Protein AF-A0A554KEH5-F1 (afdb_monomer_lite)

pLDDT: mean 73.33, std 17.5, range [24.12, 93.25]

Radius of gyration: 34.66 Å; chains: 1; bounding box: 96×76×100 Å

Sequence (459 aa):
MRRFLCYNIVMPSHKTLLWVARGLACVGGLVPAIASAISFADCPSPCFTGGGILEGLGYASGIIGLLRGHPAFIAEAVITRLLVFLALIATIVITIAGLYLILGMGDETSRDRAKKIILYTAIGIFVVVFARLIVNIIFYLAGVENTNAGAVVEGVMRRVLVFVGILAVIAIVVAGLYLVLGFGDESARDKAKRIIFDVAIGIFIIVFAYLIVDFIFYLTGIGNGPYRETVQGVINRILVFLAIMALVAVIVAGLYLILGFGEESARDRAKRIIIDLIIGIFLIVFAAVIVDFIFYLAGIGSSNLAEHIEAIINRILAYLILLGIIAIIVAGFYLILSLGDEASKDRAKRIIIYTIIGILLVVLAREIVSIIFYLVAGQGSDAGVRSIIVTLVRRVLNFVALIAVIVIIIAGFVLILSLGDEQQKDRAKRIIYYCIAGMLVILFARIIVEFVVFLGRSV

Foldseek 3Di:
DDDDDDDDPDDDDPVVVVVVVVVVVVVVVVVVVVVVVDDDDDDDDDPDDDDPVVVVVVVVVPCPDDPDDDVLVVVVVVLVVVLVVLVVVLVVQLVVLVCQCVVVPPDPVSNVVSVVSNVVSVVVNLVSVVVVLVSQLVVLVVPDDPDDPLVNVVSNLVSVLVSLVVVLVVLLVVLVCLVVVVPPPPVSPVVSVVSNVVSVVVNLVSVLVVLVSVLVVLVVVPPPDDPVVSVLVNLVSVLVNLVSVLVVLLVCLVCLVVVVPPDPVSPVVSLVSNLVSLVSNVVSVVVNLVVVVVVLVVPPDDDDPVVSVVVNLVSVLVVLLVVLVSLLVNLVSQCVPVVPDPVSNVVSLVSNLVSLVRNLVSVLVVLVVVLVCCVVVVPPDPCPPLNSVLVNLVSVLVNVLSVLVSQLVNLVSQLVPCVPDPVSNVVSVVSNVVSVVVNVVSVVSVVVSVVVVVVVVVD

Structure (mmCIF, N/CA/C/O backbone):
data_AF-A0A554KEH5-F1
#
_entry.id   AF-A0A554KEH5-F1
#
loop_
_atom_site.group_PDB
_atom_site.id
_atom_site.type_symbol
_atom_site.label_atom_id
_atom_site.label_alt_id
_atom_site.label_comp_id
_atom_site.label_asym_id
_atom_site.label_entity_id
_atom_site.label_seq_id
_atom_site.pdbx_PDB_ins_code
_atom_site.Cartn_x
_atom_site.Cartn_y
_atom_site.Cartn_z
_atom_site.occupancy
_atom_site.B_iso_or_equiv
_atom_site.auth_seq_id
_atom_site.auth_comp_id
_atom_site.auth_asym_id
_atom_site.auth_atom_id
_atom_site.pdbx_PDB_model_num
ATOM 1 N N . MET A 1 1 ? -74.628 8.110 46.524 1.00 28.41 1 MET A N 1
ATOM 2 C CA . MET A 1 1 ? -74.171 6.982 45.682 1.00 28.41 1 MET A CA 1
ATOM 3 C C . MET A 1 1 ? -73.891 7.501 44.273 1.00 28.41 1 MET A C 1
ATOM 5 O O . MET A 1 1 ? -74.784 8.080 43.681 1.00 28.41 1 MET A O 1
ATOM 9 N N . ARG A 1 2 ? -72.633 7.352 43.828 1.00 28.84 2 ARG A N 1
ATOM 10 C CA . ARG A 1 2 ? -72.066 7.369 42.457 1.00 28.84 2 ARG A CA 1
ATOM 11 C C . ARG A 1 2 ? -72.629 8.338 41.395 1.00 28.84 2 ARG A C 1
ATOM 13 O O . ARG A 1 2 ? -73.672 8.095 40.805 1.00 28.84 2 ARG A O 1
ATOM 20 N N . ARG A 1 3 ? -71.802 9.332 41.033 1.00 24.12 3 ARG A N 1
ATOM 21 C CA . ARG A 1 3 ? -71.777 9.978 39.708 1.00 24.12 3 ARG A CA 1
ATOM 22 C C . ARG A 1 3 ? -70.766 9.250 38.812 1.00 24.12 3 ARG A C 1
ATOM 24 O O . ARG A 1 3 ? -69.600 9.145 39.176 1.00 24.12 3 ARG A O 1
ATOM 31 N N . PHE A 1 4 ? -71.232 8.781 37.659 1.00 29.25 4 PHE A N 1
ATOM 32 C CA . PHE A 1 4 ? -70.426 8.492 36.472 1.00 29.25 4 PHE A CA 1
ATOM 33 C C . PHE A 1 4 ? -70.327 9.783 35.654 1.00 29.25 4 PHE A C 1
ATOM 35 O O . PHE A 1 4 ? -71.361 10.376 35.364 1.00 29.25 4 PHE A O 1
ATOM 42 N N . LEU A 1 5 ? -69.119 10.198 35.274 1.00 29.33 5 LEU A N 1
ATOM 43 C CA . LEU A 1 5 ? -68.869 11.126 34.168 1.00 29.33 5 LEU A CA 1
ATOM 44 C C . LEU A 1 5 ? -67.497 10.806 33.556 1.00 29.33 5 LEU A C 1
ATOM 46 O O . LEU A 1 5 ? -66.555 10.446 34.257 1.00 29.33 5 LEU A O 1
ATOM 50 N N . CYS A 1 6 ? -67.463 10.886 32.231 1.00 26.95 6 CYS A N 1
ATOM 51 C CA . CYS A 1 6 ? -66.423 10.478 31.296 1.00 26.95 6 CYS A CA 1
ATOM 52 C C . CYS A 1 6 ? -65.017 11.031 31.586 1.00 26.95 6 CYS A C 1
ATOM 54 O O . CYS A 1 6 ? -64.869 12.212 31.891 1.00 26.95 6 CYS A O 1
ATOM 56 N N . TYR A 1 7 ? -63.981 10.230 31.301 1.00 27.08 7 TYR A N 1
ATOM 57 C CA . TYR A 1 7 ? -62.709 10.766 30.810 1.00 27.08 7 TYR A CA 1
ATOM 58 C C . TYR A 1 7 ? -62.344 10.104 29.480 1.00 27.08 7 TYR A C 1
ATOM 60 O O . TYR A 1 7 ? -62.363 8.886 29.321 1.00 27.08 7 TYR A O 1
ATOM 68 N N . ASN A 1 8 ? -62.103 10.980 28.518 1.00 25.70 8 ASN A N 1
ATOM 69 C CA . ASN A 1 8 ? -61.926 10.765 27.096 1.00 25.70 8 ASN A CA 1
ATOM 70 C C . ASN A 1 8 ? -60.501 10.236 26.845 1.00 25.70 8 ASN A C 1
ATOM 72 O O . ASN A 1 8 ? -59.533 10.935 27.142 1.00 25.70 8 ASN A O 1
ATOM 76 N N . ILE A 1 9 ? -60.348 9.012 26.331 1.00 28.75 9 ILE A N 1
ATOM 77 C CA . ILE A 1 9 ? -59.042 8.494 25.893 1.00 28.75 9 ILE A CA 1
ATOM 78 C C . ILE A 1 9 ? -58.757 9.105 24.521 1.00 28.75 9 ILE A C 1
ATOM 80 O O . ILE A 1 9 ? -59.229 8.626 23.492 1.00 28.75 9 ILE A O 1
ATOM 84 N N . VAL A 1 10 ? -57.998 10.198 24.509 1.00 31.11 10 VAL A N 1
ATOM 85 C CA . VAL A 1 10 ? -57.456 10.787 23.282 1.00 31.11 10 VAL A CA 1
ATOM 86 C C . VAL A 1 10 ? -56.366 9.852 22.752 1.00 31.11 10 VAL A C 1
ATOM 88 O O . VAL A 1 10 ? -55.275 9.771 23.313 1.00 31.11 10 VAL A O 1
ATOM 91 N N . MET A 1 11 ? -56.667 9.114 21.681 1.00 28.23 11 MET A N 1
ATOM 92 C CA . MET A 1 11 ? -55.666 8.350 20.931 1.00 28.23 11 MET A CA 1
ATOM 93 C C . MET A 1 11 ? -54.643 9.304 20.285 1.00 28.23 11 MET A C 1
ATOM 95 O O . MET A 1 11 ? -55.050 10.265 19.626 1.00 28.23 11 MET A O 1
ATOM 99 N N . PRO A 1 12 ? -53.324 9.056 20.400 1.00 32.94 12 PRO A N 1
ATOM 100 C CA . PRO A 1 12 ? -52.338 9.815 19.648 1.00 32.94 12 PRO A CA 1
ATOM 101 C C . PRO A 1 12 ? -52.399 9.431 18.160 1.00 32.94 12 PRO A C 1
ATOM 103 O O . PRO A 1 12 ? -52.557 8.269 17.792 1.00 32.94 12 PRO A O 1
ATOM 106 N N . SER A 1 13 ? -52.305 10.451 17.307 1.00 37.75 13 SER A N 1
ATOM 107 C CA . SER A 1 13 ? -52.517 10.407 15.855 1.00 37.75 13 SER A CA 1
ATOM 108 C C . SER A 1 13 ? -51.761 9.293 15.107 1.00 37.75 13 SER A C 1
ATOM 110 O O . SER A 1 13 ? -50.620 8.975 15.425 1.00 37.75 13 SER A O 1
ATOM 112 N N . HIS A 1 14 ? -52.349 8.811 14.007 1.00 37.19 14 HIS A N 1
ATOM 113 C CA . HIS A 1 14 ? -51.818 7.825 13.045 1.00 37.19 14 HIS A CA 1
ATOM 114 C C . HIS A 1 14 ? -50.329 8.002 12.649 1.00 37.19 14 HIS A C 1
ATOM 116 O O . HIS A 1 14 ? -49.674 7.050 12.233 1.00 37.19 14 HIS A O 1
ATOM 122 N N . LYS A 1 15 ? -49.754 9.205 12.799 1.00 33.91 15 LYS A N 1
ATOM 123 C CA . LYS A 1 15 ? -48.346 9.499 12.498 1.00 33.91 15 LYS A CA 1
ATOM 124 C C . LYS A 1 15 ? -47.368 8.957 13.552 1.00 33.91 15 LYS A C 1
ATOM 126 O O . LYS A 1 15 ? -46.308 8.482 13.164 1.00 33.91 15 LYS A O 1
ATOM 131 N N . THR A 1 16 ? -47.692 8.960 14.848 1.00 39.81 16 THR A N 1
ATOM 132 C CA . THR A 1 16 ? -46.782 8.454 15.901 1.00 39.81 16 THR A CA 1
ATOM 133 C C . THR A 1 16 ? -46.666 6.930 15.879 1.00 39.81 16 THR A C 1
ATOM 135 O O . THR A 1 16 ? -45.576 6.397 16.066 1.00 39.81 16 THR A O 1
ATOM 138 N N . LEU A 1 17 ? -47.749 6.229 15.535 1.00 32.50 17 LEU A N 1
ATOM 139 C CA . LEU A 1 17 ? -47.748 4.779 15.306 1.00 32.50 17 LEU A CA 1
ATOM 140 C C . LEU A 1 17 ? -46.899 4.390 14.081 1.00 32.50 17 LEU A C 1
ATOM 142 O O . LEU A 1 17 ? -46.174 3.400 14.121 1.00 32.50 17 LEU A O 1
ATOM 146 N N . LEU A 1 18 ? -46.903 5.222 13.034 1.00 34.94 18 LEU A N 1
ATOM 147 C CA . LEU A 1 18 ? -46.059 5.062 11.842 1.00 34.94 18 LEU A CA 1
ATOM 148 C C . LEU A 1 18 ? -44.566 5.301 12.122 1.00 34.94 18 LEU A C 1
ATOM 150 O O . LEU A 1 18 ? -43.724 4.633 11.528 1.00 34.94 18 LEU A O 1
ATOM 154 N N . TRP A 1 19 ? -44.228 6.216 13.037 1.00 32.06 19 TRP A N 1
ATOM 155 C CA . TRP A 1 19 ? -42.848 6.448 13.486 1.00 32.06 19 TRP A CA 1
ATOM 156 C C . TRP A 1 19 ? -42.324 5.319 14.379 1.00 32.06 19 TRP A C 1
ATOM 158 O O . TRP A 1 19 ? -41.178 4.907 14.217 1.00 32.06 19 TRP A O 1
ATOM 168 N N . VAL A 1 20 ? -43.163 4.757 15.255 1.00 36.50 20 VAL A N 1
ATOM 169 C CA . VAL A 1 20 ? -42.811 3.572 16.056 1.00 36.50 20 VAL A CA 1
ATOM 170 C C . VAL A 1 20 ? -42.678 2.332 15.165 1.00 36.50 20 VAL A C 1
ATOM 172 O O . VAL A 1 20 ? -41.715 1.587 15.315 1.00 36.50 20 VAL A O 1
ATOM 175 N N . ALA A 1 21 ? -43.560 2.151 14.176 1.00 32.28 21 ALA A N 1
ATOM 176 C CA . ALA A 1 21 ? -43.472 1.060 13.202 1.00 32.28 21 ALA A CA 1
ATOM 177 C C . ALA A 1 21 ? -42.249 1.185 12.270 1.00 32.28 21 ALA A C 1
ATOM 179 O O . ALA A 1 21 ? -41.573 0.192 12.008 1.00 32.28 21 ALA A O 1
ATOM 180 N N . ARG A 1 22 ? -41.900 2.400 11.816 1.00 33.75 22 ARG A N 1
ATOM 181 C CA . ARG A 1 22 ? -40.663 2.654 11.051 1.00 33.75 22 ARG A CA 1
ATOM 182 C C . ARG A 1 22 ? -39.400 2.513 11.908 1.00 33.75 22 ARG A C 1
ATOM 184 O O . ARG A 1 22 ? -38.393 2.023 11.410 1.00 33.75 22 ARG A O 1
ATOM 191 N N . GLY A 1 23 ? -39.457 2.867 13.192 1.00 32.38 23 GLY A N 1
ATOM 192 C CA . GLY A 1 23 ? -38.380 2.617 14.156 1.00 32.38 23 GLY A CA 1
ATOM 193 C C . GLY A 1 23 ? -38.159 1.124 14.420 1.00 32.38 23 GLY A C 1
ATOM 194 O O . GLY A 1 23 ? -37.017 0.669 14.414 1.00 32.38 23 GLY A O 1
ATOM 195 N N . LEU A 1 24 ? -39.239 0.343 14.553 1.00 37.62 24 LEU A N 1
ATOM 196 C CA . LEU A 1 24 ? -39.184 -1.121 14.657 1.00 37.62 24 LEU A CA 1
ATOM 197 C C . LEU A 1 24 ? -38.627 -1.769 13.378 1.00 37.62 24 LEU A C 1
ATOM 199 O O . LEU A 1 24 ? -37.875 -2.733 13.472 1.00 37.62 24 LEU A O 1
ATOM 203 N N . ALA A 1 25 ? -38.935 -1.218 12.198 1.00 31.97 25 ALA A N 1
ATOM 204 C CA . ALA A 1 25 ? -38.383 -1.683 10.924 1.00 31.97 25 ALA A CA 1
ATOM 205 C C . ALA A 1 25 ? -36.878 -1.374 10.773 1.00 31.97 25 ALA A C 1
ATOM 207 O O . ALA A 1 25 ? -36.137 -2.201 10.249 1.00 31.97 25 ALA A O 1
ATOM 208 N N . CYS A 1 26 ? -36.395 -0.234 11.284 1.00 32.66 26 CYS A N 1
ATOM 209 C CA . CYS A 1 26 ? -34.963 0.096 11.280 1.00 32.66 26 CYS A CA 1
ATOM 210 C C . CYS A 1 26 ? -34.147 -0.744 12.280 1.00 32.66 26 CYS A C 1
ATOM 212 O O . CYS A 1 26 ? -33.019 -1.123 11.975 1.00 32.66 26 CYS A O 1
ATOM 214 N N . VAL A 1 27 ? -34.709 -1.097 13.443 1.00 35.50 27 VAL A N 1
ATOM 215 C CA . VAL A 1 27 ? -34.076 -2.042 14.388 1.00 35.50 27 VAL A CA 1
ATOM 216 C C . VAL A 1 27 ? -34.177 -3.485 13.873 1.00 35.50 27 VAL A C 1
ATOM 218 O O . VAL A 1 27 ? -33.238 -4.264 14.018 1.00 35.50 27 VAL A O 1
ATOM 221 N N . GLY A 1 28 ? -35.255 -3.815 13.156 1.00 31.31 28 GLY A N 1
ATOM 222 C CA . GLY A 1 28 ? -35.390 -5.048 12.379 1.00 31.31 28 GLY A CA 1
ATOM 223 C C . GLY A 1 28 ? -34.378 -5.178 11.236 1.00 31.31 28 GLY A C 1
ATOM 224 O O . GLY A 1 28 ? -34.149 -6.292 10.790 1.00 31.31 28 GLY A O 1
ATOM 225 N N . GLY A 1 29 ? -33.722 -4.088 10.812 1.00 31.69 29 GLY A N 1
ATOM 226 C CA . GLY A 1 29 ? -32.601 -4.085 9.862 1.00 31.69 29 GLY A CA 1
ATOM 227 C C . GLY A 1 29 ? -31.238 -4.447 10.476 1.00 31.69 29 GLY A C 1
ATOM 228 O O . GLY A 1 29 ? -30.329 -4.854 9.755 1.00 31.69 29 GLY A O 1
ATOM 229 N N . LEU A 1 30 ? -31.093 -4.389 11.806 1.00 34.34 30 LEU A N 1
ATOM 230 C CA . LEU A 1 30 ? -29.891 -4.866 12.509 1.00 34.34 30 LEU A CA 1
ATOM 231 C C . LEU A 1 30 ? -29.856 -6.396 12.637 1.00 34.34 30 LEU A C 1
ATOM 233 O O . LEU A 1 30 ? -28.780 -6.986 12.685 1.00 34.34 30 LEU A O 1
ATOM 237 N N . VAL A 1 31 ? -31.019 -7.049 12.628 1.00 36.66 31 VAL A N 1
ATOM 238 C CA . VAL A 1 31 ? -31.136 -8.516 12.650 1.00 36.66 31 VAL A CA 1
ATOM 239 C C . VAL A 1 31 ? -30.566 -9.164 11.372 1.00 36.66 31 VAL A C 1
ATOM 241 O O . VAL A 1 31 ? -29.734 -10.063 11.505 1.00 36.66 31 VAL A O 1
ATOM 244 N N . PRO A 1 32 ? -30.881 -8.700 10.142 1.00 36.41 32 PRO A N 1
ATOM 245 C CA . PRO A 1 32 ? -30.220 -9.175 8.935 1.00 36.41 32 PRO A CA 1
ATOM 246 C C . PRO A 1 32 ? -28.776 -8.674 8.798 1.00 36.41 32 PRO A C 1
ATOM 248 O O . PRO A 1 32 ? -28.004 -9.361 8.148 1.00 36.41 32 PRO A O 1
ATOM 251 N N . ALA A 1 33 ? -28.363 -7.564 9.430 1.00 35.06 33 ALA A N 1
ATOM 252 C CA . ALA A 1 33 ? -26.956 -7.130 9.434 1.00 35.06 33 ALA A CA 1
ATOM 253 C C . ALA A 1 33 ? -26.052 -8.063 10.269 1.00 35.06 33 ALA A C 1
ATOM 255 O O . ALA A 1 33 ? -24.914 -8.345 9.892 1.00 35.06 33 ALA A O 1
ATOM 256 N N . ILE A 1 34 ? -26.582 -8.601 11.375 1.00 37.81 34 ILE A N 1
ATOM 257 C CA . ILE A 1 34 ? -25.928 -9.655 12.166 1.00 37.81 34 ILE A CA 1
ATOM 258 C C . ILE A 1 34 ? -26.014 -11.007 11.432 1.00 37.81 34 ILE A C 1
ATOM 260 O O . ILE A 1 34 ? -25.074 -11.795 11.505 1.00 37.81 34 ILE A O 1
ATOM 264 N N . ALA A 1 35 ? -27.083 -11.262 10.666 1.00 34.34 35 ALA A N 1
ATOM 265 C CA . ALA A 1 35 ? -27.201 -12.461 9.830 1.00 34.34 35 ALA A CA 1
ATOM 266 C C . ALA A 1 35 ? -26.268 -12.438 8.600 1.00 34.34 35 ALA A C 1
ATOM 268 O O . ALA A 1 35 ? -25.708 -13.470 8.245 1.00 34.34 35 ALA A O 1
ATOM 269 N N . SER A 1 36 ? -26.025 -11.275 7.984 1.00 37.06 36 SER A N 1
ATOM 270 C CA . SER A 1 36 ? -25.137 -11.126 6.819 1.00 37.06 36 SER A CA 1
ATOM 271 C C . SER A 1 36 ? -23.648 -11.190 7.165 1.00 37.06 36 SER A C 1
ATOM 273 O O . SER A 1 36 ? -22.820 -11.362 6.276 1.00 37.06 36 SER A O 1
ATOM 275 N N . ALA A 1 37 ? -23.291 -11.070 8.448 1.00 31.08 37 ALA A N 1
ATOM 276 C CA . ALA A 1 3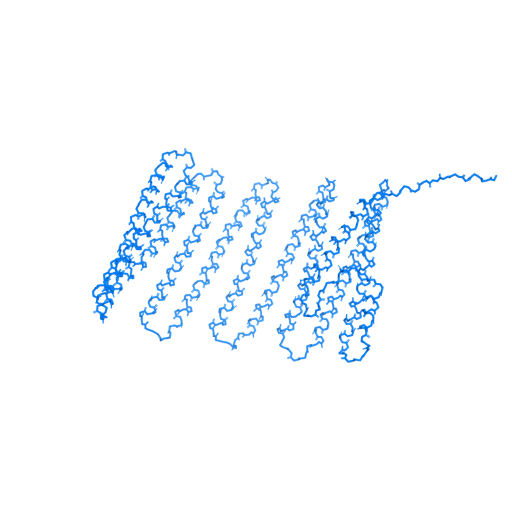7 ? -21.916 -11.230 8.925 1.00 31.08 37 ALA A CA 1
ATOM 277 C C . ALA A 1 37 ? -21.529 -12.702 9.181 1.00 31.08 37 ALA A C 1
ATOM 279 O O . ALA A 1 37 ? -20.388 -12.987 9.543 1.00 31.08 37 ALA A O 1
ATOM 280 N N . ILE A 1 38 ? -22.460 -13.645 8.995 1.00 33.84 38 ILE A N 1
ATOM 281 C CA . ILE A 1 38 ? -22.257 -15.071 9.247 1.00 33.84 38 ILE A CA 1
ATOM 282 C C . ILE A 1 38 ? -22.575 -15.834 7.956 1.00 33.84 38 ILE A C 1
ATOM 284 O O . ILE A 1 38 ? -23.673 -16.344 7.764 1.00 33.84 38 ILE A O 1
ATOM 288 N N . SER A 1 39 ? -21.604 -15.915 7.048 1.00 31.47 39 SER A N 1
ATOM 289 C CA . SER A 1 39 ? -21.685 -16.825 5.906 1.00 31.47 39 SER A CA 1
ATOM 290 C C . SER A 1 39 ? -21.550 -18.275 6.395 1.00 31.47 39 SER A C 1
ATOM 292 O O . SER A 1 39 ? -20.435 -18.760 6.608 1.00 31.47 39 SER A O 1
ATOM 294 N N . PHE A 1 40 ? -22.677 -18.961 6.552 1.00 26.61 40 PHE A N 1
ATOM 295 C CA . PHE A 1 40 ? -22.768 -20.407 6.375 1.00 26.61 40 PHE A CA 1
ATOM 296 C C . PHE A 1 40 ? -23.760 -20.673 5.243 1.00 26.61 40 PHE A C 1
ATOM 298 O O . PHE A 1 40 ? -24.761 -19.971 5.110 1.00 26.61 40 PHE A O 1
ATOM 305 N N . ALA A 1 41 ? -23.394 -21.623 4.389 1.00 28.64 41 ALA A N 1
ATOM 306 C CA . ALA A 1 41 ? -24.127 -22.015 3.200 1.00 28.64 41 ALA A CA 1
ATOM 307 C C . ALA A 1 41 ? -25.596 -22.367 3.500 1.00 28.64 41 ALA A C 1
ATOM 309 O O . ALA A 1 41 ? -25.914 -22.916 4.553 1.00 28.64 41 ALA A O 1
ATOM 310 N N . ASP A 1 42 ? -26.441 -22.036 2.525 1.00 30.39 42 ASP A N 1
ATOM 311 C CA . ASP A 1 42 ? -27.818 -22.481 2.311 1.00 30.39 42 ASP A CA 1
ATOM 312 C C . ASP A 1 42 ? -28.820 -22.277 3.454 1.00 30.39 42 ASP A C 1
ATOM 314 O O . ASP A 1 42 ? -29.253 -23.202 4.137 1.00 30.39 42 ASP A O 1
ATOM 318 N N . CYS A 1 43 ? -29.332 -21.050 3.548 1.00 25.81 43 CYS A N 1
ATOM 319 C CA . CYS A 1 43 ? -30.742 -20.857 3.873 1.00 25.81 43 CYS A CA 1
ATOM 320 C C . CYS A 1 43 ? -31.281 -19.699 3.016 1.00 25.81 43 CYS A C 1
ATOM 322 O O . CYS A 1 43 ? -30.722 -18.599 3.080 1.00 25.81 43 CYS A O 1
ATOM 324 N N . PRO A 1 44 ? -32.301 -19.911 2.163 1.00 32.53 44 PRO A N 1
ATOM 325 C CA . PRO A 1 44 ? -32.843 -18.839 1.344 1.00 32.53 44 PRO A CA 1
ATOM 326 C C . PRO A 1 44 ? -33.463 -17.764 2.252 1.00 32.53 44 PRO A C 1
ATOM 328 O O . PRO A 1 44 ? -34.213 -18.049 3.181 1.00 32.53 44 PRO A O 1
ATOM 331 N N . SER A 1 45 ? -33.096 -16.515 1.970 1.00 34.72 45 SER A N 1
ATOM 332 C CA . SER A 1 45 ? -33.638 -15.249 2.494 1.00 34.72 45 SER A CA 1
ATOM 333 C C . SER A 1 45 ? -35.177 -15.166 2.483 1.00 34.72 45 SER A C 1
ATOM 335 O O . SER A 1 45 ? -35.790 -15.923 1.734 1.00 34.72 45 SER A O 1
ATOM 337 N N . PRO A 1 46 ? -35.826 -14.120 3.042 1.00 36.69 46 PRO A N 1
ATOM 338 C CA . PRO A 1 46 ? -35.507 -13.255 4.177 1.00 36.69 46 PRO A CA 1
ATOM 339 C C . PRO A 1 46 ? -36.622 -13.351 5.244 1.00 36.69 46 PRO A C 1
ATOM 341 O O . PRO A 1 46 ? -37.794 -13.076 4.984 1.00 36.69 46 PRO A O 1
ATOM 344 N N . CYS A 1 47 ? -36.278 -13.675 6.485 1.00 35.75 47 CYS A N 1
ATOM 345 C CA . CYS A 1 47 ? -37.218 -13.626 7.602 1.00 35.75 47 CYS A CA 1
ATOM 346 C C . CYS A 1 47 ? -37.473 -12.171 8.023 1.00 35.75 47 CYS A C 1
ATOM 348 O O . CYS A 1 47 ? -36.862 -11.705 8.967 1.00 35.75 47 CYS A O 1
ATOM 350 N N . PHE A 1 48 ? -38.316 -11.446 7.285 1.00 39.69 48 PHE A N 1
ATOM 351 C CA . PHE A 1 48 ? -39.234 -10.408 7.788 1.00 39.69 48 PHE A CA 1
ATOM 352 C C . PHE A 1 48 ? -40.085 -9.875 6.621 1.00 39.69 48 PHE A C 1
ATOM 354 O O . PHE A 1 48 ? -39.986 -8.727 6.196 1.00 39.69 48 PHE A O 1
ATOM 361 N N . THR A 1 49 ? -40.965 -10.728 6.105 1.00 33.34 49 THR A N 1
ATOM 362 C CA . THR A 1 49 ? -42.257 -10.289 5.562 1.00 33.34 49 THR A CA 1
ATOM 363 C C . THR A 1 49 ? -43.325 -10.951 6.427 1.00 33.34 49 THR A C 1
ATOM 365 O O . THR A 1 49 ? -43.150 -12.085 6.864 1.00 33.34 49 THR A O 1
ATOM 368 N N . GLY A 1 50 ? -44.334 -10.185 6.842 1.00 39.94 50 GLY A N 1
ATOM 369 C CA . GLY A 1 50 ? -45.259 -10.571 7.908 1.00 39.94 50 GLY A CA 1
ATOM 370 C C . GLY A 1 50 ? -46.109 -11.790 7.554 1.00 39.94 50 GLY A C 1
ATOM 371 O O . GLY A 1 50 ? -47.175 -11.642 6.967 1.00 39.94 50 GLY A O 1
ATOM 372 N N . GLY A 1 51 ? -45.647 -12.968 7.961 1.00 37.41 51 GLY A N 1
ATOM 373 C CA . GLY A 1 51 ? -46.393 -14.217 7.946 1.00 37.41 51 GLY A CA 1
ATOM 374 C C . GLY A 1 51 ? -47.244 -14.383 9.197 1.00 37.41 51 GLY A C 1
ATOM 375 O O . GLY A 1 51 ? -46.746 -14.255 10.316 1.00 37.41 51 GLY A O 1
ATOM 376 N N . GLY A 1 52 ? -48.537 -14.659 9.026 1.00 42.22 52 GLY A N 1
ATOM 377 C CA . GLY A 1 52 ? -49.448 -14.972 10.129 1.00 42.22 52 GLY A CA 1
ATOM 378 C C . GLY A 1 52 ? -49.152 -16.320 10.809 1.00 42.22 52 GLY A C 1
ATOM 379 O O . GLY A 1 52 ? -48.238 -17.055 10.443 1.00 42.22 52 GLY A O 1
ATOM 380 N N . ILE A 1 53 ? -49.990 -16.680 11.786 1.00 49.09 53 ILE A N 1
ATOM 381 C CA . ILE A 1 53 ? -49.877 -17.882 12.644 1.00 49.09 53 ILE A CA 1
ATOM 382 C C . ILE A 1 53 ? -49.741 -19.188 11.823 1.00 49.09 53 ILE A C 1
ATOM 384 O O . ILE A 1 53 ? -49.076 -20.127 12.254 1.00 49.09 53 ILE A O 1
ATOM 388 N N . LEU A 1 54 ? -50.309 -19.228 10.612 1.00 43.47 54 LEU A N 1
ATOM 389 C CA . LEU A 1 54 ? -50.222 -20.344 9.659 1.00 43.47 54 LEU A CA 1
ATOM 390 C C . LEU A 1 54 ? -48.809 -20.583 9.103 1.00 43.47 54 LEU A C 1
ATOM 392 O O . LEU A 1 54 ? -48.404 -21.734 8.971 1.00 43.47 54 LEU A O 1
ATOM 396 N N . GLU A 1 55 ? -48.030 -19.532 8.836 1.00 50.09 55 GLU A N 1
ATOM 397 C CA . GLU A 1 55 ? -46.626 -19.694 8.434 1.00 50.09 55 GLU A CA 1
ATOM 398 C C . GLU A 1 55 ? -45.765 -20.122 9.626 1.00 50.09 55 GLU A C 1
ATOM 400 O O . GLU A 1 55 ? -44.909 -20.991 9.481 1.00 50.09 55 GLU A O 1
ATOM 405 N N . GLY A 1 56 ? -46.066 -19.622 10.832 1.00 45.84 56 GLY A N 1
ATOM 406 C CA . GLY A 1 56 ? -45.466 -20.101 12.086 1.00 45.84 56 GLY A CA 1
ATOM 407 C C . GLY A 1 56 ? -45.691 -21.601 12.334 1.00 45.84 56 GLY A C 1
ATOM 408 O O . GLY A 1 56 ? -44.777 -22.304 12.766 1.00 45.84 56 GLY A O 1
ATOM 409 N N . LEU A 1 57 ? -46.878 -22.112 11.990 1.00 48.47 57 LEU A N 1
ATOM 410 C CA . LEU A 1 57 ? -47.191 -23.547 11.976 1.00 48.47 57 LEU A CA 1
ATOM 411 C C . LEU A 1 57 ? -46.462 -24.301 10.854 1.00 48.47 57 LEU A C 1
ATOM 413 O O . LEU A 1 57 ? -46.051 -25.438 11.068 1.00 48.47 57 LEU A O 1
ATOM 417 N N . GLY A 1 58 ? -46.226 -23.669 9.703 1.00 48.34 58 GLY A N 1
ATOM 418 C CA . GLY A 1 58 ? -45.365 -24.200 8.641 1.00 48.34 58 GLY A CA 1
ATOM 419 C C . GLY A 1 58 ? -43.929 -24.443 9.123 1.00 48.34 58 GLY A C 1
ATOM 420 O O . GLY A 1 58 ? -43.387 -25.530 8.923 1.00 48.34 58 GLY A O 1
ATOM 421 N N . TYR A 1 59 ? -43.348 -23.503 9.873 1.00 50.66 59 TYR A N 1
ATOM 422 C CA . TYR A 1 59 ? -42.031 -23.683 10.504 1.00 50.66 59 TYR A CA 1
ATOM 423 C C . TYR A 1 59 ? -42.033 -24.748 11.614 1.00 50.66 59 TYR A C 1
ATOM 425 O O . TYR A 1 59 ? -41.032 -25.443 11.795 1.00 50.66 59 TYR A O 1
ATOM 433 N N . ALA A 1 60 ? -43.154 -24.929 12.320 1.00 46.56 60 ALA A N 1
ATOM 434 C CA . ALA A 1 60 ? -43.334 -26.036 13.262 1.00 46.56 60 ALA A CA 1
ATOM 435 C C . ALA A 1 60 ? -43.509 -27.396 12.552 1.00 46.56 60 ALA A C 1
ATOM 437 O O . ALA A 1 60 ? -43.077 -28.419 13.073 1.00 46.56 60 ALA A O 1
ATOM 438 N N . SER A 1 61 ? -44.071 -27.419 11.339 1.00 42.25 61 SER A N 1
ATOM 439 C CA . SER A 1 61 ? -44.181 -28.626 10.503 1.00 42.25 61 SER A CA 1
ATOM 440 C C . SER A 1 61 ? -42.846 -29.048 9.872 1.00 42.25 61 SER A C 1
ATOM 442 O O . SER A 1 61 ? -42.641 -30.223 9.587 1.00 42.25 61 SER A O 1
ATOM 444 N N . GLY A 1 62 ? -41.897 -28.111 9.746 1.00 45.12 62 GLY A N 1
ATOM 445 C CA . GLY A 1 62 ? -40.496 -28.375 9.399 1.00 45.12 62 GLY A CA 1
ATOM 446 C C . GLY A 1 62 ? -39.662 -28.939 10.556 1.00 45.12 62 GLY A C 1
ATOM 447 O O . GLY A 1 62 ? -38.454 -29.138 10.408 1.00 45.12 62 GLY A O 1
ATOM 448 N N . ILE A 1 63 ? -40.272 -29.206 11.719 1.00 50.47 63 ILE A N 1
ATOM 449 C CA . ILE A 1 63 ? -39.658 -30.005 12.783 1.00 50.47 63 ILE A CA 1
ATOM 450 C C . ILE A 1 63 ? -39.639 -31.460 12.306 1.00 50.47 63 ILE A C 1
ATOM 452 O O . ILE A 1 63 ? -40.472 -32.285 12.672 1.00 50.47 63 ILE A O 1
ATOM 456 N N . ILE A 1 64 ? -38.650 -31.778 11.475 1.00 49.91 64 ILE A N 1
ATOM 457 C CA . ILE A 1 64 ? -38.214 -33.154 11.278 1.00 49.91 64 ILE A CA 1
ATOM 458 C C . ILE A 1 64 ? -37.727 -33.618 12.652 1.00 49.91 64 ILE A C 1
ATOM 460 O O . ILE A 1 64 ? -36.817 -33.028 13.240 1.00 49.91 64 ILE A O 1
ATOM 464 N N . GLY A 1 65 ? -38.429 -34.603 13.212 1.00 46.09 65 GLY A N 1
ATOM 465 C CA . GLY A 1 65 ? -38.118 -35.184 14.511 1.00 46.09 65 GLY A CA 1
ATOM 466 C C . GLY A 1 65 ? -36.716 -35.798 14.571 1.00 46.09 65 GLY A C 1
ATOM 467 O O . GLY A 1 65 ? -35.995 -35.854 13.581 1.00 46.09 65 GLY A O 1
ATOM 468 N N . LEU A 1 66 ? -36.381 -36.289 15.765 1.00 47.09 66 LEU A N 1
ATOM 469 C CA . LEU A 1 66 ? -35.114 -36.846 16.275 1.00 47.09 66 LEU A CA 1
ATOM 470 C C . LEU A 1 66 ? -34.356 -37.908 15.435 1.00 47.09 66 LEU A C 1
ATOM 472 O O . LEU A 1 66 ? -33.465 -38.569 15.962 1.00 47.09 66 LEU A O 1
ATOM 476 N N . LEU A 1 67 ? -34.675 -38.127 14.163 1.00 48.81 67 LEU A N 1
ATOM 477 C CA . LEU A 1 67 ? -34.127 -39.213 13.363 1.00 48.81 67 LEU A CA 1
ATOM 478 C C . LEU A 1 67 ? -33.244 -38.694 12.221 1.00 48.81 67 LEU A C 1
ATOM 480 O O . LEU A 1 67 ? -33.738 -38.204 11.210 1.00 48.81 67 LEU A O 1
ATOM 484 N N . ARG A 1 68 ? -31.936 -38.961 12.382 1.00 42.78 68 ARG A N 1
ATOM 485 C CA . ARG A 1 68 ? -30.843 -38.965 11.378 1.00 42.78 68 ARG A CA 1
ATOM 486 C C . ARG A 1 68 ? -29.947 -37.723 11.245 1.00 42.78 68 ARG A C 1
ATOM 488 O O . ARG A 1 68 ? -29.362 -37.516 10.189 1.00 42.78 68 ARG A O 1
ATOM 495 N N . GLY A 1 69 ? -29.744 -36.951 12.309 1.00 48.09 69 GLY A N 1
ATOM 496 C CA . GLY A 1 69 ? -28.621 -36.004 12.391 1.00 48.09 69 GLY A CA 1
ATOM 497 C C . GLY A 1 69 ? -27.572 -36.482 13.394 1.00 48.09 69 GLY A C 1
ATOM 498 O O . GLY A 1 69 ? -27.947 -37.009 14.440 1.00 48.09 69 GLY A O 1
ATOM 499 N N . HIS A 1 70 ? -26.276 -36.279 13.117 1.00 57.06 70 HIS A N 1
ATOM 500 C CA . HIS A 1 70 ? -25.247 -36.372 14.163 1.00 57.06 70 HIS A CA 1
ATOM 501 C C . HIS A 1 70 ? -25.699 -35.522 15.371 1.00 57.06 70 HIS A C 1
ATOM 503 O O . HIS A 1 70 ? -26.239 -34.432 15.155 1.00 57.06 70 HIS A O 1
ATOM 509 N N . PRO A 1 71 ? -25.494 -35.965 16.627 1.00 59.44 71 PRO A N 1
ATOM 510 C CA . PRO A 1 71 ? -26.022 -35.295 17.826 1.00 59.44 71 PRO A CA 1
ATOM 511 C C . PRO A 1 71 ? -25.654 -33.801 17.920 1.00 59.44 71 PRO A C 1
ATOM 513 O O . PRO A 1 71 ? -26.396 -33.018 18.513 1.00 59.44 71 PRO A O 1
ATOM 516 N N . ALA A 1 72 ? -24.569 -33.387 17.260 1.00 58.72 72 ALA A N 1
ATOM 517 C CA . ALA A 1 72 ? -24.159 -31.994 17.109 1.00 58.72 72 ALA A CA 1
ATOM 518 C C . ALA A 1 72 ? -25.186 -31.104 16.377 1.00 58.72 72 ALA A C 1
ATOM 520 O O . ALA A 1 72 ? -25.495 -30.014 16.855 1.00 58.72 72 ALA A O 1
ATOM 521 N N . PHE A 1 73 ? -25.785 -31.578 15.279 1.00 57.38 73 PHE A N 1
ATOM 522 C CA . PHE A 1 73 ? -26.776 -30.804 14.514 1.00 57.38 73 PHE A CA 1
ATOM 523 C C . PHE A 1 73 ? -28.070 -30.579 15.302 1.00 57.38 73 PHE A C 1
ATOM 525 O O . PHE A 1 73 ? -28.701 -29.527 15.205 1.00 57.38 73 PHE A O 1
ATOM 532 N N . ILE A 1 74 ? -28.462 -31.564 16.114 1.00 62.59 74 ILE A N 1
ATOM 533 C CA . ILE A 1 74 ? -29.669 -31.485 16.943 1.00 62.59 74 ILE A CA 1
ATOM 534 C C . ILE A 1 74 ? -29.461 -30.465 18.069 1.00 62.59 74 ILE A C 1
ATOM 536 O O . ILE A 1 74 ? -30.325 -29.619 18.306 1.00 62.59 74 ILE A O 1
ATOM 540 N N . ALA A 1 75 ? -28.299 -30.498 18.727 1.00 62.84 75 ALA A N 1
ATOM 541 C CA . ALA A 1 75 ? -27.945 -29.529 19.760 1.00 62.84 75 ALA A CA 1
ATOM 542 C C . ALA A 1 75 ? -27.898 -28.094 19.208 1.00 62.84 75 ALA A C 1
ATOM 544 O O . ALA A 1 75 ? -28.456 -27.182 19.820 1.00 62.84 75 ALA A O 1
ATOM 545 N N . GLU A 1 76 ? -27.308 -27.890 18.026 1.00 61.59 76 GLU A N 1
ATOM 546 C CA . GLU A 1 76 ? -27.219 -26.567 17.401 1.00 61.59 76 GLU A CA 1
ATOM 547 C C . GLU A 1 76 ? -28.599 -26.007 17.015 1.00 61.59 76 GLU A C 1
ATOM 549 O O . GLU A 1 76 ? -28.882 -24.828 17.256 1.00 61.59 76 GLU A O 1
ATOM 554 N N . ALA A 1 77 ? -29.501 -26.848 16.498 1.00 63.12 77 ALA A N 1
ATOM 555 C CA . ALA A 1 77 ? -30.863 -26.450 16.148 1.00 63.12 77 ALA A CA 1
ATOM 556 C C . ALA A 1 77 ? -31.698 -26.055 17.380 1.00 63.12 77 ALA A C 1
ATOM 558 O O . ALA A 1 77 ? -32.411 -25.047 17.352 1.00 63.12 77 ALA A O 1
ATOM 559 N N . VAL A 1 78 ? -31.602 -26.817 18.475 1.00 70.00 78 VAL A N 1
ATOM 560 C CA . VAL A 1 78 ? -32.325 -26.525 19.725 1.00 70.00 78 VAL A CA 1
ATOM 561 C C . VAL A 1 78 ? -31.800 -25.245 20.373 1.00 70.00 78 VAL A C 1
ATOM 563 O O . VAL A 1 78 ? -32.594 -24.366 20.716 1.00 70.00 78 VAL A O 1
ATOM 566 N N . ILE A 1 79 ? -30.475 -25.098 20.484 1.00 70.12 79 ILE A N 1
ATOM 567 C CA . ILE A 1 79 ? -29.848 -23.900 21.056 1.00 70.12 79 ILE A CA 1
ATOM 568 C C . ILE A 1 79 ? -30.215 -22.672 20.221 1.00 70.12 79 ILE A C 1
ATOM 570 O O . ILE A 1 79 ? -30.695 -21.687 20.772 1.00 70.12 79 ILE A O 1
ATOM 574 N N . THR A 1 80 ? -30.083 -22.733 18.892 1.00 66.06 80 THR A N 1
ATOM 575 C CA . THR A 1 80 ? -30.395 -21.600 18.005 1.00 66.06 80 THR A CA 1
ATOM 576 C C . THR A 1 80 ? -31.847 -21.145 18.144 1.00 66.06 80 THR A C 1
ATOM 578 O O . THR A 1 80 ? -32.104 -19.946 18.238 1.00 66.06 80 THR A O 1
ATOM 581 N N . ARG A 1 81 ? -32.804 -22.076 18.240 1.00 67.50 81 ARG A N 1
ATOM 582 C CA . ARG A 1 81 ? -34.219 -21.732 18.464 1.00 67.50 81 ARG A CA 1
ATOM 583 C C . ARG A 1 81 ? -34.434 -21.056 19.818 1.00 67.50 81 ARG A C 1
ATOM 585 O O . ARG A 1 81 ? -35.137 -20.052 19.890 1.00 67.50 81 ARG A O 1
ATOM 592 N N . LEU A 1 82 ? -33.793 -21.554 20.875 1.00 73.56 82 LEU A N 1
ATOM 593 C CA . LEU A 1 82 ? -33.887 -20.978 22.219 1.00 73.56 82 LEU A CA 1
ATOM 594 C C . LEU A 1 82 ? -33.274 -19.563 22.288 1.00 73.56 82 LEU A C 1
ATOM 596 O O . LEU A 1 82 ? -33.838 -18.675 22.929 1.00 73.56 82 LEU A O 1
ATOM 600 N N . LEU A 1 83 ? -32.179 -19.320 21.557 1.00 69.75 83 LEU A N 1
ATOM 601 C CA . LEU A 1 83 ? -31.553 -17.997 21.429 1.00 69.75 83 LEU A CA 1
ATOM 602 C C . LEU A 1 83 ? -32.481 -16.976 20.755 1.00 69.75 83 LEU A C 1
ATOM 604 O O . LEU A 1 83 ? -32.527 -15.824 21.182 1.00 69.75 83 LEU A O 1
ATOM 608 N N . VAL A 1 84 ? -33.245 -17.384 19.735 1.00 67.56 84 VAL A N 1
ATOM 609 C CA . VAL A 1 84 ? -34.210 -16.499 19.056 1.00 67.56 84 VAL A CA 1
ATOM 610 C C . VAL A 1 84 ? -35.310 -16.041 20.018 1.00 67.56 84 VAL A C 1
ATOM 612 O O . VAL A 1 84 ? -35.644 -14.857 20.043 1.00 67.56 84 VAL A O 1
ATOM 615 N N . PHE A 1 85 ? -35.827 -16.934 20.869 1.00 78.06 85 PHE A N 1
ATOM 616 C CA . PHE A 1 85 ? -36.811 -16.555 21.888 1.00 78.06 85 PHE A CA 1
ATOM 617 C C . PHE A 1 85 ? -36.236 -15.574 22.919 1.00 78.06 85 PHE A C 1
ATOM 619 O O . PHE A 1 85 ? -36.886 -14.581 23.247 1.00 78.06 85 PHE A O 1
ATOM 626 N N . LEU A 1 86 ? -35.002 -15.798 23.386 1.00 77.75 86 LEU A N 1
ATOM 627 C CA . LEU A 1 86 ? -34.321 -14.870 24.297 1.00 77.75 86 LEU A CA 1
ATOM 628 C C . LEU A 1 86 ? -34.083 -13.497 23.655 1.00 77.75 86 LEU A C 1
ATOM 630 O O . LEU A 1 86 ? -34.278 -12.475 24.313 1.00 77.75 86 LEU A O 1
ATOM 634 N N . ALA A 1 87 ? -33.718 -13.454 22.371 1.00 72.94 87 ALA A N 1
ATOM 635 C CA . ALA A 1 87 ? -33.547 -12.203 21.634 1.00 72.94 87 ALA A CA 1
ATOM 636 C C . ALA A 1 87 ? -34.869 -11.425 21.495 1.00 72.94 87 ALA A C 1
ATOM 638 O O . ALA A 1 87 ? -34.892 -10.198 21.622 1.00 72.94 87 ALA A O 1
ATOM 639 N N . LEU A 1 88 ? -35.985 -12.130 21.288 1.00 78.81 88 LEU A N 1
ATOM 640 C CA . LEU A 1 88 ? -37.315 -11.526 21.198 1.00 78.81 88 LEU A CA 1
ATOM 641 C C . LEU A 1 88 ? -37.726 -10.910 22.544 1.00 78.81 88 LEU A C 1
ATOM 643 O O . LEU A 1 88 ? -38.118 -9.744 22.594 1.00 78.81 88 LEU A O 1
ATOM 647 N N . ILE A 1 89 ? -37.537 -11.644 23.645 1.00 83.44 89 ILE A N 1
ATOM 648 C CA . ILE A 1 89 ? -37.773 -11.132 25.003 1.00 83.44 89 ILE A CA 1
ATOM 649 C C . ILE A 1 89 ? -36.898 -9.904 25.273 1.00 83.44 89 ILE A C 1
ATOM 651 O O . ILE A 1 89 ? -37.407 -8.883 25.728 1.00 83.44 89 ILE A O 1
ATOM 655 N N . ALA A 1 90 ? -35.605 -9.959 24.945 1.00 79.25 90 ALA A N 1
ATOM 656 C CA . ALA A 1 90 ? -34.698 -8.831 25.131 1.00 79.25 90 ALA A CA 1
ATOM 657 C C . ALA A 1 90 ? -35.155 -7.583 24.353 1.00 79.25 90 ALA A C 1
ATOM 659 O O . ALA A 1 90 ? -35.111 -6.474 24.881 1.00 79.25 90 ALA A O 1
ATOM 660 N N . THR A 1 91 ? -35.671 -7.760 23.134 1.00 81.12 91 THR A N 1
ATOM 661 C CA . THR A 1 91 ? -36.230 -6.672 22.314 1.00 81.12 91 THR A CA 1
ATOM 662 C C . THR A 1 91 ? -37.463 -6.047 22.974 1.00 81.12 91 THR A C 1
ATOM 664 O O . THR A 1 91 ? -37.576 -4.821 23.060 1.00 81.12 91 THR A O 1
ATOM 667 N N . ILE A 1 92 ? -38.371 -6.870 23.505 1.00 85.88 92 ILE A N 1
ATOM 668 C CA . ILE A 1 92 ? -39.541 -6.391 24.253 1.00 85.88 92 ILE A CA 1
ATOM 669 C C . ILE A 1 92 ? -39.096 -5.629 25.513 1.00 85.88 92 ILE A C 1
ATOM 671 O O . ILE A 1 92 ? -39.583 -4.537 25.789 1.00 85.88 92 ILE A O 1
ATOM 675 N N . VAL A 1 93 ? -38.122 -6.148 26.260 1.00 86.19 93 VAL A N 1
ATOM 676 C CA . VAL A 1 93 ? -37.630 -5.492 27.481 1.00 86.19 93 VAL A CA 1
ATOM 677 C C . VAL A 1 93 ? -36.939 -4.160 27.168 1.00 86.19 93 VAL A C 1
ATOM 679 O O . VAL A 1 93 ? -37.187 -3.172 27.857 1.00 86.19 93 VAL A O 1
ATOM 682 N N . ILE A 1 94 ? -36.130 -4.089 26.105 1.00 86.06 94 ILE A N 1
ATOM 683 C CA . ILE A 1 94 ? -35.478 -2.845 25.663 1.00 86.06 94 ILE A CA 1
ATOM 684 C C . ILE A 1 94 ? -36.516 -1.813 25.215 1.00 86.06 94 ILE A C 1
ATOM 686 O O . ILE A 1 94 ? -36.388 -0.637 25.553 1.00 86.06 94 ILE A O 1
ATOM 690 N N . THR A 1 95 ? -37.558 -2.227 24.489 1.00 86.06 95 THR A N 1
ATOM 691 C CA . THR A 1 95 ? -38.627 -1.309 24.060 1.00 86.06 95 THR A CA 1
ATOM 692 C C . THR A 1 95 ? -39.430 -0.775 25.246 1.00 86.06 95 THR A C 1
ATOM 694 O O . THR A 1 95 ? -39.658 0.433 25.315 1.00 86.06 95 THR A O 1
ATOM 697 N N . ILE A 1 96 ? -39.772 -1.620 26.227 1.00 85.88 96 ILE A N 1
ATOM 698 C CA . ILE A 1 96 ? -40.419 -1.187 27.478 1.00 85.88 96 ILE A CA 1
ATOM 699 C C . ILE A 1 96 ? -39.517 -0.213 28.245 1.00 85.88 96 ILE A C 1
ATOM 701 O O . ILE A 1 96 ? -39.981 0.840 28.680 1.00 85.88 96 ILE A O 1
ATOM 705 N N . ALA A 1 97 ? -38.225 -0.519 28.379 1.00 83.88 97 ALA A N 1
ATOM 706 C CA . ALA A 1 97 ? -37.278 0.356 29.064 1.00 83.88 97 ALA A CA 1
ATOM 707 C C . ALA A 1 97 ? -37.090 1.698 28.334 1.00 83.88 97 ALA A C 1
ATOM 709 O O . ALA A 1 97 ? -37.005 2.739 28.982 1.00 83.88 97 ALA A O 1
ATOM 710 N N . GLY A 1 98 ? -37.083 1.693 26.998 1.00 83.31 98 GLY A N 1
ATOM 711 C CA . GLY A 1 98 ? -37.038 2.900 26.172 1.00 83.31 98 GLY A CA 1
ATOM 712 C C . GLY A 1 98 ? -38.278 3.779 26.350 1.00 83.31 98 GLY A C 1
ATOM 713 O O . GLY A 1 98 ? -38.149 4.984 26.559 1.00 83.31 98 GLY A O 1
ATOM 714 N N . LEU A 1 99 ? -39.472 3.178 26.360 1.00 84.31 99 LEU A N 1
ATOM 715 C CA . LEU A 1 99 ? -40.725 3.866 26.693 1.00 84.31 99 LEU A CA 1
ATOM 716 C C . LEU A 1 99 ? -40.680 4.467 28.102 1.00 84.31 99 LEU A C 1
ATOM 718 O O . LEU A 1 99 ? -41.055 5.623 28.278 1.00 84.31 99 LEU A O 1
ATOM 722 N N . TYR A 1 100 ? -40.164 3.724 29.083 1.00 80.44 100 TYR A N 1
ATOM 723 C CA . TYR A 1 100 ? -40.006 4.201 30.461 1.00 80.44 100 TYR A CA 1
ATOM 724 C C . TYR A 1 100 ? -39.054 5.405 30.555 1.00 80.44 100 TYR A C 1
ATOM 726 O O . TYR A 1 100 ? -39.276 6.319 31.345 1.00 80.44 100 TYR A O 1
ATOM 734 N N . LEU A 1 101 ? -38.017 5.441 29.712 1.00 79.88 101 LEU A N 1
ATOM 735 C CA . LEU A 1 101 ? -37.047 6.536 29.643 1.00 79.88 101 LEU A CA 1
ATOM 736 C C . LEU A 1 101 ? -37.656 7.811 29.033 1.00 79.88 101 LEU A C 1
ATOM 738 O O . LEU A 1 101 ? -37.354 8.907 29.495 1.00 79.88 101 LEU A O 1
ATOM 742 N N . ILE A 1 102 ? -38.528 7.671 28.028 1.00 83.44 102 ILE A N 1
ATOM 743 C CA . ILE A 1 102 ? -39.199 8.798 27.356 1.00 83.44 102 ILE A CA 1
ATOM 744 C C . ILE A 1 102 ? -40.362 9.338 28.195 1.00 83.44 102 ILE A C 1
ATOM 746 O O . ILE A 1 102 ? -40.528 10.547 28.307 1.00 83.44 102 ILE A O 1
ATOM 750 N N . LEU A 1 103 ? -41.176 8.451 28.772 1.00 81.75 103 LEU A N 1
ATOM 751 C CA . LEU A 1 103 ? -42.392 8.818 29.504 1.00 81.75 103 LEU A CA 1
ATOM 752 C C . LEU A 1 103 ? -42.121 9.194 30.966 1.00 81.75 103 LEU A C 1
ATOM 754 O O . LEU A 1 103 ? -42.943 9.866 31.579 1.00 81.75 103 LEU A O 1
ATOM 758 N N . GLY A 1 104 ? -40.965 8.819 31.520 1.00 70.75 104 GLY A N 1
ATOM 759 C CA . GLY A 1 104 ? -40.541 9.159 32.882 1.00 70.75 104 GLY A CA 1
ATOM 760 C C . GLY A 1 104 ? -40.127 10.623 33.090 1.00 70.75 104 GLY A C 1
ATOM 761 O O . GLY A 1 104 ? -39.310 10.891 33.968 1.00 70.75 104 GLY A O 1
ATOM 762 N N . MET A 1 105 ? -40.633 11.562 32.278 1.00 56.94 105 MET A N 1
ATOM 763 C CA . MET A 1 105 ? -40.321 12.995 32.344 1.00 56.94 105 MET A CA 1
ATOM 764 C C . MET A 1 105 ? -40.735 13.592 33.702 1.00 56.94 105 MET A C 1
ATOM 766 O O . MET A 1 105 ? -41.848 14.083 33.860 1.00 56.94 105 MET A O 1
ATOM 770 N N . GLY A 1 106 ? -39.829 13.546 34.683 1.00 61.41 106 GLY A N 1
ATOM 771 C CA . GLY A 1 106 ? -39.957 14.266 35.955 1.00 61.41 106 GLY A CA 1
ATOM 772 C C . GLY A 1 106 ? -39.363 13.576 37.187 1.00 61.41 106 GLY A C 1
ATOM 773 O O . GLY A 1 106 ? -39.115 14.258 38.173 1.00 61.41 106 GLY A O 1
ATOM 774 N N . ASP A 1 107 ? -39.098 12.265 37.149 1.00 75.69 107 ASP A N 1
ATOM 775 C CA . ASP A 1 107 ? -38.589 11.506 38.304 1.00 75.69 107 ASP A CA 1
ATOM 776 C C . ASP A 1 107 ? -37.230 10.851 37.991 1.00 75.69 107 ASP A C 1
ATOM 778 O O . ASP A 1 107 ? -37.121 9.957 37.143 1.00 75.69 107 ASP A O 1
ATOM 782 N N . GLU A 1 108 ? -36.177 11.287 38.690 1.00 74.69 108 GLU A N 1
ATO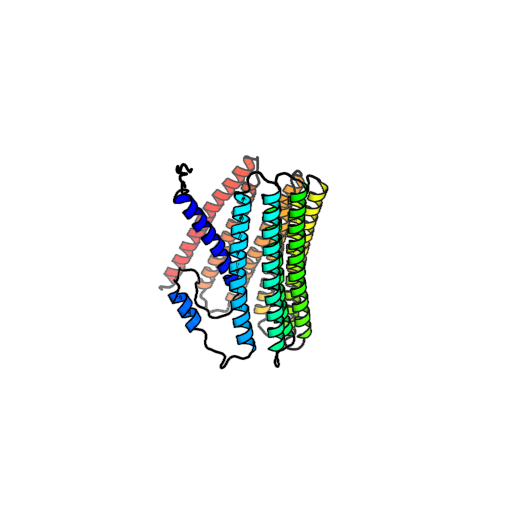M 783 C CA . GLU A 1 108 ? -34.810 10.769 38.534 1.00 74.69 108 GLU A CA 1
ATOM 784 C C . GLU A 1 108 ? -34.733 9.255 38.790 1.00 74.69 108 GLU A C 1
ATOM 786 O O . GLU A 1 108 ? -34.010 8.533 38.092 1.00 74.69 108 GLU A O 1
ATOM 791 N N . THR A 1 109 ? -35.551 8.735 39.714 1.00 80.81 109 THR A N 1
ATOM 792 C CA . THR A 1 109 ? -35.528 7.313 40.085 1.00 80.81 109 THR A CA 1
ATOM 793 C C . THR A 1 109 ? -36.048 6.407 38.966 1.00 80.81 109 THR A C 1
ATOM 795 O O . THR A 1 109 ? -35.618 5.255 38.824 1.00 80.81 109 THR A O 1
ATOM 798 N N . SER A 1 110 ? -36.954 6.928 38.139 1.00 75.94 110 SER A N 1
ATOM 799 C CA . SER A 1 110 ? -37.531 6.227 36.994 1.00 75.94 110 SER A CA 1
ATOM 800 C C . SER A 1 110 ? -36.530 6.124 35.840 1.00 75.94 110 SER A C 1
ATOM 802 O O . SER A 1 110 ? -36.382 5.062 35.225 1.00 75.94 110 SER A O 1
ATOM 804 N N . ARG A 1 111 ? -35.751 7.188 35.614 1.00 73.00 111 ARG A N 1
ATOM 805 C CA . ARG A 1 111 ? -34.692 7.223 34.597 1.00 73.00 111 ARG A CA 1
ATOM 806 C C . ARG A 1 111 ? -33.558 6.251 34.921 1.00 73.00 111 ARG A C 1
ATOM 808 O O . ARG A 1 111 ? -33.084 5.543 34.033 1.00 73.00 111 ARG A O 1
ATOM 815 N N . ASP A 1 112 ? -33.146 6.168 36.182 1.00 79.50 112 ASP A N 1
ATOM 816 C CA . ASP A 1 112 ? -32.069 5.261 36.592 1.00 79.50 112 ASP A CA 1
ATOM 817 C C . ASP A 1 112 ? -32.485 3.789 36.578 1.00 79.50 112 ASP A C 1
ATOM 819 O O . ASP A 1 112 ? -31.681 2.924 36.215 1.00 79.50 112 ASP A O 1
ATOM 823 N N . ARG A 1 113 ? -33.755 3.484 36.878 1.00 81.56 113 ARG A N 1
ATOM 824 C CA . ARG A 1 113 ? -34.304 2.136 36.673 1.00 81.56 113 ARG A CA 1
ATOM 825 C C . ARG A 1 113 ? -34.289 1.737 35.200 1.00 81.56 113 ARG A C 1
ATOM 827 O O . ARG A 1 113 ? -33.800 0.653 34.888 1.00 81.56 113 ARG A O 1
ATOM 834 N N . ALA A 1 114 ? -34.733 2.613 34.297 1.00 79.88 114 ALA A N 1
ATOM 835 C CA . ALA A 1 114 ? -34.693 2.349 32.857 1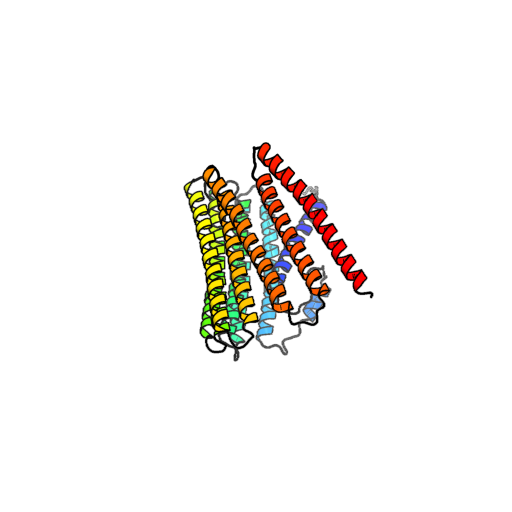.00 79.88 114 ALA A CA 1
ATOM 836 C C . ALA A 1 114 ? -33.260 2.079 32.358 1.00 79.88 114 ALA A C 1
ATOM 838 O O . ALA A 1 114 ? -33.027 1.090 31.664 1.00 79.88 114 ALA A O 1
ATOM 839 N N . LYS A 1 115 ? -32.277 2.891 32.783 1.00 77.88 115 LYS A N 1
ATOM 840 C CA . LYS A 1 115 ? -30.853 2.670 32.462 1.00 77.88 115 LYS A CA 1
ATOM 841 C C . LYS A 1 115 ? -30.357 1.302 32.940 1.00 77.88 115 LYS A C 1
ATOM 843 O O . LYS A 1 115 ? -29.693 0.603 32.180 1.00 77.88 115 LYS A O 1
ATOM 848 N N . LYS A 1 116 ? -30.689 0.900 34.174 1.00 81.19 116 LYS A N 1
ATOM 849 C CA . LYS A 1 116 ? -30.309 -0.414 34.724 1.00 81.19 116 LYS A CA 1
ATOM 850 C C . LYS A 1 116 ? -30.939 -1.564 33.938 1.00 81.19 116 LYS A C 1
ATOM 852 O O . LYS A 1 116 ? -30.245 -2.529 33.645 1.00 81.19 116 LYS A O 1
ATOM 857 N N . ILE A 1 117 ? -32.214 -1.456 33.557 1.00 82.69 117 ILE A N 1
ATOM 858 C CA . ILE A 1 117 ? -32.890 -2.481 32.744 1.00 82.69 117 ILE A CA 1
ATOM 859 C C . ILE A 1 117 ? -32.199 -2.631 31.384 1.00 82.69 117 ILE A C 1
ATOM 861 O O . ILE A 1 117 ? -31.899 -3.752 30.977 1.00 82.69 117 ILE A O 1
ATOM 865 N N . ILE A 1 118 ? -31.888 -1.520 30.707 1.00 79.44 118 ILE A N 1
ATOM 866 C CA . ILE A 1 118 ? -31.154 -1.542 29.431 1.00 79.44 118 ILE A CA 1
ATOM 867 C C . ILE A 1 118 ? -29.777 -2.194 29.619 1.00 79.44 118 ILE A C 1
ATOM 869 O O . ILE A 1 118 ? -29.408 -3.069 28.838 1.00 79.44 118 ILE A O 1
ATOM 873 N N . LEU A 1 119 ? -29.049 -1.831 30.682 1.00 71.62 119 LEU A N 1
ATOM 874 C CA . LEU A 1 119 ? -27.733 -2.390 30.994 1.00 71.62 119 LEU A CA 1
ATOM 875 C C . LEU A 1 119 ? -27.792 -3.907 31.228 1.00 71.62 119 LEU A C 1
ATOM 877 O O . LEU A 1 119 ? -27.055 -4.653 30.590 1.00 71.62 119 LEU A O 1
ATOM 881 N N . TYR A 1 120 ? -28.682 -4.380 32.105 1.00 77.00 120 TYR A N 1
ATOM 882 C CA . TYR A 1 120 ? -28.815 -5.809 32.398 1.00 77.00 120 TYR A CA 1
ATOM 883 C C . TYR A 1 120 ? -29.282 -6.607 31.181 1.00 77.00 120 TYR A C 1
ATOM 885 O O . TYR A 1 120 ? -28.804 -7.718 30.963 1.00 77.00 120 TYR A O 1
ATOM 893 N N . THR A 1 121 ? -30.158 -6.034 30.352 1.00 81.38 121 THR A N 1
ATOM 894 C CA . THR A 1 121 ? -30.605 -6.692 29.117 1.00 81.38 121 THR A CA 1
ATOM 895 C C . THR A 1 121 ? -29.464 -6.794 28.104 1.00 81.38 121 THR A C 1
ATOM 897 O O . THR A 1 121 ? -29.286 -7.846 27.495 1.00 81.38 121 THR A O 1
ATOM 900 N N . ALA A 1 122 ? -28.630 -5.757 27.973 1.00 78.00 122 ALA A N 1
ATOM 901 C CA . ALA A 1 122 ? -27.432 -5.794 27.135 1.00 78.00 122 ALA A CA 1
ATOM 902 C C . ALA A 1 122 ? -26.407 -6.832 27.629 1.00 78.00 122 ALA A C 1
ATOM 904 O O . ALA A 1 122 ? -25.867 -7.586 26.821 1.00 78.00 122 ALA A O 1
ATOM 905 N N . ILE A 1 123 ? -26.190 -6.934 28.948 1.00 77.88 123 ILE A N 1
ATOM 906 C CA . ILE A 1 123 ? -25.348 -7.981 29.551 1.00 77.88 123 ILE A CA 1
ATOM 907 C C . ILE A 1 123 ? -25.936 -9.373 29.271 1.00 77.88 123 ILE A C 1
ATOM 909 O O . ILE A 1 123 ? -25.197 -10.289 28.920 1.00 77.88 123 ILE A O 1
ATOM 913 N N . GLY A 1 124 ? -27.258 -9.537 29.362 1.00 78.88 124 GLY A N 1
ATOM 914 C CA . GLY A 1 124 ? -27.939 -10.790 29.027 1.00 78.88 124 GLY A CA 1
ATOM 915 C C . GLY A 1 124 ? -27.716 -11.206 27.571 1.00 78.88 124 GLY A C 1
ATOM 916 O O . GLY A 1 124 ? -27.318 -12.339 27.313 1.00 78.88 124 GLY A O 1
ATOM 917 N N . ILE A 1 125 ? -27.881 -10.275 26.624 1.00 80.69 125 ILE A N 1
ATOM 918 C CA . ILE A 1 125 ? -27.571 -10.508 25.203 1.00 80.69 125 ILE A CA 1
ATOM 919 C C . ILE A 1 125 ? -26.094 -10.884 25.029 1.00 80.69 125 ILE A C 1
ATOM 921 O O . ILE A 1 125 ? -25.771 -11.802 24.276 1.00 80.69 125 ILE A O 1
ATOM 925 N N . PHE A 1 126 ? -25.190 -10.216 25.745 1.00 76.81 126 PHE A N 1
ATOM 926 C CA . PHE A 1 126 ? -23.764 -10.510 25.682 1.00 76.81 126 PHE A CA 1
ATOM 927 C C . PHE A 1 126 ? -23.434 -11.938 26.148 1.00 76.81 126 PHE A C 1
ATOM 929 O O . PHE A 1 126 ? -22.737 -12.665 25.442 1.00 76.81 126 PHE A O 1
ATOM 936 N N . VAL A 1 127 ? -23.981 -12.376 27.287 1.00 79.31 127 VAL A N 1
ATOM 937 C CA . VAL A 1 127 ? -23.799 -13.746 27.806 1.00 79.31 127 VAL A CA 1
ATOM 938 C C . VAL A 1 127 ? -24.335 -14.787 26.820 1.00 79.31 127 VAL A C 1
ATOM 940 O O . VAL A 1 127 ? -23.700 -15.813 26.590 1.00 79.31 127 VAL A O 1
ATOM 943 N N . VAL A 1 128 ? -25.474 -14.504 26.193 1.00 76.56 128 VAL A N 1
ATOM 944 C CA . VAL A 1 128 ? -26.113 -15.347 25.171 1.00 76.56 128 VAL A CA 1
ATOM 945 C C . VAL A 1 128 ? -25.214 -15.506 23.935 1.00 76.56 128 VAL A C 1
ATOM 947 O O . VAL A 1 128 ? -24.999 -16.623 23.459 1.00 76.56 128 VAL A O 1
ATOM 950 N N . VAL A 1 129 ? -24.622 -14.412 23.446 1.00 75.38 129 VAL A N 1
ATOM 951 C CA . VAL A 1 129 ? -23.653 -14.441 22.336 1.00 75.38 129 VAL A CA 1
ATOM 952 C C . VAL A 1 129 ? -22.368 -15.179 22.735 1.00 75.38 129 VAL A C 1
ATOM 954 O O . VAL A 1 129 ? -21.844 -15.969 21.949 1.00 75.38 129 VAL A O 1
ATOM 957 N N . PHE A 1 130 ? -21.886 -14.982 23.964 1.00 75.81 130 PHE A N 1
ATOM 958 C CA . PHE A 1 130 ? -20.694 -15.653 24.485 1.00 75.81 130 PHE A CA 1
ATOM 959 C C . PHE A 1 130 ? -20.884 -17.169 24.625 1.00 75.81 130 PHE A C 1
ATOM 961 O O . PHE A 1 130 ? -20.017 -17.944 24.220 1.00 75.81 130 PHE A O 1
ATOM 968 N N . ALA A 1 131 ? -22.046 -17.608 25.114 1.00 78.56 131 ALA A N 1
ATOM 969 C CA . ALA A 1 131 ? -22.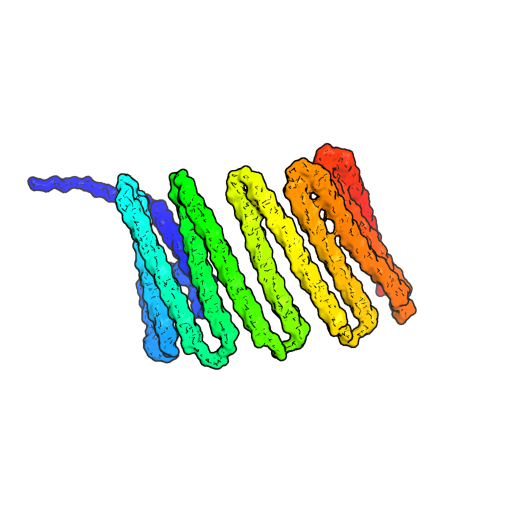389 -19.023 25.200 1.00 78.56 131 ALA A CA 1
ATOM 970 C C . ALA A 1 131 ? -22.352 -19.694 23.819 1.00 78.56 131 ALA A C 1
ATOM 972 O O . ALA A 1 131 ? -21.793 -20.782 23.674 1.00 78.56 131 ALA A O 1
ATOM 973 N N . ARG A 1 132 ? -22.863 -19.018 22.778 1.00 75.56 132 ARG A N 1
ATOM 974 C CA . ARG A 1 132 ? -22.810 -19.531 21.400 1.00 75.56 132 ARG A CA 1
ATOM 975 C C . ARG A 1 132 ? -21.376 -19.691 20.893 1.00 75.56 132 ARG A C 1
ATOM 977 O O . ARG A 1 132 ? -21.103 -20.658 20.186 1.00 75.56 132 ARG A O 1
ATOM 984 N N . LEU A 1 133 ? -20.458 -18.792 21.258 1.00 73.81 133 LEU A N 1
ATOM 985 C CA . LEU A 1 133 ? -19.042 -18.945 20.915 1.00 73.81 133 LEU A CA 1
ATOM 986 C C . LEU A 1 133 ? -18.455 -20.213 21.538 1.00 73.81 133 LEU A C 1
ATOM 988 O O . LEU A 1 133 ? -17.856 -21.008 20.815 1.00 73.81 133 LEU A O 1
ATOM 992 N N . ILE A 1 134 ? -18.626 -20.399 22.848 1.00 78.81 134 ILE A N 1
ATOM 993 C CA . ILE A 1 134 ? -18.040 -21.545 23.557 1.00 78.81 134 ILE A CA 1
ATOM 994 C C . ILE A 1 134 ? -18.535 -22.844 22.923 1.00 78.81 134 ILE A C 1
ATOM 996 O O . ILE A 1 134 ? -17.737 -23.717 22.589 1.00 78.81 134 ILE A O 1
ATOM 1000 N N . VAL A 1 135 ? -19.841 -22.928 22.673 1.00 76.88 135 VAL A N 1
ATOM 1001 C CA . VAL A 1 135 ? -20.470 -24.078 22.022 1.00 76.88 135 VAL A CA 1
ATOM 1002 C C . VAL A 1 135 ? -19.884 -24.322 20.625 1.00 76.88 135 VAL A C 1
ATOM 1004 O O . VAL A 1 135 ? -19.489 -25.445 20.323 1.00 76.88 135 VAL A O 1
ATOM 1007 N N . ASN A 1 136 ? -19.741 -23.283 19.796 1.00 74.00 136 ASN A N 1
ATOM 1008 C CA . ASN A 1 136 ? -19.150 -23.402 18.458 1.00 74.00 136 ASN A CA 1
ATOM 1009 C C . ASN A 1 136 ? -17.686 -23.859 18.468 1.00 74.00 136 ASN A C 1
ATOM 1011 O O . ASN A 1 136 ? -17.267 -24.578 17.562 1.00 74.00 136 ASN A O 1
ATOM 1015 N N . ILE A 1 137 ? -16.897 -23.425 19.454 1.00 75.44 137 ILE A N 1
ATOM 1016 C CA . ILE A 1 137 ? -15.504 -23.861 19.606 1.00 75.44 137 ILE A CA 1
ATOM 1017 C C . ILE A 1 137 ? -15.463 -25.331 20.027 1.00 75.44 137 ILE A C 1
ATOM 1019 O O . ILE A 1 137 ? -14.727 -26.107 19.425 1.00 75.44 137 ILE A O 1
ATOM 1023 N N . ILE A 1 138 ? -16.281 -25.727 21.007 1.00 76.88 138 ILE A N 1
ATOM 1024 C CA . ILE A 1 138 ? -16.347 -27.114 21.485 1.00 76.88 138 ILE A CA 1
ATOM 1025 C C . ILE A 1 138 ? -16.770 -28.055 20.356 1.00 76.88 138 ILE A C 1
ATOM 1027 O O . ILE A 1 138 ? -16.109 -29.064 20.141 1.00 76.88 138 ILE A O 1
ATOM 1031 N N . PHE A 1 139 ? -17.819 -27.722 19.597 1.00 71.56 139 PHE A N 1
ATOM 1032 C CA . PHE A 1 139 ? -18.262 -28.555 18.474 1.00 71.56 139 PHE A CA 1
ATOM 1033 C C . PHE A 1 139 ? -17.227 -28.650 17.365 1.00 71.56 139 PHE A C 1
ATOM 1035 O O . PHE A 1 139 ? -17.041 -29.718 16.789 1.00 71.56 139 PHE A O 1
ATOM 1042 N N . TYR A 1 140 ? -16.535 -27.549 17.083 1.00 73.94 140 TYR A N 1
ATOM 1043 C CA . TYR A 1 140 ? -15.463 -27.569 16.108 1.00 73.94 140 TYR A CA 1
ATOM 1044 C C . TYR A 1 140 ? -14.329 -28.500 16.536 1.00 73.94 140 TYR A C 1
ATOM 1046 O O . TYR A 1 140 ? -13.917 -29.336 15.745 1.00 73.94 140 TYR A O 1
ATOM 1054 N N . LEU A 1 141 ? -13.878 -28.404 17.790 1.00 74.50 141 LEU A N 1
ATOM 1055 C CA . LEU A 1 141 ? -12.840 -29.282 18.334 1.00 74.50 141 LEU A CA 1
ATOM 1056 C C . LEU A 1 141 ? -13.295 -30.746 18.412 1.00 74.50 141 LEU A C 1
ATOM 1058 O O . LEU A 1 141 ? -12.497 -31.643 18.175 1.00 74.50 141 LEU A O 1
ATOM 1062 N N . ALA A 1 142 ? -14.572 -30.990 18.709 1.00 72.75 142 ALA A N 1
ATOM 1063 C CA . ALA A 1 142 ? -15.141 -32.333 18.776 1.00 72.75 142 ALA A CA 1
ATOM 1064 C C . ALA A 1 142 ? -15.310 -32.992 17.394 1.00 72.75 142 ALA A C 1
ATOM 1066 O O . ALA A 1 142 ? -15.336 -34.214 17.313 1.00 72.75 142 ALA A O 1
ATOM 1067 N N . GLY A 1 143 ? -15.428 -32.205 16.319 1.00 71.62 143 GLY A N 1
ATOM 1068 C CA . GLY A 1 143 ? -15.537 -32.697 14.940 1.00 71.62 143 GLY A CA 1
ATOM 1069 C C . GLY A 1 143 ? -14.197 -32.909 14.227 1.00 71.62 143 GLY A C 1
ATOM 1070 O O . GLY A 1 143 ? -14.183 -33.194 13.031 1.00 71.62 143 GLY A O 1
ATOM 1071 N N . VAL A 1 144 ? -13.072 -32.727 14.923 1.00 72.38 144 VAL A N 1
ATOM 1072 C CA . VAL A 1 144 ? -11.730 -32.901 14.361 1.00 72.38 144 VAL A CA 1
ATOM 1073 C C . VAL A 1 144 ? -11.348 -34.382 14.394 1.00 72.38 144 VAL A C 1
ATOM 1075 O O . VAL A 1 144 ? -10.784 -34.877 15.365 1.00 72.38 144 VAL A O 1
ATOM 1078 N N . GLU A 1 145 ? -11.619 -35.092 13.302 1.00 67.88 145 GLU A N 1
ATOM 1079 C CA . GLU A 1 145 ? -11.037 -36.408 13.029 1.00 67.88 145 GLU A CA 1
ATOM 1080 C C . GLU A 1 145 ? -10.021 -36.267 11.881 1.00 67.88 145 GLU A C 1
ATOM 1082 O O . GLU A 1 145 ? -10.371 -35.854 10.779 1.00 67.88 145 GLU A O 1
ATOM 1087 N N . ASN A 1 146 ? -8.742 -36.575 12.137 1.00 63.19 146 ASN A N 1
ATOM 1088 C CA . ASN A 1 146 ? -7.652 -36.583 11.142 1.00 63.19 146 ASN A CA 1
ATOM 1089 C C . ASN A 1 146 ? -7.424 -35.274 10.349 1.00 63.19 146 ASN A C 1
ATOM 1091 O O . ASN A 1 146 ? -7.078 -35.313 9.168 1.00 63.19 146 ASN A O 1
ATOM 1095 N N . THR A 1 147 ? -7.567 -34.100 10.972 1.00 65.31 147 THR A N 1
ATOM 1096 C CA . THR A 1 147 ? -7.202 -32.822 10.328 1.00 65.31 147 THR A CA 1
ATOM 1097 C C . THR A 1 147 ? -5.836 -32.315 10.780 1.00 65.31 147 THR A C 1
ATOM 1099 O O . THR A 1 147 ? -5.467 -32.458 11.945 1.00 65.31 147 THR A O 1
ATOM 1102 N N . ASN A 1 148 ? -5.114 -31.640 9.882 1.00 73.62 148 ASN A N 1
ATOM 1103 C CA . ASN A 1 148 ? -3.858 -30.958 10.200 1.00 73.62 148 ASN A CA 1
ATOM 1104 C C . ASN A 1 148 ? -4.046 -29.986 11.378 1.00 73.62 148 ASN A C 1
ATOM 1106 O O . ASN A 1 148 ? -5.015 -29.226 11.397 1.00 73.62 148 ASN A O 1
ATOM 1110 N N . ALA A 1 149 ? -3.093 -29.946 12.316 1.00 75.94 149 ALA A N 1
ATOM 1111 C CA . ALA A 1 149 ? -3.126 -29.032 13.466 1.00 75.94 149 ALA A CA 1
ATOM 1112 C C . ALA A 1 149 ? -3.330 -27.560 13.051 1.00 75.94 149 ALA A C 1
ATOM 1114 O O . ALA A 1 149 ? -4.004 -26.807 13.751 1.00 75.94 149 ALA A O 1
ATOM 1115 N N . GLY A 1 150 ? -2.822 -27.172 11.875 1.00 73.06 150 GLY A N 1
ATOM 1116 C CA . GLY A 1 150 ? -3.049 -25.847 11.293 1.00 73.06 150 GLY A CA 1
ATOM 1117 C C . GLY A 1 150 ? -4.521 -25.548 11.004 1.00 73.06 150 GLY A C 1
ATOM 1118 O O . GLY A 1 150 ? -4.995 -24.475 11.361 1.00 73.06 150 GLY A O 1
ATOM 1119 N N . ALA A 1 151 ? -5.272 -26.512 10.459 1.00 74.44 151 ALA A N 1
ATOM 1120 C CA . ALA A 1 151 ? -6.700 -26.335 10.199 1.00 74.44 151 ALA A CA 1
ATOM 1121 C C . ALA A 1 151 ? -7.465 -26.108 11.509 1.00 74.44 151 ALA A C 1
ATOM 1123 O O . ALA A 1 151 ? -8.282 -25.193 11.587 1.00 74.44 151 ALA A O 1
ATOM 1124 N N . VAL A 1 152 ? -7.136 -26.879 12.554 1.00 80.62 152 VAL A N 1
ATOM 1125 C CA . VAL A 1 152 ? -7.733 -26.739 13.892 1.00 80.62 152 VAL A CA 1
ATOM 1126 C C . VAL A 1 152 ? -7.479 -25.347 14.460 1.00 80.62 152 VAL A C 1
ATOM 1128 O O . VAL A 1 152 ? -8.403 -24.682 14.929 1.00 80.62 152 VAL A O 1
ATOM 1131 N N . VAL A 1 153 ? -6.235 -24.870 14.407 1.00 79.81 153 VAL A N 1
ATOM 1132 C CA . VAL A 1 153 ? -5.919 -23.549 14.951 1.00 79.81 153 VAL A CA 1
ATOM 1133 C C . VAL A 1 153 ? -6.568 -22.437 14.132 1.00 79.81 153 VAL A C 1
ATOM 1135 O O . VAL A 1 153 ? -7.129 -21.521 14.729 1.00 79.81 153 VAL A O 1
ATOM 1138 N N . GLU A 1 154 ? -6.598 -22.532 12.803 1.00 78.94 154 GLU A N 1
ATOM 1139 C CA . GLU A 1 154 ? -7.297 -21.563 11.952 1.00 78.94 154 GLU A CA 1
ATOM 1140 C C . GLU A 1 154 ? -8.799 -21.515 12.275 1.00 78.94 154 GLU A C 1
ATOM 1142 O O . GLU A 1 154 ? -9.379 -20.439 12.451 1.00 78.94 154 GLU A O 1
ATOM 1147 N N . GLY A 1 155 ? -9.432 -22.678 12.448 1.00 77.25 155 GLY A N 1
ATOM 1148 C CA . GLY A 1 155 ? -10.846 -22.762 12.792 1.00 77.25 155 GLY A CA 1
ATOM 1149 C C . GLY A 1 155 ? -11.175 -22.224 14.187 1.00 77.25 155 GLY A C 1
ATOM 1150 O O . GLY A 1 155 ? -12.230 -21.601 14.361 1.00 77.25 155 GLY A O 1
ATOM 1151 N N . VAL A 1 156 ? -10.298 -22.417 15.176 1.00 81.50 156 VAL A N 1
ATOM 1152 C CA . VAL A 1 156 ? -10.453 -21.819 16.513 1.00 81.50 156 VAL A CA 1
ATOM 1153 C C . VAL A 1 156 ? -10.229 -20.308 16.445 1.00 81.50 156 VAL A C 1
ATOM 1155 O O . VAL A 1 156 ? -11.079 -19.541 16.902 1.00 81.50 156 VAL A O 1
ATOM 1158 N N . MET A 1 157 ? -9.143 -19.863 15.809 1.00 80.12 157 MET A N 1
ATOM 1159 C CA . MET A 1 157 ? -8.790 -18.447 15.689 1.00 80.12 157 MET A CA 1
ATOM 1160 C C . MET A 1 157 ? -9.865 -17.642 14.965 1.00 80.12 157 MET A C 1
ATOM 1162 O O . MET A 1 157 ? -10.259 -16.585 15.453 1.00 80.12 157 MET A O 1
ATOM 1166 N N . ARG A 1 158 ? -10.406 -18.152 13.851 1.00 80.62 158 ARG A N 1
ATOM 1167 C CA . ARG A 1 158 ? -11.482 -17.487 13.101 1.00 80.62 158 ARG A CA 1
ATOM 1168 C C . ARG A 1 158 ? -12.717 -17.243 13.970 1.00 80.62 158 ARG A C 1
ATOM 1170 O O . ARG A 1 158 ? -13.326 -16.180 13.891 1.00 80.62 158 ARG A O 1
ATOM 1177 N N . ARG A 1 159 ? -13.079 -18.202 14.828 1.00 80.31 159 ARG A N 1
ATOM 1178 C CA . ARG A 1 159 ? -14.223 -18.073 15.747 1.00 80.31 159 ARG A CA 1
ATOM 1179 C C . ARG A 1 159 ? -13.944 -17.082 16.877 1.00 80.31 159 ARG A C 1
ATOM 1181 O O . ARG A 1 159 ? -14.817 -16.275 17.192 1.00 80.31 159 ARG A O 1
ATOM 1188 N N . VAL A 1 160 ? -12.736 -17.104 17.445 1.00 81.69 160 VAL A N 1
ATOM 1189 C CA . VAL A 1 160 ? -12.305 -16.125 18.459 1.00 81.69 160 VAL A CA 1
ATOM 1190 C C . VAL A 1 160 ? -12.325 -14.707 17.878 1.00 81.69 160 VAL A C 1
ATOM 1192 O O . VAL A 1 160 ? -12.911 -13.815 18.485 1.00 81.69 160 VAL A O 1
ATOM 1195 N N . LEU A 1 161 ? -11.786 -14.506 16.671 1.00 78.69 161 LEU A N 1
ATOM 1196 C CA . LEU A 1 161 ? -11.784 -13.225 15.952 1.00 78.69 161 LEU A CA 1
ATOM 1197 C C . LEU A 1 161 ? -13.187 -12.630 15.794 1.00 78.69 161 LEU A C 1
ATOM 1199 O O . LEU A 1 161 ? -13.390 -11.456 16.100 1.00 78.69 161 LEU A O 1
ATOM 1203 N N . VAL A 1 162 ? -14.165 -13.435 15.364 1.00 76.75 162 VAL A N 1
ATOM 1204 C CA . VAL A 1 162 ? -15.559 -12.982 15.204 1.00 76.75 162 VAL A CA 1
ATOM 1205 C C . VAL A 1 162 ? -16.120 -12.457 16.524 1.00 76.75 162 VAL A C 1
ATOM 1207 O O . VAL A 1 162 ? -16.755 -11.405 16.559 1.00 76.75 162 VAL A O 1
ATOM 1210 N N . PHE A 1 163 ? -15.861 -13.147 17.629 1.00 79.81 163 PHE A N 1
ATOM 1211 C CA . PHE A 1 163 ? -16.370 -12.730 18.929 1.00 79.81 163 PHE A CA 1
ATOM 1212 C C . PHE A 1 163 ? -15.708 -11.477 19.470 1.00 79.81 163 PHE A C 1
ATOM 1214 O O . PHE A 1 163 ? -16.407 -10.578 19.941 1.00 79.81 163 PHE A O 1
ATOM 1221 N N . VAL A 1 164 ? -14.380 -11.387 19.389 1.00 81.69 164 VAL A N 1
ATOM 1222 C CA . VAL A 1 164 ? -13.720 -10.166 19.843 1.00 81.69 164 VAL A CA 1
ATOM 1223 C C . VAL A 1 164 ? -14.097 -8.983 18.939 1.00 81.69 164 VAL A C 1
ATOM 1225 O O . VAL A 1 164 ? -14.243 -7.864 19.425 1.00 81.69 164 VAL A O 1
ATOM 1228 N N . GLY A 1 165 ? -14.397 -9.234 17.659 1.00 79.31 165 GLY A N 1
ATOM 1229 C CA . GLY A 1 165 ? -15.022 -8.260 16.765 1.00 79.31 165 GLY A CA 1
ATOM 1230 C C . GLY A 1 165 ? -16.387 -7.768 17.264 1.00 79.31 165 GLY A C 1
ATOM 1231 O O . GLY A 1 165 ? -16.615 -6.562 17.324 1.00 79.31 165 GLY A O 1
ATOM 1232 N N . ILE A 1 166 ? -17.278 -8.668 17.695 1.00 80.12 166 ILE A N 1
ATOM 1233 C CA . ILE A 1 166 ? -18.582 -8.286 18.275 1.00 80.12 166 ILE A CA 1
ATOM 1234 C C . ILE A 1 166 ? -18.392 -7.446 19.547 1.00 80.12 166 ILE A C 1
ATOM 1236 O O . ILE A 1 166 ? -19.054 -6.422 19.716 1.00 80.12 166 ILE A O 1
ATOM 1240 N N . LEU A 1 167 ? -17.462 -7.839 20.422 1.00 82.88 167 LEU A N 1
ATOM 1241 C CA . LEU A 1 167 ? -17.104 -7.076 21.622 1.00 82.88 167 LEU A CA 1
ATOM 1242 C C . LEU A 1 167 ? -16.624 -5.662 21.294 1.00 82.88 167 LEU A C 1
ATOM 1244 O O . LEU A 1 167 ? -17.062 -4.699 21.925 1.00 82.88 167 LEU A O 1
ATOM 1248 N N . ALA A 1 168 ? -15.756 -5.536 20.291 1.00 81.88 168 ALA A N 1
ATOM 1249 C CA . ALA A 1 168 ? -15.256 -4.252 19.830 1.00 81.88 168 ALA A CA 1
ATOM 1250 C C . ALA A 1 168 ? -16.395 -3.356 19.319 1.00 81.88 168 ALA A C 1
ATOM 1252 O O . ALA A 1 168 ? -16.465 -2.185 19.689 1.00 81.88 168 ALA A O 1
ATOM 1253 N N . VAL A 1 169 ? -17.336 -3.907 18.543 1.00 83.75 169 VAL A N 1
ATOM 1254 C CA . VAL A 1 169 ? -18.519 -3.168 18.071 1.00 83.75 169 VAL A CA 1
ATOM 1255 C C . VAL A 1 169 ? -19.370 -2.684 19.244 1.00 83.75 169 VAL A C 1
ATOM 1257 O O . VAL A 1 169 ? -19.730 -1.509 19.286 1.00 83.75 169 VAL A O 1
ATOM 1260 N N . ILE A 1 170 ? -19.655 -3.545 20.226 1.00 82.00 170 ILE A N 1
ATOM 1261 C CA . ILE A 1 170 ? -20.425 -3.163 21.420 1.00 82.00 170 ILE A CA 1
ATOM 1262 C C . ILE A 1 170 ? -19.719 -2.030 22.174 1.00 82.00 170 ILE A C 1
ATOM 1264 O O . ILE A 1 170 ? -20.356 -1.039 22.529 1.00 82.00 170 ILE A O 1
ATOM 1268 N N . ALA A 1 171 ? -18.408 -2.139 22.387 1.00 82.38 171 ALA A N 1
ATOM 1269 C CA . ALA A 1 171 ? -17.633 -1.120 23.083 1.00 82.38 171 ALA A CA 1
ATOM 1270 C C . ALA A 1 171 ? -17.618 0.225 22.329 1.00 82.38 171 ALA A C 1
ATOM 1272 O O . ALA A 1 171 ? -17.767 1.275 22.955 1.00 82.38 171 ALA A O 1
ATOM 1273 N N . ILE A 1 172 ? -17.535 0.206 20.993 1.00 83.00 172 ILE A N 1
ATOM 1274 C CA . ILE A 1 172 ? -17.646 1.411 20.152 1.00 83.00 172 ILE A CA 1
ATOM 1275 C C . ILE A 1 172 ? -19.043 2.029 20.257 1.00 83.00 172 ILE A C 1
ATOM 1277 O O . ILE A 1 172 ? -19.159 3.245 20.393 1.00 83.00 172 ILE A O 1
ATOM 1281 N N . VAL A 1 173 ? -20.106 1.219 20.243 1.00 82.31 173 VAL A N 1
ATOM 1282 C CA . VAL A 1 173 ? -21.485 1.707 20.419 1.00 82.31 173 VAL A CA 1
ATOM 1283 C C . VAL A 1 173 ? -21.656 2.359 21.792 1.00 82.31 173 VAL A C 1
ATOM 1285 O O . VAL A 1 173 ? -22.214 3.451 21.885 1.00 82.31 173 VAL A O 1
ATOM 1288 N N . VAL A 1 174 ? -21.132 1.739 22.854 1.00 80.56 174 VAL A N 1
ATOM 1289 C CA . VAL A 1 174 ? -21.153 2.302 24.213 1.00 80.56 174 VAL A CA 1
ATOM 1290 C C . VAL A 1 174 ? -20.392 3.627 24.267 1.00 80.56 174 VAL A C 1
ATOM 1292 O O . VAL A 1 174 ? -20.910 4.604 24.805 1.00 80.56 174 VAL A O 1
ATOM 1295 N N . ALA A 1 175 ? -19.205 3.706 23.666 1.00 82.56 175 ALA A N 1
ATOM 1296 C CA . ALA A 1 175 ? -18.454 4.955 23.585 1.00 82.56 175 ALA A CA 1
ATOM 1297 C C . ALA A 1 175 ? -19.202 6.039 22.789 1.00 82.56 175 ALA A C 1
ATOM 1299 O O . ALA A 1 175 ? -19.264 7.189 23.220 1.00 82.56 175 ALA A O 1
ATOM 1300 N N . GLY A 1 176 ? -19.833 5.676 21.670 1.00 80.25 176 GLY A N 1
ATOM 1301 C CA . GLY A 1 176 ? -20.682 6.576 20.890 1.00 80.25 176 GLY A CA 1
ATOM 1302 C C . GLY A 1 176 ? -21.858 7.117 21.706 1.00 80.25 176 GLY A C 1
ATOM 1303 O O . GLY A 1 176 ? -22.124 8.317 21.683 1.00 80.25 176 GLY A O 1
ATOM 1304 N N . LEU A 1 177 ? -22.512 6.266 22.503 1.00 78.12 177 LEU A N 1
ATOM 1305 C CA . LEU A 1 177 ? -23.567 6.689 23.426 1.00 78.12 177 LEU A CA 1
ATOM 1306 C C . LEU A 1 177 ? -23.042 7.650 24.497 1.00 78.12 177 LEU A C 1
ATOM 1308 O O . LEU A 1 177 ? -23.713 8.639 24.779 1.00 78.12 177 LEU A O 1
ATOM 1312 N N . TYR A 1 178 ? -21.847 7.421 25.053 1.00 78.00 178 TYR A N 1
ATOM 1313 C CA . TYR A 1 178 ? -21.220 8.373 25.978 1.00 78.00 178 TYR A CA 1
ATOM 1314 C C . TYR A 1 178 ? -20.915 9.729 25.316 1.00 78.00 178 TYR A C 1
ATOM 1316 O O . TYR A 1 178 ? -21.053 10.757 25.975 1.00 78.00 178 TYR A O 1
ATOM 1324 N N . LEU A 1 179 ? -20.560 9.762 24.025 1.00 77.31 179 LEU A N 1
ATOM 1325 C CA . LEU A 1 179 ? -20.346 11.017 23.288 1.00 77.31 179 LEU A CA 1
ATOM 1326 C C . LEU A 1 179 ? -21.649 11.779 23.007 1.00 77.31 179 LEU A C 1
ATOM 1328 O O . LEU A 1 179 ? -21.658 13.005 23.090 1.00 77.31 179 LEU A O 1
ATOM 1332 N N . VAL A 1 180 ? -22.734 11.072 22.674 1.00 78.75 180 VAL A N 1
ATOM 1333 C CA . VAL A 1 180 ? -24.031 11.681 22.316 1.00 78.75 180 VAL A CA 1
ATOM 1334 C C . VAL A 1 180 ? -24.839 12.078 23.553 1.00 78.75 180 VAL A C 1
ATOM 1336 O O . VAL A 1 180 ? -25.453 13.141 23.577 1.00 78.75 180 VAL A O 1
ATOM 1339 N N . LEU A 1 181 ? -24.853 11.225 24.580 1.00 74.12 181 LEU A N 1
ATOM 1340 C CA . LEU A 1 181 ? -25.643 11.405 25.803 1.00 74.12 181 LEU A CA 1
ATOM 1341 C C . LEU A 1 181 ? -24.837 12.022 26.951 1.00 74.12 181 LEU A C 1
ATOM 1343 O O . LEU A 1 181 ? -25.401 12.282 28.011 1.00 74.12 181 LEU A O 1
ATOM 1347 N N . GLY A 1 182 ? -23.532 12.243 26.779 1.00 67.25 182 GLY A N 1
ATOM 1348 C CA . GLY A 1 182 ? -22.712 13.007 27.714 1.00 67.25 182 GLY A CA 1
ATOM 1349 C C . GLY A 1 182 ? -23.126 14.476 27.677 1.00 67.25 182 GLY A C 1
ATOM 1350 O O . GLY A 1 182 ? -22.532 15.265 26.947 1.00 67.25 182 GLY A O 1
ATOM 1351 N N . PHE A 1 183 ? -24.187 14.824 28.412 1.00 54.19 183 PHE A N 1
ATOM 1352 C CA . PHE A 1 183 ? -24.792 16.157 28.517 1.00 54.19 183 PHE A CA 1
ATOM 1353 C C . PHE A 1 183 ? -23.830 17.193 29.137 1.00 54.19 183 PHE A C 1
ATOM 1355 O O . PHE A 1 183 ? -24.043 17.653 30.252 1.00 54.19 183 PHE A O 1
ATOM 1362 N N . GLY A 1 184 ? -22.755 17.554 28.437 1.00 57.69 184 GLY A N 1
ATOM 1363 C CA . GLY A 1 184 ? -21.829 18.615 28.848 1.00 57.69 184 GLY A CA 1
ATOM 1364 C C . GLY A 1 184 ? -20.857 18.266 29.983 1.00 57.69 184 GLY A C 1
ATOM 1365 O O . GLY A 1 184 ? -20.029 19.105 30.313 1.00 57.69 184 GLY A O 1
ATOM 1366 N N . ASP A 1 185 ? -20.906 17.055 30.548 1.00 72.56 185 ASP A N 1
ATOM 1367 C CA . ASP A 1 185 ? -19.903 16.578 31.510 1.00 72.56 185 ASP A CA 1
ATOM 1368 C C . ASP A 1 185 ? -18.624 16.159 30.765 1.00 72.56 185 ASP A C 1
ATOM 1370 O O . ASP A 1 185 ? -18.610 15.200 29.982 1.00 72.56 185 ASP A O 1
ATOM 1374 N N . GLU A 1 186 ? -17.547 16.905 30.998 1.00 73.31 186 GLU A N 1
ATOM 1375 C CA . GLU A 1 186 ? -16.231 16.710 30.385 1.00 73.31 186 GLU A CA 1
ATOM 1376 C C . GLU A 1 186 ? -15.688 15.292 30.649 1.00 73.31 186 GLU A C 1
ATOM 1378 O O . GLU A 1 186 ? -15.122 14.651 29.758 1.00 73.31 186 GLU A O 1
ATOM 1383 N N . SER A 1 187 ? -16.011 14.720 31.815 1.00 78.69 187 SER A N 1
ATOM 1384 C CA . SER A 1 187 ? -15.558 13.386 32.217 1.00 78.69 187 SER A CA 1
ATOM 1385 C C . SER A 1 187 ? -16.153 12.249 31.370 1.00 78.69 187 SER A C 1
ATOM 1387 O O . SER A 1 187 ? -15.520 11.202 31.193 1.00 78.69 187 SER A O 1
ATOM 1389 N N . ALA A 1 188 ? -17.353 12.432 30.809 1.00 75.94 188 ALA A N 1
ATOM 1390 C CA . ALA A 1 188 ? -18.005 11.432 29.963 1.00 75.94 188 ALA A CA 1
ATOM 1391 C C . ALA A 1 188 ? -17.376 11.371 28.563 1.00 75.94 188 ALA A C 1
ATOM 1393 O O . ALA A 1 188 ? -17.204 10.282 28.005 1.00 75.94 188 ALA A O 1
ATOM 1394 N N . ARG A 1 189 ? -16.978 12.528 28.014 1.00 75.94 189 ARG A N 1
ATOM 1395 C CA . ARG A 1 189 ? -16.300 12.607 26.712 1.00 75.94 189 ARG A CA 1
ATOM 1396 C C . ARG A 1 189 ? -14.928 11.950 26.750 1.00 75.94 189 ARG A C 1
ATOM 1398 O O . ARG A 1 189 ? -14.590 11.212 25.824 1.00 75.94 189 ARG A O 1
ATOM 1405 N N . ASP A 1 190 ? -14.160 12.165 27.811 1.00 81.56 190 ASP A N 1
ATOM 1406 C CA . ASP A 1 190 ? -12.824 11.578 27.921 1.00 81.56 190 ASP A CA 1
ATOM 1407 C C . ASP A 1 190 ? -12.867 10.067 28.151 1.00 81.56 190 ASP A C 1
ATOM 1409 O O . ASP A 1 190 ? -12.102 9.328 27.527 1.00 81.56 190 ASP A O 1
ATOM 1413 N N . LYS A 1 191 ? -13.834 9.574 28.938 1.00 83.38 191 LYS A N 1
ATOM 1414 C CA . LYS A 1 191 ? -14.101 8.130 29.043 1.00 83.38 191 LYS A CA 1
ATOM 1415 C C . LYS A 1 191 ? -14.435 7.519 27.685 1.00 83.38 191 LYS A C 1
ATOM 1417 O O . LYS A 1 191 ? -13.872 6.485 27.338 1.00 83.38 191 LYS A O 1
ATOM 1422 N N . ALA A 1 192 ? -15.297 8.160 26.897 1.00 82.38 192 ALA A N 1
ATOM 1423 C CA . ALA A 1 192 ? -15.648 7.668 25.568 1.00 82.38 192 ALA A CA 1
ATOM 1424 C C . ALA A 1 192 ? -14.441 7.602 24.622 1.00 82.38 192 ALA A C 1
ATOM 1426 O O . ALA A 1 192 ? -14.225 6.581 23.972 1.00 82.38 192 ALA A O 1
ATOM 1427 N N . LYS A 1 193 ? -13.621 8.662 24.579 1.00 81.62 193 LYS A N 1
ATOM 1428 C CA . LYS A 1 193 ? -12.381 8.690 23.787 1.00 81.62 193 LYS A CA 1
ATOM 1429 C C . LYS A 1 193 ? -11.427 7.569 24.198 1.00 81.62 193 LYS A C 1
ATOM 1431 O O . LYS A 1 193 ? -10.872 6.906 23.327 1.00 81.62 193 LYS A O 1
ATOM 1436 N N . ARG A 1 194 ? -11.270 7.331 25.506 1.00 84.06 194 ARG A N 1
ATOM 1437 C CA . ARG A 1 194 ? -10.417 6.260 26.037 1.00 84.06 194 ARG A CA 1
ATOM 1438 C C . ARG A 1 194 ? -10.920 4.880 25.630 1.00 84.06 194 ARG A C 1
ATOM 1440 O O . ARG A 1 194 ? -10.128 4.082 25.157 1.00 84.06 194 ARG A O 1
ATOM 1447 N N . ILE A 1 195 ? -12.231 4.636 25.710 1.00 85.19 195 ILE A N 1
ATOM 1448 C CA . ILE A 1 195 ? -12.829 3.376 25.242 1.00 85.19 195 ILE A CA 1
ATOM 1449 C C . ILE A 1 195 ? -12.551 3.173 23.747 1.00 85.19 195 ILE A C 1
ATOM 1451 O O . ILE A 1 195 ? -12.126 2.092 23.357 1.00 85.19 195 ILE A O 1
ATOM 1455 N N . ILE A 1 196 ? -12.741 4.197 22.908 1.00 83.50 196 ILE A N 1
ATOM 1456 C CA . ILE A 1 196 ? -12.456 4.097 21.464 1.00 83.50 196 ILE A CA 1
ATOM 1457 C C . ILE A 1 196 ? -10.978 3.766 21.223 1.00 83.50 196 ILE A C 1
ATOM 1459 O O . ILE A 1 196 ? -10.666 2.916 20.390 1.00 83.50 196 ILE A O 1
ATOM 1463 N N . PHE A 1 197 ? -10.076 4.408 21.968 1.00 80.00 197 PHE A N 1
ATOM 1464 C CA . PHE A 1 197 ? -8.638 4.180 21.870 1.00 80.00 197 PHE A CA 1
ATOM 1465 C C . PHE A 1 197 ? -8.244 2.756 22.288 1.00 80.00 197 PHE A C 1
ATOM 1467 O O . PHE A 1 197 ? -7.564 2.054 21.539 1.00 80.00 197 PHE A O 1
ATOM 1474 N N . ASP A 1 198 ? -8.735 2.302 23.440 1.00 84.56 198 ASP A N 1
ATOM 1475 C CA . ASP A 1 198 ? -8.461 0.971 23.981 1.00 84.56 198 ASP A CA 1
ATOM 1476 C C . ASP A 1 198 ? -9.024 -0.127 23.063 1.00 84.56 198 ASP A C 1
ATOM 1478 O O . ASP A 1 198 ? -8.367 -1.141 22.829 1.00 84.56 198 ASP A O 1
ATOM 1482 N N . VAL A 1 199 ? -10.206 0.088 22.471 1.00 86.75 199 VAL A N 1
ATOM 1483 C CA . VAL A 1 199 ? -10.796 -0.840 21.493 1.00 86.75 199 VAL A CA 1
ATOM 1484 C C . VAL A 1 199 ? -9.972 -0.898 20.209 1.00 86.75 199 VAL A C 1
ATOM 1486 O O . VAL A 1 199 ? -9.746 -1.991 19.695 1.00 86.75 199 VAL A O 1
ATOM 1489 N N . ALA A 1 200 ? -9.487 0.236 19.696 1.00 84.25 200 ALA A N 1
ATOM 1490 C CA . ALA A 1 200 ? -8.635 0.255 18.507 1.00 84.25 200 ALA A CA 1
ATOM 1491 C C . ALA A 1 200 ? -7.326 -0.524 18.734 1.00 84.25 200 ALA A C 1
ATOM 1493 O O . ALA A 1 200 ? -6.925 -1.324 17.886 1.00 84.25 200 ALA A O 1
ATOM 1494 N N . ILE A 1 201 ? -6.704 -0.353 19.906 1.00 84.75 201 ILE A N 1
ATOM 1495 C CA . ILE A 1 201 ? -5.528 -1.133 20.314 1.00 84.75 201 ILE A CA 1
ATOM 1496 C C . ILE A 1 201 ? -5.885 -2.615 20.463 1.00 84.75 201 ILE A C 1
ATOM 1498 O O . ILE A 1 201 ? -5.138 -3.470 19.995 1.00 84.75 201 ILE A O 1
ATOM 1502 N N . GLY A 1 202 ? -7.034 -2.933 21.063 1.00 85.56 202 GLY A N 1
ATOM 1503 C CA . GLY A 1 202 ? -7.521 -4.305 21.189 1.00 85.56 202 GLY A CA 1
ATOM 1504 C C . GLY A 1 202 ? -7.660 -4.993 19.830 1.00 85.56 202 GLY A C 1
ATOM 1505 O O . GLY A 1 202 ? -7.092 -6.066 19.635 1.00 85.56 202 GLY A O 1
ATOM 1506 N N . ILE A 1 203 ? -8.335 -4.346 18.869 1.00 85.69 203 ILE A N 1
ATOM 1507 C CA . ILE A 1 203 ? -8.469 -4.830 17.483 1.00 85.69 203 ILE A CA 1
ATOM 1508 C C . ILE A 1 203 ? -7.092 -5.100 16.878 1.00 85.69 203 ILE A C 1
ATOM 1510 O O . ILE A 1 203 ? -6.869 -6.169 16.311 1.00 85.69 203 ILE A O 1
ATOM 1514 N N . PHE A 1 204 ? -6.157 -4.164 17.036 1.00 83.94 204 PHE A N 1
ATOM 1515 C CA . PHE A 1 204 ? -4.801 -4.337 16.540 1.00 83.94 204 PHE A CA 1
ATOM 1516 C C . PHE A 1 204 ? -4.101 -5.556 17.151 1.00 83.94 204 PHE A C 1
ATOM 1518 O O . PHE A 1 204 ? -3.569 -6.371 16.404 1.00 83.94 204 PHE A O 1
ATOM 1525 N N . ILE A 1 205 ? -4.137 -5.722 18.477 1.00 86.25 205 ILE A N 1
ATOM 1526 C CA . ILE A 1 205 ? -3.501 -6.857 19.165 1.00 86.25 205 ILE A CA 1
ATOM 1527 C C . ILE A 1 205 ? -4.061 -8.189 18.655 1.00 86.25 205 ILE A C 1
ATOM 1529 O O . ILE A 1 205 ? -3.305 -9.136 18.459 1.00 86.25 205 ILE A O 1
ATOM 1533 N N . ILE A 1 206 ? -5.368 -8.271 18.399 1.00 85.62 206 ILE A N 1
ATOM 1534 C CA . ILE A 1 206 ? -6.011 -9.499 17.907 1.00 85.62 206 ILE A CA 1
ATOM 1535 C C . ILE A 1 206 ? -5.572 -9.812 16.477 1.00 85.62 206 ILE A C 1
ATOM 1537 O O . ILE A 1 206 ? -5.216 -10.952 16.178 1.00 85.62 206 ILE A O 1
ATOM 1541 N N . VAL A 1 207 ? -5.580 -8.805 15.596 1.00 86.06 207 VAL A N 1
ATOM 1542 C CA . VAL A 1 207 ? -5.092 -8.959 14.220 1.00 86.06 207 VAL A CA 1
ATOM 1543 C C . VAL A 1 207 ? -3.627 -9.387 14.246 1.00 86.06 207 VAL A C 1
ATOM 1545 O O . VAL A 1 207 ? -3.252 -10.343 13.579 1.00 86.06 207 VAL A O 1
ATOM 1548 N N . PHE A 1 208 ? -2.812 -8.746 15.076 1.00 84.62 208 PHE A N 1
ATOM 1549 C CA . PHE A 1 208 ? -1.395 -9.047 15.233 1.00 84.62 208 PHE A CA 1
ATOM 1550 C C . PHE A 1 208 ? -1.142 -10.465 15.760 1.00 84.62 208 PHE A C 1
ATOM 1552 O O . PHE A 1 208 ? -0.287 -11.174 15.235 1.00 84.62 208 PHE A O 1
ATOM 1559 N N . ALA A 1 209 ? -1.924 -10.919 16.742 1.00 86.56 209 ALA A N 1
ATOM 1560 C CA . ALA A 1 209 ? -1.864 -12.289 17.241 1.00 86.56 209 ALA A CA 1
ATOM 1561 C C . ALA A 1 209 ? -2.176 -13.308 16.134 1.00 86.56 209 ALA A C 1
ATOM 1563 O O . ALA A 1 209 ? -1.467 -14.304 16.006 1.00 86.56 209 ALA A O 1
ATOM 1564 N N . TYR A 1 210 ? -3.182 -13.041 15.292 1.00 85.50 210 TYR A N 1
ATOM 1565 C CA . TYR A 1 210 ? -3.494 -13.891 14.139 1.00 85.50 210 TYR A CA 1
ATOM 1566 C C . TYR A 1 210 ? -2.330 -13.975 13.143 1.00 85.50 210 TYR A C 1
ATOM 1568 O O . TYR A 1 210 ? -1.986 -15.069 12.701 1.00 85.50 210 TYR A O 1
ATOM 1576 N N . LEU A 1 211 ? -1.673 -12.849 12.842 1.00 85.25 211 LEU A N 1
ATOM 1577 C CA . LEU A 1 211 ? -0.500 -12.832 11.959 1.00 85.25 211 LEU A CA 1
ATOM 1578 C C . LEU A 1 211 ? 0.667 -13.639 12.524 1.00 85.25 211 LEU A C 1
ATOM 1580 O O . LEU A 1 211 ? 1.337 -14.340 11.773 1.00 85.25 211 LEU A O 1
ATOM 1584 N N . ILE A 1 212 ? 0.924 -13.537 13.832 1.00 86.44 212 ILE A N 1
ATOM 1585 C CA . ILE A 1 212 ? 1.983 -14.312 14.489 1.00 86.44 212 ILE A CA 1
ATOM 1586 C C . ILE A 1 212 ? 1.696 -15.804 14.346 1.00 86.44 212 ILE A C 1
ATOM 1588 O O . ILE A 1 212 ? 2.593 -16.570 14.002 1.00 86.44 212 ILE A O 1
ATOM 1592 N N . VAL A 1 213 ? 0.450 -16.217 14.583 1.00 85.12 213 VAL A N 1
ATOM 1593 C CA . VAL A 1 213 ? 0.043 -17.618 14.456 1.00 85.12 213 VAL A CA 1
ATOM 1594 C C . VAL A 1 213 ? 0.207 -18.108 13.013 1.00 85.12 213 VAL A C 1
ATOM 1596 O O . VAL A 1 213 ? 0.851 -19.135 12.807 1.00 85.12 213 VAL A O 1
ATOM 1599 N N . ASP A 1 214 ? -0.290 -17.368 12.015 1.00 83.25 214 ASP A N 1
ATOM 1600 C CA . ASP A 1 214 ? -0.104 -17.705 10.591 1.00 83.25 214 ASP A CA 1
ATOM 1601 C C . ASP A 1 214 ? 1.383 -17.783 10.207 1.00 83.25 214 ASP A C 1
ATOM 1603 O O . ASP A 1 214 ? 1.810 -18.709 9.515 1.00 83.25 214 ASP A O 1
ATOM 1607 N N . PHE A 1 215 ? 2.200 -16.857 10.715 1.00 84.19 215 PHE A N 1
ATOM 1608 C CA . PHE A 1 215 ? 3.639 -16.869 10.491 1.00 84.19 215 PHE A CA 1
ATOM 1609 C C . PHE A 1 215 ? 4.305 -18.111 11.088 1.00 84.19 215 PHE A C 1
ATOM 1611 O O . PHE A 1 215 ? 5.075 -18.771 10.394 1.00 84.19 215 PHE A O 1
ATOM 1618 N N . ILE A 1 216 ? 3.977 -18.481 12.329 1.00 83.88 216 ILE A N 1
ATOM 1619 C CA . ILE A 1 216 ? 4.501 -19.695 12.971 1.00 83.88 216 ILE A CA 1
ATOM 1620 C C . ILE A 1 216 ? 4.114 -20.940 12.167 1.00 83.88 216 ILE A C 1
ATOM 1622 O O . ILE A 1 216 ? 4.982 -21.762 11.883 1.00 83.88 216 ILE A O 1
ATOM 1626 N N . PHE A 1 217 ? 2.852 -21.073 11.745 1.00 79.69 217 PHE A N 1
ATOM 1627 C CA . PHE A 1 217 ? 2.429 -22.220 10.933 1.00 79.69 217 PHE A CA 1
ATOM 1628 C C . PHE A 1 217 ? 3.164 -22.294 9.604 1.00 79.69 217 PHE A C 1
ATOM 1630 O O . PHE A 1 217 ? 3.594 -23.371 9.185 1.00 79.69 217 PHE A O 1
ATOM 1637 N N . TYR A 1 218 ? 3.372 -21.148 8.968 1.00 79.81 218 TYR A N 1
ATOM 1638 C CA . TYR A 1 218 ? 4.165 -21.094 7.758 1.00 79.81 218 TYR A CA 1
ATOM 1639 C C . TYR A 1 218 ? 5.611 -21.545 7.991 1.00 79.81 218 TYR A C 1
ATOM 1641 O O . TYR A 1 218 ? 6.131 -22.338 7.207 1.00 79.81 218 TYR A O 1
ATOM 1649 N N . LEU A 1 219 ? 6.236 -21.118 9.095 1.00 80.44 219 LEU A N 1
ATOM 1650 C CA . LEU A 1 219 ? 7.573 -21.579 9.475 1.00 80.44 219 LEU A CA 1
ATOM 1651 C C . LEU A 1 219 ? 7.615 -23.096 9.721 1.00 80.44 219 LEU A C 1
ATOM 1653 O O . LEU A 1 219 ? 8.576 -23.749 9.329 1.00 80.44 219 LEU A O 1
ATOM 1657 N N . THR A 1 220 ? 6.569 -23.684 10.312 1.00 78.06 220 THR A N 1
ATOM 1658 C CA . THR A 1 220 ? 6.495 -25.146 10.508 1.00 78.06 220 THR A CA 1
ATOM 1659 C C . THR A 1 220 ? 6.310 -25.935 9.208 1.00 78.06 220 THR A C 1
ATOM 1661 O O . THR A 1 220 ? 6.584 -27.131 9.179 1.00 78.06 220 THR A O 1
ATOM 1664 N N . GLY A 1 221 ? 5.878 -25.280 8.124 1.00 73.56 221 GLY A N 1
ATOM 1665 C CA . GLY A 1 221 ? 5.759 -25.866 6.785 1.00 73.56 221 GLY A CA 1
ATOM 1666 C C . GLY A 1 221 ? 7.021 -25.743 5.919 1.00 73.56 221 GLY A C 1
ATOM 1667 O O . GLY A 1 221 ? 7.007 -26.202 4.772 1.00 73.56 221 GLY A O 1
ATOM 1668 N N . ILE A 1 222 ? 8.096 -25.129 6.434 1.00 68.88 222 ILE A N 1
ATOM 1669 C CA . ILE A 1 222 ? 9.375 -24.964 5.728 1.00 68.88 222 ILE A CA 1
ATOM 1670 C C . ILE A 1 222 ? 9.978 -26.348 5.456 1.00 68.88 222 ILE A C 1
ATOM 1672 O O . ILE A 1 222 ? 10.368 -27.057 6.380 1.00 68.88 222 ILE A O 1
ATOM 1676 N N . GLY A 1 223 ? 10.062 -26.724 4.176 1.00 61.66 223 GLY A N 1
ATOM 1677 C CA . GLY A 1 223 ? 10.655 -27.992 3.727 1.00 61.66 223 GLY A CA 1
ATOM 1678 C C . GLY A 1 223 ? 9.827 -28.770 2.700 1.00 61.66 223 GLY A C 1
ATOM 1679 O O . GLY A 1 223 ? 10.368 -29.660 2.054 1.00 61.66 223 GLY A O 1
ATOM 1680 N N . ASN A 1 224 ? 8.552 -28.414 2.502 1.00 67.62 224 ASN A N 1
ATOM 1681 C CA . ASN A 1 224 ? 7.644 -29.139 1.596 1.00 67.62 224 ASN A CA 1
ATOM 1682 C C . ASN A 1 224 ? 7.498 -28.516 0.193 1.00 67.62 224 ASN A C 1
ATOM 1684 O O . ASN A 1 224 ? 6.755 -29.041 -0.632 1.00 67.62 224 ASN A O 1
ATOM 1688 N N . GLY A 1 225 ? 8.179 -27.401 -0.089 1.00 72.69 225 GLY A N 1
ATOM 1689 C CA . GLY A 1 225 ? 8.083 -26.676 -1.360 1.00 72.69 225 GLY A CA 1
ATOM 1690 C C . GLY A 1 225 ? 9.439 -26.171 -1.856 1.00 72.69 225 GLY A C 1
ATOM 1691 O O . GLY A 1 225 ? 10.436 -26.244 -1.130 1.00 72.69 225 GLY A O 1
ATOM 1692 N N . PRO A 1 226 ? 9.513 -25.646 -3.090 1.00 78.88 226 PRO A N 1
ATOM 1693 C CA . PRO A 1 226 ? 10.748 -25.084 -3.613 1.00 78.88 226 PRO A CA 1
ATOM 1694 C C . PRO A 1 226 ? 11.223 -23.926 -2.724 1.00 78.88 226 PRO A C 1
ATOM 1696 O O . PRO A 1 226 ? 10.434 -23.110 -2.235 1.00 78.88 226 PRO A O 1
ATOM 1699 N N . TYR A 1 227 ? 12.542 -23.833 -2.531 1.00 80.44 227 TYR A N 1
ATOM 1700 C CA . TYR A 1 227 ? 13.174 -22.820 -1.675 1.00 80.44 227 TYR A CA 1
ATOM 1701 C C . TYR A 1 227 ? 12.709 -21.393 -2.016 1.00 80.44 227 TYR A C 1
ATOM 1703 O O . TYR A 1 227 ? 12.473 -20.583 -1.123 1.00 80.44 227 TYR A O 1
ATOM 1711 N N . ARG A 1 228 ? 12.491 -21.105 -3.307 1.00 75.25 228 ARG A N 1
ATOM 1712 C CA . ARG A 1 228 ? 12.017 -19.802 -3.798 1.00 75.25 228 ARG A CA 1
ATOM 1713 C C . ARG A 1 228 ? 10.644 -19.418 -3.243 1.00 75.25 228 ARG A C 1
ATOM 1715 O O . ARG A 1 228 ? 10.483 -18.312 -2.738 1.00 75.25 228 ARG A O 1
ATOM 1722 N N . GLU A 1 229 ? 9.678 -20.332 -3.300 1.00 78.50 229 GLU A N 1
ATOM 1723 C CA . GLU A 1 229 ? 8.329 -20.100 -2.766 1.00 78.50 229 GLU A CA 1
ATOM 1724 C C . GLU A 1 229 ? 8.362 -19.987 -1.247 1.00 78.50 229 GLU A C 1
ATOM 1726 O O . GLU A 1 229 ? 7.724 -19.105 -0.673 1.00 78.50 229 GLU A O 1
ATOM 1731 N N . THR A 1 230 ? 9.188 -20.821 -0.609 1.00 81.44 230 THR A N 1
ATOM 1732 C CA . THR A 1 230 ? 9.350 -20.818 0.843 1.00 81.44 230 THR A CA 1
ATOM 1733 C C . THR A 1 230 ? 9.852 -19.459 1.336 1.00 81.44 230 THR A C 1
ATOM 1735 O O . THR A 1 230 ? 9.230 -18.847 2.206 1.00 81.44 230 THR A O 1
ATOM 1738 N N . VAL A 1 231 ? 10.925 -18.924 0.746 1.00 81.50 231 VAL A N 1
ATOM 1739 C CA . VAL A 1 231 ? 11.451 -17.611 1.144 1.00 81.50 231 VAL A CA 1
ATOM 1740 C C . VAL A 1 231 ? 10.481 -16.483 0.789 1.00 81.50 231 VAL A C 1
ATOM 1742 O O . VAL A 1 231 ? 10.256 -15.596 1.613 1.00 81.50 231 VAL A O 1
ATOM 1745 N N . GLN A 1 232 ? 9.844 -16.527 -0.385 1.00 81.06 232 GLN A N 1
ATOM 1746 C CA . GLN A 1 232 ? 8.874 -15.504 -0.777 1.00 81.06 232 GLN A CA 1
ATOM 1747 C C . GLN A 1 232 ? 7.671 -15.456 0.175 1.00 81.06 232 GLN A C 1
ATOM 1749 O O . GLN A 1 232 ? 7.220 -14.371 0.541 1.00 81.06 232 GLN A O 1
ATOM 1754 N N . GLY A 1 233 ? 7.177 -16.603 0.643 1.00 82.81 233 GLY A N 1
ATOM 1755 C CA . GLY A 1 233 ? 6.092 -16.623 1.620 1.00 82.81 233 GLY A CA 1
ATOM 1756 C C . GLY A 1 233 ? 6.516 -16.209 3.036 1.00 82.81 233 GLY A C 1
ATOM 1757 O O . GLY A 1 233 ? 5.671 -15.664 3.748 1.00 82.81 233 GLY A O 1
ATOM 1758 N N . VAL A 1 234 ? 7.792 -16.375 3.434 1.00 84.38 234 VAL A N 1
ATOM 1759 C CA . VAL A 1 234 ? 8.315 -15.788 4.690 1.00 84.38 234 VAL A CA 1
ATOM 1760 C C . VAL A 1 234 ? 8.278 -14.266 4.565 1.00 84.38 234 VAL A C 1
ATOM 1762 O O . VAL A 1 234 ? 7.740 -13.578 5.432 1.00 84.38 234 VAL A O 1
ATOM 1765 N N . ILE A 1 235 ? 8.805 -13.740 3.458 1.00 85.06 235 ILE A N 1
ATOM 1766 C CA . ILE A 1 235 ? 8.886 -12.299 3.204 1.00 85.06 235 ILE A CA 1
ATOM 1767 C C . ILE A 1 235 ? 7.496 -11.683 3.145 1.00 85.06 235 ILE A C 1
ATOM 1769 O O . ILE A 1 235 ? 7.246 -10.722 3.861 1.00 85.06 235 ILE A O 1
ATOM 1773 N N . ASN A 1 236 ? 6.571 -12.249 2.365 1.00 84.88 236 ASN A N 1
ATOM 1774 C CA . ASN A 1 236 ? 5.212 -11.718 2.247 1.00 84.88 236 ASN A CA 1
ATOM 1775 C C . ASN A 1 236 ? 4.522 -11.589 3.611 1.00 84.88 236 ASN A C 1
ATOM 1777 O O . ASN A 1 236 ? 3.846 -10.596 3.862 1.00 84.88 236 ASN A O 1
ATOM 1781 N N . ARG A 1 237 ? 4.734 -12.538 4.526 1.00 86.69 237 ARG A N 1
ATOM 1782 C CA . ARG A 1 237 ? 4.166 -12.470 5.880 1.00 86.69 237 ARG A CA 1
ATOM 1783 C C . ARG A 1 237 ? 4.829 -11.409 6.751 1.00 86.69 237 ARG A C 1
ATOM 1785 O O . ARG A 1 237 ? 4.126 -10.662 7.429 1.00 86.69 237 ARG A O 1
ATOM 1792 N N . ILE A 1 238 ? 6.156 -11.276 6.683 1.00 87.31 238 ILE A N 1
ATOM 1793 C CA . ILE A 1 238 ? 6.879 -10.178 7.348 1.00 87.31 238 ILE A CA 1
ATOM 1794 C C . ILE A 1 238 ? 6.400 -8.820 6.809 1.00 87.31 238 ILE A C 1
ATOM 1796 O O . ILE A 1 238 ? 6.169 -7.895 7.586 1.00 87.31 238 ILE A O 1
ATOM 1800 N N . LEU A 1 239 ? 6.188 -8.697 5.495 1.00 85.25 239 LEU A N 1
ATOM 1801 C CA . LEU A 1 239 ? 5.663 -7.481 4.871 1.00 85.25 239 LEU A CA 1
ATOM 1802 C C . LEU A 1 239 ? 4.259 -7.144 5.379 1.00 85.25 239 LEU A C 1
ATOM 1804 O O . LEU A 1 239 ? 4.002 -5.990 5.709 1.00 85.25 239 LEU A O 1
ATOM 1808 N N . VAL A 1 240 ? 3.369 -8.133 5.495 1.00 85.88 240 VAL A N 1
ATOM 1809 C CA . VAL A 1 240 ? 2.020 -7.936 6.055 1.00 85.88 240 VAL A CA 1
ATOM 1810 C C . VAL A 1 240 ? 2.090 -7.455 7.506 1.00 85.88 240 VAL A C 1
ATOM 1812 O O . VAL A 1 240 ? 1.386 -6.518 7.883 1.00 85.88 240 VAL A O 1
ATOM 1815 N N . PHE A 1 241 ? 2.976 -8.038 8.313 1.00 86.19 241 PHE A N 1
ATOM 1816 C CA . PHE A 1 241 ? 3.184 -7.631 9.701 1.00 86.19 241 PHE A CA 1
ATOM 1817 C C . PHE A 1 241 ? 3.650 -6.175 9.813 1.00 86.19 241 PHE A C 1
ATOM 1819 O O . PHE A 1 241 ? 3.074 -5.380 10.559 1.00 86.19 241 PHE A O 1
ATOM 1826 N N . LEU A 1 242 ? 4.655 -5.797 9.021 1.00 86.81 242 LEU A N 1
ATOM 1827 C CA . LEU A 1 242 ? 5.168 -4.433 8.997 1.00 86.81 242 LEU A CA 1
ATOM 1828 C C . LEU A 1 242 ? 4.146 -3.439 8.424 1.00 86.81 242 LEU A C 1
ATOM 1830 O O . LEU A 1 242 ? 4.054 -2.316 8.915 1.00 86.81 242 LEU A O 1
ATOM 1834 N N . ALA A 1 243 ? 3.326 -3.849 7.452 1.00 84.25 243 ALA A N 1
ATOM 1835 C CA . ALA A 1 243 ? 2.240 -3.031 6.915 1.00 84.25 243 ALA A CA 1
ATOM 1836 C C . ALA A 1 243 ? 1.153 -2.740 7.964 1.00 84.25 243 ALA A C 1
ATOM 1838 O O . ALA A 1 243 ? 0.619 -1.633 8.020 1.00 84.25 243 ALA A O 1
ATOM 1839 N N . ILE A 1 244 ? 0.844 -3.704 8.832 1.00 85.81 244 ILE A N 1
ATOM 1840 C CA . ILE A 1 244 ? -0.153 -3.532 9.895 1.00 85.81 244 ILE A CA 1
ATOM 1841 C C . ILE A 1 244 ? 0.396 -2.669 11.039 1.00 85.81 244 ILE A C 1
ATOM 1843 O O . ILE A 1 244 ? -0.305 -1.776 11.518 1.00 85.81 244 ILE A O 1
ATOM 1847 N N . MET A 1 245 ? 1.671 -2.837 11.406 1.00 86.62 245 MET A N 1
ATOM 1848 C CA . MET A 1 245 ? 2.375 -1.900 12.297 1.00 86.62 245 MET A CA 1
ATOM 1849 C C . MET A 1 245 ? 2.353 -0.474 11.739 1.00 86.62 245 MET A C 1
ATOM 1851 O O . MET A 1 245 ? 2.082 0.484 12.464 1.00 86.62 245 MET A O 1
ATOM 1855 N N . ALA A 1 246 ? 2.600 -0.345 10.435 1.00 86.50 246 ALA A N 1
ATOM 1856 C CA . ALA A 1 246 ? 2.580 0.926 9.743 1.00 86.50 246 ALA A CA 1
ATOM 1857 C C . ALA A 1 246 ? 1.196 1.588 9.794 1.00 86.50 246 ALA A C 1
ATOM 1859 O O . ALA A 1 246 ? 1.084 2.760 10.152 1.00 86.50 246 ALA A O 1
ATOM 1860 N N . LEU A 1 247 ? 0.133 0.828 9.516 1.00 85.56 247 LEU A N 1
ATOM 1861 C CA . LEU A 1 247 ? -1.247 1.300 9.621 1.00 85.56 247 LEU A CA 1
ATOM 1862 C C . LEU A 1 247 ? -1.565 1.818 11.030 1.00 85.56 247 LEU A C 1
ATOM 1864 O O . LEU A 1 247 ? -2.161 2.883 11.176 1.00 85.56 247 LEU A O 1
ATOM 1868 N N . VAL A 1 248 ? -1.139 1.105 12.074 1.00 85.19 248 VAL A N 1
ATOM 1869 C CA . VAL A 1 248 ? -1.360 1.551 13.456 1.00 85.19 248 VAL A CA 1
ATOM 1870 C C . VAL A 1 248 ? -0.569 2.795 13.797 1.00 85.19 248 VAL A C 1
ATOM 1872 O O . VAL A 1 248 ? -1.119 3.687 14.437 1.00 85.19 248 VAL A O 1
ATOM 1875 N N . ALA A 1 249 ? 0.666 2.923 13.320 1.00 84.81 249 ALA A N 1
ATOM 1876 C CA . ALA A 1 249 ? 1.413 4.164 13.465 1.00 84.81 249 ALA A CA 1
ATOM 1877 C C . ALA A 1 249 ? 0.687 5.351 12.799 1.00 84.81 249 ALA A C 1
ATOM 1879 O O . ALA A 1 249 ? 0.627 6.423 13.404 1.00 84.81 249 ALA A O 1
ATOM 1880 N N . VAL A 1 250 ? 0.057 5.165 11.623 1.00 85.88 250 VAL A N 1
ATOM 1881 C CA . VAL A 1 250 ? -0.801 6.201 11.002 1.00 85.88 250 VAL A CA 1
ATOM 1882 C C . VAL A 1 250 ? -1.976 6.545 11.908 1.00 85.88 250 VAL A C 1
ATOM 1884 O O . VAL A 1 250 ? -2.238 7.723 12.139 1.00 85.88 250 VAL A O 1
ATOM 1887 N N . ILE A 1 251 ? -2.690 5.537 12.417 1.00 83.44 251 ILE A N 1
ATOM 1888 C CA . ILE A 1 251 ? -3.869 5.739 13.269 1.00 83.44 251 ILE A CA 1
ATOM 1889 C C . ILE A 1 251 ? -3.478 6.490 14.545 1.00 83.44 251 ILE A C 1
ATOM 1891 O O . ILE A 1 251 ? -4.120 7.477 14.894 1.00 83.44 251 ILE A O 1
ATOM 1895 N N . VAL A 1 252 ? -2.398 6.074 15.210 1.00 81.25 252 VAL A N 1
ATOM 1896 C CA . VAL A 1 252 ? -1.878 6.716 16.423 1.00 81.25 252 VAL A CA 1
ATOM 1897 C C . VAL A 1 252 ? -1.448 8.151 16.131 1.00 81.25 252 VAL A C 1
ATOM 1899 O O . VAL A 1 252 ? -1.839 9.058 16.862 1.00 81.25 252 VAL A O 1
ATOM 1902 N N . ALA A 1 253 ? -0.713 8.398 15.044 1.00 84.06 253 ALA A N 1
ATOM 1903 C CA . ALA A 1 253 ? -0.326 9.753 14.661 1.00 84.06 253 ALA A CA 1
ATOM 1904 C C . ALA A 1 253 ? -1.538 10.636 14.318 1.00 84.06 253 ALA A C 1
ATOM 1906 O O . ALA A 1 253 ? -1.597 11.790 14.739 1.00 84.06 253 ALA A O 1
ATOM 1907 N N . GLY A 1 254 ? -2.527 10.093 13.605 1.00 82.50 254 GLY A N 1
ATOM 1908 C CA . GLY A 1 254 ? -3.782 10.776 13.296 1.00 82.50 254 GLY A CA 1
ATOM 1909 C C . GLY A 1 254 ? -4.572 11.123 14.557 1.00 82.50 254 GLY A C 1
ATOM 1910 O O . GLY A 1 254 ? -5.036 12.250 14.705 1.00 82.50 254 GLY A O 1
ATOM 1911 N N . LEU A 1 255 ? -4.653 10.198 15.514 1.00 76.44 255 LEU A N 1
ATOM 1912 C CA . LEU A 1 255 ? -5.270 10.440 16.817 1.00 76.44 255 LEU A CA 1
ATOM 1913 C C . LEU A 1 255 ? -4.516 11.505 17.614 1.00 76.44 255 LEU A C 1
ATOM 1915 O O . LEU A 1 255 ? -5.163 12.373 18.187 1.00 76.44 255 LEU A O 1
ATOM 1919 N N . TYR A 1 256 ? -3.180 11.513 17.601 1.00 77.38 256 TYR A N 1
ATOM 1920 C CA . TYR A 1 256 ? -2.397 12.596 18.205 1.00 77.38 256 TYR A CA 1
ATOM 1921 C C . TYR A 1 256 ? -2.665 13.957 17.550 1.00 77.38 256 TYR A C 1
ATOM 1923 O O . TYR A 1 256 ? -2.663 14.966 18.250 1.00 77.38 256 TYR A O 1
ATOM 1931 N N . LEU A 1 257 ? -2.922 14.011 16.238 1.00 76.12 257 LEU A N 1
ATOM 1932 C CA . LEU A 1 257 ? -3.292 15.257 15.554 1.00 76.12 257 LEU A CA 1
ATOM 1933 C C . LEU A 1 257 ? -4.707 15.731 15.909 1.00 76.12 257 LEU A C 1
ATOM 1935 O O . LEU A 1 257 ? -4.924 16.932 16.016 1.00 76.12 257 LEU A O 1
ATOM 1939 N N . ILE A 1 258 ? -5.657 14.808 16.081 1.00 76.88 258 ILE A N 1
ATOM 1940 C CA . ILE A 1 258 ? -7.064 15.131 16.378 1.00 76.88 258 ILE A CA 1
ATOM 1941 C C . ILE A 1 258 ? -7.264 15.454 17.864 1.00 76.88 258 ILE A C 1
ATOM 1943 O O . ILE A 1 258 ? -8.011 16.365 18.209 1.00 76.88 258 ILE A O 1
ATOM 1947 N N . LEU A 1 259 ? -6.630 14.681 18.745 1.00 72.81 259 LEU A N 1
ATOM 1948 C CA . LEU A 1 259 ? -6.783 14.772 20.197 1.00 72.81 259 LEU A CA 1
ATOM 1949 C C . LEU A 1 259 ? -5.699 15.621 20.856 1.00 72.81 259 LEU A C 1
ATOM 1951 O O . LEU A 1 259 ? -5.822 15.906 22.042 1.00 72.81 259 LEU A O 1
ATOM 1955 N N . GLY A 1 260 ? -4.645 16.004 20.126 1.00 65.19 260 GLY A N 1
ATOM 1956 C CA . GLY A 1 260 ? -3.596 16.888 20.620 1.00 65.19 260 GLY A CA 1
ATOM 1957 C C . GLY A 1 260 ? -4.223 18.181 21.124 1.00 65.19 260 GLY A C 1
ATOM 1958 O O . GLY A 1 260 ? -4.642 19.011 20.323 1.00 65.19 260 GLY A O 1
ATOM 1959 N N . PHE A 1 261 ? -4.326 18.303 22.448 1.00 56.09 261 PHE A N 1
ATOM 1960 C CA . PHE A 1 261 ? -5.066 19.317 23.207 1.00 56.09 261 PHE A CA 1
ATOM 1961 C C . PHE A 1 261 ? -4.483 20.740 23.074 1.00 56.09 261 PHE A C 1
ATOM 1963 O O . PHE A 1 261 ? -4.246 21.419 24.064 1.00 56.09 261 PHE A O 1
ATOM 1970 N N . GLY A 1 262 ? -4.181 21.199 21.859 1.00 55.56 262 GLY A N 1
ATOM 1971 C CA . GLY A 1 262 ? -3.547 22.496 21.607 1.00 55.56 262 GLY A CA 1
ATOM 1972 C C . GLY A 1 262 ? -2.082 22.588 22.052 1.00 55.56 262 GLY A C 1
ATOM 1973 O O . GLY A 1 262 ? -1.456 23.622 21.849 1.00 55.56 262 GLY A O 1
ATOM 1974 N N . GLU A 1 263 ? -1.510 21.525 22.618 1.00 67.56 263 GLU A N 1
ATOM 1975 C CA . GLU A 1 263 ? -0.119 21.498 23.062 1.00 67.56 263 GLU A CA 1
ATOM 1976 C C . GLU A 1 263 ? 0.806 21.234 21.859 1.00 67.56 263 GLU A C 1
ATOM 1978 O O . GLU A 1 263 ? 0.735 20.173 21.226 1.00 67.56 263 GLU A O 1
ATOM 1983 N N . GLU A 1 264 ? 1.684 22.189 21.523 1.00 63.91 264 GLU A N 1
ATOM 1984 C CA . GLU A 1 264 ? 2.588 22.108 20.356 1.00 63.91 264 GLU A CA 1
ATOM 1985 C C . GLU A 1 264 ? 3.394 20.794 20.319 1.00 63.91 264 GLU A C 1
ATOM 1987 O O . GLU A 1 264 ? 3.629 20.219 19.252 1.00 63.91 264 GLU A O 1
ATOM 1992 N N . SER A 1 265 ? 3.714 20.237 21.493 1.00 71.12 265 SER A N 1
ATOM 1993 C CA . SER A 1 265 ? 4.486 18.999 21.642 1.00 71.12 265 SER A CA 1
ATOM 1994 C C . SER A 1 265 ? 3.808 17.742 21.068 1.00 71.12 265 SER A C 1
ATOM 1996 O O . SER A 1 265 ? 4.496 16.791 20.676 1.00 71.12 265 SER A O 1
ATOM 1998 N N . ALA A 1 266 ? 2.471 17.690 21.024 1.00 70.06 266 ALA A N 1
ATOM 1999 C CA . ALA A 1 266 ? 1.728 16.542 20.493 1.00 70.06 266 ALA A CA 1
ATOM 2000 C C . ALA A 1 266 ? 1.753 16.530 18.959 1.00 70.06 266 ALA A C 1
ATOM 2002 O O . ALA A 1 266 ? 1.920 15.480 18.332 1.00 70.06 266 ALA A O 1
ATOM 2003 N N . ARG A 1 267 ? 1.678 17.720 18.355 1.00 72.44 267 ARG A N 1
ATOM 2004 C CA . ARG A 1 267 ? 1.712 17.899 16.904 1.00 72.44 267 ARG A CA 1
ATOM 2005 C C . ARG A 1 267 ? 3.061 17.495 16.319 1.00 72.44 267 ARG A C 1
ATOM 2007 O O . ARG A 1 267 ? 3.101 16.772 15.327 1.00 72.44 267 ARG A O 1
ATOM 2014 N N . ASP A 1 268 ? 4.162 17.903 16.944 1.00 78.00 268 ASP A N 1
ATOM 2015 C CA . ASP A 1 268 ? 5.504 17.560 16.457 1.00 78.00 268 ASP A CA 1
ATOM 2016 C C . ASP A 1 268 ? 5.847 16.083 16.646 1.00 78.00 268 ASP A C 1
ATOM 2018 O O . ASP A 1 268 ? 6.557 15.493 15.829 1.00 78.00 268 ASP A O 1
ATOM 2022 N N . ARG A 1 269 ? 5.308 15.447 17.692 1.00 79.44 269 ARG A N 1
ATOM 2023 C CA . ARG A 1 269 ? 5.380 13.989 17.843 1.00 79.44 269 ARG A CA 1
ATOM 2024 C C . ARG A 1 269 ? 4.640 13.276 16.719 1.00 79.44 269 ARG A C 1
ATOM 2026 O O . ARG A 1 269 ? 5.239 12.419 16.078 1.00 79.44 269 ARG A O 1
ATOM 2033 N N . ALA A 1 270 ? 3.404 13.669 16.419 1.00 80.06 270 ALA A N 1
ATOM 2034 C CA . ALA A 1 270 ? 2.649 13.077 15.319 1.00 80.06 270 ALA A CA 1
ATOM 2035 C C . ALA A 1 270 ? 3.360 13.240 13.967 1.00 80.06 270 ALA A C 1
ATOM 2037 O O . ALA A 1 270 ? 3.460 12.282 13.207 1.00 80.06 270 ALA A O 1
ATOM 2038 N N . LYS A 1 271 ? 3.920 14.426 13.688 1.00 78.62 271 LYS A N 1
ATOM 2039 C CA . LYS A 1 271 ? 4.717 14.665 12.476 1.00 78.62 271 LYS A CA 1
ATOM 2040 C C . LYS A 1 271 ? 5.907 13.712 12.383 1.00 78.62 271 LYS A C 1
ATOM 2042 O O . LYS A 1 271 ? 6.069 13.081 11.346 1.00 78.62 271 LYS A O 1
ATOM 2047 N N . ARG A 1 272 ? 6.707 13.584 13.450 1.00 82.69 272 ARG A N 1
ATOM 2048 C CA . ARG A 1 272 ? 7.851 12.655 13.486 1.00 82.69 272 ARG A CA 1
ATOM 2049 C C . ARG A 1 272 ? 7.420 11.215 13.243 1.00 82.69 272 ARG A C 1
ATOM 2051 O O . ARG A 1 272 ? 7.980 10.583 12.362 1.00 82.69 272 ARG A O 1
ATOM 2058 N N . ILE A 1 273 ? 6.363 10.757 13.918 1.00 84.38 273 ILE A N 1
ATOM 2059 C CA . ILE A 1 273 ? 5.818 9.408 13.712 1.00 84.38 273 ILE A CA 1
ATOM 2060 C C . ILE A 1 273 ? 5.462 9.187 12.238 1.00 84.38 273 ILE A C 1
ATOM 2062 O O . ILE A 1 273 ? 5.802 8.146 11.691 1.00 84.38 273 ILE A O 1
ATOM 2066 N N . ILE A 1 274 ? 4.824 10.155 11.571 1.00 82.81 274 ILE A N 1
ATOM 2067 C CA . ILE A 1 274 ? 4.467 10.006 10.152 1.00 82.81 274 ILE A CA 1
ATOM 2068 C C . ILE A 1 274 ? 5.712 10.031 9.248 1.00 82.81 274 ILE A C 1
ATOM 2070 O O . ILE A 1 274 ? 5.775 9.252 8.301 1.00 82.81 274 ILE A O 1
ATOM 2074 N N . ILE A 1 275 ? 6.711 10.878 9.527 1.00 80.56 275 ILE A N 1
ATOM 2075 C CA . ILE A 1 275 ? 7.974 10.894 8.761 1.00 80.56 275 ILE A CA 1
ATOM 2076 C C . ILE A 1 275 ? 8.691 9.549 8.895 1.00 80.56 275 ILE A C 1
ATOM 2078 O O . ILE A 1 275 ? 9.011 8.924 7.883 1.00 80.56 275 ILE A O 1
ATOM 2082 N N . ASP A 1 276 ? 8.902 9.091 10.127 1.00 83.56 276 ASP A N 1
ATOM 2083 C CA . ASP A 1 276 ? 9.598 7.840 10.428 1.00 83.56 276 ASP A CA 1
ATOM 2084 C C . ASP A 1 276 ? 8.853 6.647 9.828 1.00 83.56 276 ASP A C 1
ATOM 2086 O O . ASP A 1 276 ? 9.462 5.725 9.287 1.00 83.56 276 ASP A O 1
ATOM 2090 N N . LEU A 1 277 ? 7.521 6.697 9.839 1.00 87.12 277 LEU A N 1
ATOM 2091 C CA . LEU A 1 277 ? 6.673 5.709 9.199 1.00 87.12 277 LEU A CA 1
ATOM 2092 C C . LEU A 1 277 ? 6.869 5.660 7.680 1.00 87.12 277 LEU A C 1
ATOM 2094 O O . LEU A 1 277 ? 6.988 4.571 7.122 1.00 87.12 277 LEU A O 1
ATOM 2098 N N . ILE A 1 278 ? 6.892 6.807 6.998 1.00 83.69 278 ILE A N 1
ATOM 2099 C CA . ILE A 1 278 ? 7.115 6.860 5.545 1.00 83.69 278 ILE A CA 1
ATOM 2100 C C . ILE A 1 278 ? 8.492 6.276 5.208 1.00 83.69 278 ILE A C 1
ATOM 2102 O O . ILE A 1 278 ? 8.613 5.496 4.263 1.00 83.69 278 ILE A O 1
ATOM 2106 N N . ILE A 1 279 ? 9.513 6.598 6.008 1.00 83.19 279 ILE A N 1
ATOM 2107 C CA . ILE A 1 279 ? 10.861 6.030 5.869 1.00 83.19 279 ILE A CA 1
ATOM 2108 C C . ILE A 1 279 ? 10.839 4.514 6.123 1.00 83.19 279 ILE A C 1
ATOM 2110 O O . ILE A 1 279 ? 11.461 3.757 5.380 1.00 83.19 279 ILE A O 1
ATOM 2114 N N . GLY A 1 280 ? 10.087 4.049 7.120 1.00 84.88 280 GLY A N 1
ATOM 2115 C CA . GLY A 1 280 ? 9.898 2.629 7.404 1.00 84.88 280 GLY A CA 1
ATOM 2116 C C . GLY A 1 280 ? 9.248 1.886 6.237 1.00 84.88 280 GLY A C 1
ATOM 2117 O O . GLY A 1 280 ? 9.804 0.902 5.755 1.00 84.88 280 GLY A O 1
ATOM 2118 N N . ILE A 1 281 ? 8.119 2.388 5.724 1.00 86.25 281 ILE A N 1
ATOM 2119 C CA . ILE A 1 281 ? 7.426 1.833 4.547 1.00 86.25 281 ILE A CA 1
ATOM 2120 C C . ILE A 1 281 ? 8.369 1.802 3.341 1.00 86.25 281 ILE A C 1
ATOM 2122 O O . ILE A 1 281 ? 8.405 0.812 2.612 1.00 86.25 281 ILE A O 1
ATOM 2126 N N . PHE A 1 282 ? 9.175 2.847 3.155 1.00 83.62 282 PHE A N 1
ATOM 2127 C CA . PHE A 1 282 ? 10.193 2.874 2.115 1.00 83.62 282 PHE A CA 1
ATOM 2128 C C . PHE A 1 282 ? 11.211 1.738 2.268 1.00 83.62 282 PHE A C 1
ATOM 2130 O O . PHE A 1 282 ? 11.417 0.983 1.320 1.00 83.62 282 PHE A O 1
ATOM 2137 N N . LEU A 1 283 ? 11.815 1.585 3.449 1.00 82.31 283 LEU A N 1
ATOM 2138 C CA . LEU A 1 283 ? 12.797 0.529 3.709 1.00 82.31 283 LEU A CA 1
ATOM 2139 C C . LEU A 1 283 ? 12.201 -0.868 3.503 1.00 82.31 283 LEU A C 1
ATOM 2141 O O . LEU A 1 283 ? 12.869 -1.742 2.958 1.00 82.31 283 LEU A O 1
ATOM 2145 N N . ILE A 1 284 ? 10.937 -1.061 3.878 1.00 85.25 284 ILE A N 1
ATOM 2146 C CA . ILE A 1 284 ? 10.190 -2.310 3.689 1.00 85.25 284 ILE A CA 1
ATOM 2147 C C . ILE A 1 284 ? 10.043 -2.642 2.201 1.00 85.25 284 ILE A C 1
ATOM 2149 O O . ILE A 1 284 ? 10.389 -3.740 1.760 1.00 85.25 284 ILE A O 1
ATOM 2153 N N . VAL A 1 285 ? 9.554 -1.681 1.417 1.00 85.19 285 VAL A N 1
ATOM 2154 C CA . VAL A 1 285 ? 9.364 -1.836 -0.029 1.00 85.19 285 VAL A CA 1
ATOM 2155 C C . VAL A 1 285 ? 10.710 -2.045 -0.732 1.00 85.19 285 VAL A C 1
ATOM 2157 O O . VAL A 1 285 ? 10.826 -2.899 -1.611 1.00 85.19 285 VAL A O 1
ATOM 2160 N N . PHE A 1 286 ? 11.745 -1.318 -0.312 1.00 83.00 286 PHE A N 1
ATOM 2161 C CA . PHE A 1 286 ? 13.093 -1.438 -0.858 1.00 83.00 286 PHE A CA 1
ATOM 2162 C C . PHE A 1 286 ? 13.732 -2.798 -0.544 1.00 83.00 286 PHE A C 1
ATOM 2164 O O . PHE A 1 286 ? 14.334 -3.413 -1.422 1.00 83.00 286 PHE A O 1
ATOM 2171 N N . ALA A 1 287 ? 13.551 -3.319 0.672 1.00 84.62 287 ALA A N 1
ATOM 2172 C CA . ALA A 1 287 ? 14.022 -4.649 1.045 1.00 84.62 287 ALA A CA 1
ATOM 2173 C C . ALA A 1 287 ? 13.362 -5.750 0.197 1.00 84.62 287 ALA A C 1
ATOM 2175 O O . ALA A 1 287 ? 14.058 -6.632 -0.305 1.00 84.62 287 ALA A O 1
ATOM 2176 N N . ALA A 1 288 ? 12.043 -5.676 -0.027 1.00 83.19 288 ALA A N 1
ATOM 2177 C CA . ALA A 1 288 ? 11.328 -6.630 -0.879 1.00 83.19 288 ALA A CA 1
ATOM 2178 C C . ALA A 1 288 ? 11.868 -6.630 -2.319 1.00 83.19 288 ALA A C 1
ATOM 2180 O O . ALA A 1 288 ? 12.093 -7.685 -2.911 1.00 83.19 288 ALA A O 1
ATOM 2181 N N . VAL A 1 289 ? 12.134 -5.435 -2.844 1.00 82.75 289 VAL A N 1
ATOM 2182 C CA . VAL A 1 289 ? 12.747 -5.212 -4.156 1.00 82.75 289 VAL A CA 1
ATOM 2183 C C . VAL A 1 289 ? 14.138 -5.837 -4.263 1.00 82.75 289 VAL A C 1
ATOM 2185 O O . VAL A 1 289 ? 14.431 -6.515 -5.248 1.00 82.75 289 VAL A O 1
ATOM 2188 N N . ILE A 1 290 ? 14.992 -5.650 -3.254 1.00 82.56 290 ILE A N 1
ATOM 2189 C CA . ILE A 1 290 ? 16.331 -6.250 -3.238 1.00 82.56 290 ILE A CA 1
ATOM 2190 C C . ILE A 1 290 ? 16.233 -7.773 -3.283 1.00 82.56 290 ILE A C 1
ATOM 2192 O O . ILE A 1 290 ? 16.941 -8.414 -4.056 1.00 82.56 290 ILE A O 1
ATOM 2196 N N . VAL A 1 291 ? 15.360 -8.363 -2.470 1.00 82.12 291 VAL A N 1
ATOM 2197 C CA . VAL A 1 291 ? 15.257 -9.821 -2.406 1.00 82.12 291 VAL A CA 1
ATOM 2198 C C . VAL A 1 291 ? 14.717 -10.404 -3.711 1.00 82.12 291 VAL A C 1
ATOM 2200 O O . VAL A 1 291 ? 15.255 -11.394 -4.206 1.00 82.12 291 VAL A O 1
ATOM 2203 N N . ASP A 1 292 ? 13.712 -9.772 -4.312 1.00 81.56 292 ASP A N 1
ATOM 2204 C CA . ASP A 1 292 ? 13.208 -10.162 -5.627 1.00 81.56 292 ASP A CA 1
ATOM 2205 C C . ASP A 1 292 ? 14.301 -10.086 -6.710 1.00 81.56 292 ASP A C 1
ATOM 2207 O O . ASP A 1 292 ? 14.453 -11.017 -7.502 1.00 81.56 292 ASP A O 1
ATOM 2211 N N . PHE A 1 293 ? 15.141 -9.045 -6.679 1.00 80.44 293 PHE A N 1
ATOM 2212 C CA . PHE A 1 293 ? 16.303 -8.943 -7.562 1.00 80.44 293 PHE A CA 1
ATOM 2213 C C . PHE A 1 293 ? 17.302 -10.092 -7.355 1.00 80.44 293 PHE A C 1
ATOM 2215 O O . PHE A 1 293 ? 17.769 -10.685 -8.325 1.00 80.44 293 PHE A O 1
ATOM 2222 N N . ILE A 1 294 ? 17.606 -10.442 -6.101 1.00 80.44 294 ILE A N 1
ATOM 2223 C CA . ILE A 1 294 ? 18.509 -11.555 -5.771 1.00 80.44 294 ILE A CA 1
ATOM 2224 C C . ILE A 1 294 ? 17.940 -12.884 -6.280 1.00 80.44 294 ILE A C 1
ATOM 2226 O O . ILE A 1 294 ? 18.669 -13.671 -6.881 1.00 80.44 294 ILE A O 1
ATOM 2230 N N . PHE A 1 295 ? 16.643 -13.140 -6.088 1.00 76.25 295 PHE A N 1
ATOM 2231 C CA . PHE A 1 295 ? 16.008 -14.363 -6.584 1.00 76.25 295 PHE A CA 1
ATOM 2232 C C . PHE A 1 295 ? 15.951 -14.435 -8.099 1.00 76.25 295 PHE A C 1
ATOM 2234 O O . PHE A 1 295 ? 16.107 -15.518 -8.663 1.00 76.25 295 PHE A O 1
ATOM 2241 N N . TYR A 1 296 ? 15.750 -13.296 -8.752 1.00 76.06 296 TYR A N 1
ATOM 2242 C CA . TYR A 1 296 ? 15.840 -13.197 -10.196 1.00 76.06 296 TYR A CA 1
ATOM 2243 C C . TYR A 1 296 ? 17.250 -13.571 -10.686 1.00 76.06 296 TYR A C 1
ATOM 2245 O O . TYR A 1 296 ? 17.378 -14.395 -11.588 1.00 76.06 296 TYR A O 1
ATOM 2253 N N . LEU A 1 297 ? 18.307 -13.064 -10.037 1.00 75.00 297 LEU A N 1
ATOM 2254 C CA . LEU A 1 297 ? 19.690 -13.451 -10.344 1.00 75.00 297 LEU A CA 1
ATOM 2255 C C . LEU A 1 297 ? 19.984 -14.930 -10.037 1.00 75.00 297 LEU A C 1
ATOM 2257 O O . LEU A 1 297 ? 20.733 -15.576 -10.762 1.00 75.00 297 LEU A O 1
ATOM 2261 N N . ALA A 1 298 ? 19.392 -15.491 -8.983 1.00 74.06 298 ALA A N 1
ATOM 2262 C CA . ALA A 1 298 ? 19.551 -16.904 -8.636 1.00 74.06 298 ALA A CA 1
ATOM 2263 C C . ALA A 1 298 ? 18.776 -17.848 -9.578 1.00 74.06 298 ALA A C 1
ATOM 2265 O O . ALA A 1 298 ? 19.100 -19.027 -9.676 1.00 74.06 298 ALA A O 1
ATOM 2266 N N . GLY A 1 299 ? 17.751 -17.339 -10.268 1.00 70.81 299 GLY A N 1
ATOM 2267 C CA . GLY A 1 299 ? 16.914 -18.070 -11.220 1.00 70.81 299 GLY A CA 1
ATOM 2268 C C . GLY A 1 299 ? 17.430 -18.074 -12.660 1.00 70.81 299 GLY A C 1
ATOM 2269 O O . GLY A 1 299 ? 16.668 -18.451 -13.549 1.00 70.81 299 GLY A O 1
ATOM 2270 N N . ILE A 1 300 ? 18.679 -17.654 -12.901 1.00 64.38 300 ILE A N 1
ATOM 2271 C CA . ILE A 1 300 ? 19.324 -17.644 -14.224 1.00 64.38 300 ILE A CA 1
ATOM 2272 C C . ILE A 1 300 ? 19.584 -19.095 -14.657 1.00 64.38 300 ILE A C 1
ATOM 2274 O O . ILE A 1 300 ? 20.662 -19.656 -14.474 1.00 64.38 300 ILE A O 1
ATOM 2278 N N . GLY A 1 301 ? 18.547 -19.729 -15.191 1.00 62.91 301 GLY A N 1
ATOM 2279 C CA . GLY A 1 301 ? 18.582 -21.058 -15.776 1.00 62.91 301 GLY A CA 1
ATOM 2280 C C . GLY A 1 301 ? 18.088 -20.996 -17.215 1.00 62.91 301 GLY A C 1
ATOM 2281 O O . GLY A 1 301 ? 16.889 -21.038 -17.455 1.00 62.91 301 GLY A O 1
ATOM 2282 N N . SER A 1 302 ? 19.034 -20.931 -18.155 1.00 62.12 302 SER A N 1
ATOM 2283 C CA . SER A 1 302 ? 18.871 -21.262 -19.579 1.00 62.12 302 SER A CA 1
ATOM 2284 C C . SER A 1 302 ? 17.780 -20.512 -20.364 1.00 62.12 302 SER A C 1
ATOM 2286 O O . SER A 1 302 ? 16.778 -21.092 -20.778 1.00 62.12 302 SER A O 1
ATOM 2288 N N . SER A 1 303 ? 18.046 -19.252 -20.705 1.00 64.56 303 SER A N 1
ATOM 2289 C CA . SER A 1 303 ? 17.450 -18.582 -21.871 1.00 64.56 303 SER A CA 1
ATOM 2290 C C . SER A 1 303 ? 18.470 -17.615 -22.486 1.00 64.56 303 SER A C 1
ATOM 2292 O O . SER A 1 303 ? 19.531 -17.371 -21.904 1.00 64.56 303 SER A O 1
ATOM 2294 N N . ASN A 1 304 ? 18.203 -17.125 -23.696 1.00 76.44 304 ASN A N 1
ATOM 2295 C CA . ASN A 1 304 ? 19.130 -16.317 -24.492 1.00 76.44 304 ASN A CA 1
ATOM 2296 C C . ASN A 1 304 ? 19.737 -15.148 -23.682 1.00 76.44 304 ASN A C 1
ATOM 2298 O O . ASN A 1 304 ? 19.036 -14.485 -22.916 1.00 76.44 304 ASN A O 1
ATOM 2302 N N . LEU A 1 305 ? 21.030 -14.843 -23.885 1.00 76.81 305 LEU A N 1
ATOM 2303 C CA . LEU A 1 305 ? 21.720 -13.728 -23.205 1.00 76.81 305 LEU A CA 1
ATOM 2304 C C . LEU A 1 305 ? 20.974 -12.393 -23.393 1.00 76.81 305 LEU A C 1
ATOM 2306 O O . LEU A 1 305 ? 20.906 -11.580 -22.475 1.00 76.81 305 LEU A O 1
ATOM 2310 N N . ALA A 1 306 ? 20.370 -12.194 -24.567 1.00 75.50 306 ALA A N 1
ATOM 2311 C CA . ALA A 1 306 ? 19.572 -11.013 -24.883 1.00 75.50 306 ALA A CA 1
ATOM 2312 C C . ALA A 1 306 ? 18.309 -10.888 -24.010 1.00 75.50 306 ALA A C 1
ATOM 2314 O O . ALA A 1 306 ? 18.040 -9.807 -23.493 1.00 75.50 306 ALA A O 1
ATOM 2315 N N . GLU A 1 307 ? 17.579 -11.985 -23.785 1.00 77.88 307 GLU A N 1
ATOM 2316 C CA . GLU A 1 307 ? 16.383 -11.994 -22.927 1.00 77.88 307 GLU A CA 1
ATOM 2317 C C . GLU A 1 307 ? 16.743 -11.682 -21.472 1.00 77.88 307 GLU A C 1
ATOM 2319 O O . GLU A 1 307 ? 16.050 -10.915 -20.803 1.00 77.88 307 GLU A O 1
ATOM 2324 N N . HIS A 1 308 ? 17.873 -12.212 -20.996 1.00 76.75 308 HIS A N 1
ATOM 2325 C CA . HIS A 1 308 ? 18.374 -11.933 -19.652 1.00 76.75 308 HIS A CA 1
ATOM 2326 C C . HIS A 1 308 ? 18.771 -10.469 -19.475 1.00 76.75 308 HIS A C 1
ATOM 2328 O O . HIS A 1 308 ? 18.411 -9.855 -18.469 1.00 76.75 308 HIS A O 1
ATOM 2334 N N . ILE A 1 309 ? 19.491 -9.897 -20.445 1.00 78.69 309 ILE A N 1
ATOM 2335 C CA . ILE A 1 309 ? 19.868 -8.479 -20.429 1.00 78.69 309 ILE A CA 1
ATOM 2336 C C . ILE A 1 309 ? 18.612 -7.603 -20.427 1.00 78.69 309 ILE A C 1
ATOM 2338 O O . ILE A 1 309 ? 18.520 -6.670 -19.629 1.00 78.69 309 ILE A O 1
ATOM 2342 N N . GLU A 1 310 ? 17.624 -7.915 -21.267 1.00 79.06 310 GLU A N 1
ATOM 2343 C CA . GLU A 1 310 ? 16.378 -7.154 -21.331 1.00 79.06 310 GLU A CA 1
ATOM 2344 C C . GLU A 1 310 ? 15.603 -7.216 -20.010 1.00 79.06 310 GLU A C 1
ATOM 2346 O O . GLU A 1 310 ? 15.142 -6.188 -19.506 1.00 79.06 310 GLU A O 1
ATOM 2351 N N . ALA A 1 311 ? 15.494 -8.393 -19.400 1.00 79.69 311 ALA A N 1
ATOM 2352 C CA . ALA A 1 311 ? 14.798 -8.543 -18.133 1.00 79.69 311 ALA A CA 1
ATOM 2353 C C . ALA A 1 311 ? 15.548 -7.878 -16.957 1.00 79.69 311 ALA A C 1
ATOM 2355 O O . ALA A 1 311 ? 14.897 -7.245 -16.120 1.00 79.69 311 ALA A O 1
ATOM 2356 N N . ILE A 1 312 ? 16.891 -7.885 -16.937 1.00 81.81 312 ILE A N 1
ATOM 2357 C CA . ILE A 1 312 ? 17.692 -7.102 -15.973 1.00 81.81 312 ILE A CA 1
ATOM 2358 C C . ILE A 1 312 ? 17.426 -5.602 -16.143 1.00 81.81 312 ILE A C 1
ATOM 2360 O O . ILE A 1 312 ? 17.120 -4.918 -15.164 1.00 81.81 312 ILE A O 1
ATOM 2364 N N . ILE A 1 313 ? 17.506 -5.088 -17.375 1.00 83.06 313 ILE A N 1
ATOM 2365 C CA . ILE A 1 313 ? 17.254 -3.672 -17.673 1.00 83.06 313 ILE A CA 1
ATOM 2366 C C . ILE A 1 313 ? 15.843 -3.285 -17.225 1.00 83.06 313 ILE A C 1
ATOM 2368 O O . ILE A 1 313 ? 15.680 -2.309 -16.496 1.00 83.06 313 ILE A O 1
ATOM 2372 N N . ASN A 1 314 ? 14.824 -4.068 -17.589 1.00 83.06 314 ASN A N 1
ATOM 2373 C CA . ASN A 1 314 ? 13.437 -3.798 -17.210 1.00 83.06 314 ASN A CA 1
ATOM 2374 C C . ASN A 1 314 ? 13.241 -3.779 -15.683 1.00 83.06 314 ASN A C 1
ATOM 2376 O O . ASN A 1 314 ? 12.469 -2.961 -15.180 1.00 83.06 314 ASN A O 1
ATOM 2380 N N . ARG A 1 315 ? 13.961 -4.620 -14.928 1.00 84.06 315 ARG A N 1
ATOM 2381 C CA . ARG A 1 315 ? 13.900 -4.616 -13.458 1.00 84.06 315 ARG A CA 1
ATOM 2382 C C . ARG A 1 315 ? 14.578 -3.388 -12.851 1.00 84.06 315 ARG A C 1
ATOM 2384 O O . ARG A 1 315 ? 13.986 -2.736 -11.996 1.00 84.06 315 ARG A O 1
ATOM 2391 N N . ILE A 1 316 ? 15.765 -3.018 -13.338 1.00 85.50 316 ILE A N 1
ATOM 2392 C CA . ILE A 1 316 ? 16.464 -1.795 -12.906 1.00 85.50 316 ILE A CA 1
ATOM 2393 C C . ILE A 1 316 ? 15.598 -0.559 -13.184 1.00 85.50 316 ILE A C 1
ATOM 2395 O O . ILE A 1 316 ? 15.448 0.298 -12.313 1.00 85.50 316 ILE A O 1
ATOM 2399 N N . LEU A 1 317 ? 14.973 -0.487 -14.364 1.00 86.75 317 LEU A N 1
ATOM 2400 C CA . LEU A 1 317 ? 14.040 0.587 -14.713 1.00 86.75 317 LEU A CA 1
ATOM 2401 C C . LEU A 1 317 ? 12.867 0.654 -13.726 1.00 86.75 317 LEU A C 1
ATOM 2403 O O . LEU A 1 317 ? 12.535 1.739 -13.247 1.00 86.75 317 LEU A O 1
ATOM 2407 N N . ALA A 1 318 ? 12.272 -0.490 -13.374 1.00 85.00 318 ALA A N 1
ATOM 2408 C CA . ALA A 1 318 ? 11.194 -0.542 -12.389 1.00 85.00 318 ALA A CA 1
ATOM 2409 C C . ALA A 1 318 ? 11.631 0.009 -11.017 1.00 85.00 318 ALA A C 1
ATOM 2411 O O . ALA A 1 318 ? 10.868 0.733 -10.375 1.00 85.00 318 ALA A O 1
ATOM 2412 N N . TYR A 1 319 ? 12.868 -0.258 -10.587 1.00 85.69 319 TYR A N 1
ATOM 2413 C CA . TYR A 1 319 ? 13.400 0.245 -9.314 1.00 85.69 319 TYR A CA 1
ATOM 2414 C C . TYR A 1 319 ? 13.671 1.747 -9.326 1.00 85.69 319 TYR A C 1
ATOM 2416 O O . TYR A 1 319 ? 13.355 2.432 -8.354 1.00 85.69 319 TYR A O 1
ATOM 2424 N N . LEU A 1 320 ? 14.186 2.289 -10.429 1.00 88.62 320 LEU A N 1
ATOM 2425 C CA . LEU A 1 320 ? 14.376 3.735 -10.568 1.00 88.62 320 LEU A CA 1
ATOM 2426 C C . LEU A 1 320 ? 13.040 4.490 -10.533 1.00 88.62 320 LEU A C 1
ATOM 2428 O O . LEU A 1 320 ? 12.937 5.537 -9.894 1.00 88.62 320 LEU A O 1
ATOM 2432 N N . ILE A 1 321 ? 12.000 3.935 -11.162 1.00 87.69 321 ILE A N 1
ATOM 2433 C CA . ILE A 1 321 ? 10.645 4.503 -11.120 1.00 87.69 321 ILE A CA 1
ATOM 2434 C C . ILE A 1 321 ? 10.095 4.471 -9.693 1.00 87.69 321 ILE A C 1
ATOM 2436 O O . ILE A 1 321 ? 9.561 5.471 -9.214 1.00 87.69 321 ILE A O 1
ATOM 2440 N N . LEU A 1 322 ? 10.262 3.349 -8.994 1.00 85.88 322 LEU A N 1
ATOM 2441 C CA . LEU A 1 322 ? 9.824 3.192 -7.612 1.00 85.88 322 LEU A CA 1
ATOM 2442 C C . LEU A 1 322 ? 10.483 4.222 -6.682 1.00 85.88 322 LEU A C 1
ATOM 2444 O O . LEU A 1 322 ? 9.778 4.919 -5.952 1.00 85.88 322 LEU A O 1
ATOM 2448 N N . LEU A 1 323 ? 11.809 4.381 -6.755 1.00 88.19 323 LEU A N 1
ATOM 2449 C CA . LEU A 1 323 ? 12.539 5.407 -6.000 1.00 88.19 323 LEU A CA 1
ATOM 2450 C C . LEU A 1 323 ? 12.001 6.814 -6.284 1.00 88.19 323 LEU A C 1
ATOM 2452 O O . LEU A 1 323 ? 11.867 7.625 -5.366 1.00 88.19 323 LEU A O 1
ATOM 2456 N N . GLY A 1 324 ? 11.640 7.087 -7.537 1.00 89.62 324 GLY A N 1
ATOM 2457 C CA . GLY A 1 324 ? 11.023 8.349 -7.914 1.00 89.62 324 GLY A CA 1
ATOM 2458 C C . GLY A 1 324 ? 9.646 8.566 -7.275 1.00 89.62 324 GLY A C 1
ATOM 2459 O O . GLY A 1 324 ? 9.372 9.636 -6.736 1.00 89.62 324 GLY A O 1
ATOM 2460 N N . ILE A 1 325 ? 8.786 7.545 -7.250 1.00 87.75 325 ILE A N 1
ATOM 2461 C CA . ILE A 1 325 ? 7.480 7.631 -6.575 1.00 87.75 325 ILE A CA 1
ATOM 2462 C C . ILE A 1 325 ? 7.667 7.965 -5.088 1.00 87.75 325 ILE A C 1
ATOM 2464 O O . ILE A 1 325 ? 6.995 8.851 -4.562 1.00 87.75 325 ILE A O 1
ATOM 2468 N N . ILE A 1 326 ? 8.624 7.320 -4.418 1.00 85.25 326 ILE A N 1
ATOM 2469 C CA . ILE A 1 326 ? 8.930 7.589 -3.008 1.00 85.25 326 ILE A CA 1
ATOM 2470 C C . ILE A 1 326 ? 9.426 9.021 -2.796 1.00 85.25 326 ILE A C 1
ATOM 2472 O O . ILE A 1 326 ? 8.940 9.706 -1.896 1.00 85.25 326 ILE A O 1
ATOM 2476 N N . ALA A 1 327 ? 10.358 9.499 -3.622 1.00 86.75 327 ALA A N 1
ATOM 2477 C CA . ALA A 1 327 ? 10.863 10.865 -3.510 1.00 86.75 327 ALA A CA 1
ATOM 2478 C C . ALA A 1 327 ? 9.744 11.909 -3.695 1.00 86.75 327 ALA A C 1
ATOM 2480 O O . ALA A 1 327 ? 9.723 12.913 -2.979 1.00 86.75 327 ALA A O 1
ATOM 2481 N N . ILE A 1 328 ? 8.765 11.645 -4.572 1.00 88.44 328 ILE A N 1
ATOM 2482 C CA . ILE A 1 328 ? 7.563 12.482 -4.715 1.00 88.44 328 ILE A CA 1
ATOM 2483 C C . ILE A 1 328 ? 6.701 12.442 -3.446 1.00 88.44 328 ILE A C 1
ATOM 2485 O O . ILE A 1 328 ? 6.272 13.499 -2.985 1.00 88.44 328 ILE A O 1
ATOM 2489 N N . ILE A 1 329 ? 6.466 11.265 -2.856 1.00 86.00 329 ILE A N 1
ATOM 2490 C CA . ILE A 1 329 ? 5.675 11.126 -1.618 1.00 86.00 329 ILE A CA 1
ATOM 2491 C C . ILE A 1 329 ? 6.326 11.904 -0.468 1.00 86.00 329 ILE A C 1
ATOM 2493 O O . ILE A 1 329 ? 5.659 12.704 0.191 1.00 86.00 329 ILE A O 1
ATOM 2497 N N . VAL A 1 330 ? 7.633 11.722 -0.254 1.00 82.62 330 VAL A N 1
ATOM 2498 C CA . VAL A 1 330 ? 8.390 12.413 0.804 1.00 82.62 330 VAL A CA 1
ATOM 2499 C C . VAL A 1 330 ? 8.354 13.926 0.596 1.00 82.62 330 VAL A C 1
ATOM 2501 O O . VAL A 1 330 ? 8.099 14.678 1.537 1.00 82.62 330 VAL A O 1
ATOM 2504 N N . ALA A 1 331 ? 8.551 14.391 -0.638 1.00 86.38 331 ALA A N 1
ATOM 2505 C CA . ALA A 1 331 ? 8.495 15.813 -0.947 1.00 86.38 331 ALA A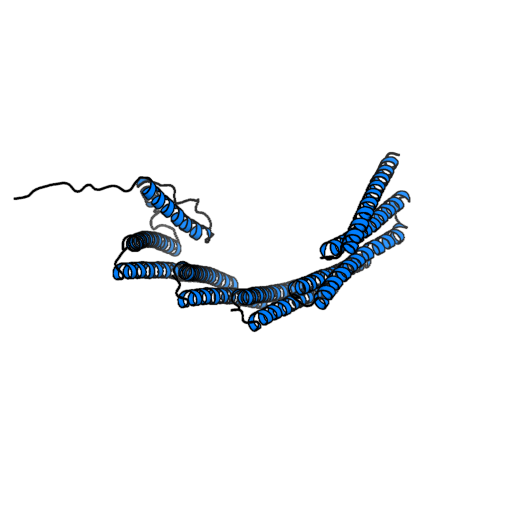 CA 1
ATOM 2506 C C . ALA A 1 331 ? 7.082 16.398 -0.797 1.00 86.38 331 ALA A C 1
ATOM 2508 O O . ALA A 1 331 ? 6.935 17.507 -0.286 1.00 86.38 331 ALA A O 1
ATOM 2509 N N . GLY A 1 332 ? 6.040 15.654 -1.177 1.00 84.62 332 GLY A N 1
ATOM 2510 C CA . GLY A 1 332 ? 4.647 16.041 -0.957 1.00 84.62 332 GLY A CA 1
ATOM 2511 C C . GLY A 1 332 ? 4.328 16.188 0.530 1.00 84.62 332 GLY A C 1
ATOM 2512 O O . GLY A 1 332 ? 3.731 17.181 0.943 1.00 84.62 332 GLY A O 1
ATOM 2513 N N . PHE A 1 333 ? 4.805 15.255 1.355 1.00 79.62 333 PHE A N 1
ATOM 2514 C CA . PHE A 1 333 ? 4.647 15.335 2.802 1.00 79.62 333 PHE A CA 1
ATOM 2515 C C . PHE A 1 333 ? 5.377 16.543 3.399 1.00 79.62 333 PHE A C 1
ATOM 2517 O O . PHE A 1 333 ? 4.812 17.279 4.210 1.00 79.62 333 PHE A O 1
ATOM 2524 N N . TYR A 1 334 ? 6.603 16.802 2.939 1.00 79.38 334 TYR A N 1
ATOM 2525 C CA . TYR A 1 334 ? 7.367 17.978 3.340 1.00 79.38 334 TYR A CA 1
ATOM 2526 C C . TYR A 1 334 ? 6.639 19.277 2.954 1.00 79.38 334 TYR A C 1
ATOM 2528 O O . TYR A 1 334 ? 6.564 20.193 3.764 1.00 79.38 334 TYR A O 1
ATOM 2536 N N . LEU A 1 335 ? 6.003 19.339 1.777 1.00 80.12 335 LEU A N 1
ATOM 2537 C CA . LEU A 1 335 ? 5.213 20.496 1.337 1.00 80.12 335 LEU A CA 1
ATOM 2538 C C . LEU A 1 335 ? 3.989 20.746 2.237 1.00 80.12 335 LEU A C 1
ATOM 2540 O O . LEU A 1 335 ? 3.723 21.893 2.593 1.00 80.12 335 LEU A O 1
ATOM 2544 N N . ILE A 1 336 ? 3.279 19.688 2.644 1.00 80.19 336 ILE A N 1
ATOM 2545 C CA . ILE A 1 336 ? 2.098 19.782 3.521 1.00 80.19 336 ILE A CA 1
ATOM 2546 C C . ILE A 1 336 ? 2.491 20.191 4.948 1.00 80.19 336 ILE A C 1
ATOM 2548 O O . ILE A 1 336 ? 1.796 20.985 5.581 1.00 80.19 336 ILE A O 1
ATOM 2552 N N . LEU A 1 337 ? 3.600 19.662 5.472 1.00 73.94 337 LEU A N 1
ATOM 2553 C CA . LEU A 1 337 ? 4.023 19.921 6.849 1.00 73.94 337 LEU A CA 1
ATOM 2554 C C . LEU A 1 337 ? 4.823 21.212 7.048 1.00 73.94 337 LEU A C 1
ATOM 2556 O O . LEU A 1 337 ? 4.878 21.706 8.177 1.00 73.94 337 LEU A O 1
ATOM 2560 N N . SER A 1 338 ? 5.422 21.761 5.990 1.00 73.06 338 SER A N 1
ATOM 2561 C CA . SER A 1 338 ? 6.301 22.944 6.005 1.00 73.06 338 SER A CA 1
ATOM 2562 C C . SER A 1 338 ? 5.557 24.280 6.202 1.00 73.06 338 SER A C 1
ATOM 2564 O O . SER A 1 338 ? 5.948 25.317 5.660 1.00 73.06 338 SER A O 1
ATOM 2566 N N . LEU A 1 339 ? 4.460 24.285 6.965 1.00 59.84 339 LEU A N 1
ATOM 2567 C CA . LEU A 1 339 ? 3.679 25.484 7.280 1.00 59.84 339 LEU A CA 1
ATOM 2568 C C . LEU A 1 339 ? 4.551 26.501 8.043 1.00 59.84 339 LEU A C 1
ATOM 2570 O O . LEU A 1 339 ? 4.735 26.368 9.248 1.00 59.84 339 LEU A O 1
ATOM 2574 N N . GLY A 1 340 ? 5.078 27.502 7.331 1.00 65.00 340 GLY A N 1
ATOM 2575 C CA . GLY A 1 340 ? 5.805 28.649 7.894 1.00 65.00 340 GLY A CA 1
ATOM 2576 C C . GLY A 1 340 ? 7.255 28.815 7.425 1.00 65.00 340 GLY A C 1
ATOM 2577 O O . GLY A 1 340 ? 7.775 29.920 7.515 1.00 65.00 340 GLY A O 1
ATOM 2578 N N . ASP A 1 341 ? 7.887 27.772 6.874 1.00 80.69 341 ASP A N 1
ATOM 2579 C CA . ASP A 1 341 ? 9.260 27.842 6.344 1.00 80.69 341 ASP A CA 1
ATOM 2580 C C . ASP A 1 341 ? 9.261 27.767 4.808 1.00 80.69 341 ASP A C 1
ATOM 2582 O O . ASP A 1 341 ? 9.022 26.713 4.211 1.00 80.69 341 ASP A O 1
ATOM 2586 N N . GLU A 1 342 ? 9.507 28.903 4.154 1.00 80.19 342 GLU A N 1
ATOM 2587 C CA . GLU A 1 342 ? 9.559 29.000 2.689 1.00 80.19 342 GLU A CA 1
ATOM 2588 C C . GLU A 1 342 ? 10.738 28.216 2.090 1.00 80.19 342 GLU A C 1
ATOM 2590 O O . GLU A 1 342 ? 10.594 27.590 1.035 1.00 80.19 342 GLU A O 1
ATOM 2595 N N . ALA A 1 343 ? 11.879 28.142 2.788 1.00 81.81 343 ALA A N 1
ATOM 2596 C CA . ALA A 1 343 ? 13.048 27.411 2.296 1.00 81.81 343 ALA A CA 1
ATOM 2597 C C . ALA A 1 343 ? 12.752 25.910 2.161 1.00 81.81 343 ALA A C 1
ATOM 2599 O O . ALA A 1 343 ? 13.177 25.246 1.204 1.00 81.81 343 ALA A O 1
ATOM 2600 N N . SER A 1 344 ? 11.975 25.387 3.105 1.00 77.19 344 SER A N 1
ATOM 2601 C CA . SER A 1 344 ? 11.552 23.998 3.130 1.00 77.19 344 SER A CA 1
ATOM 2602 C C . SER A 1 344 ? 10.533 23.671 2.030 1.00 77.19 344 SER A C 1
ATOM 2604 O O . SER A 1 344 ? 10.699 22.675 1.314 1.00 77.19 344 SER A O 1
ATOM 2606 N N . LYS A 1 345 ? 9.554 24.549 1.783 1.00 80.44 345 LYS A N 1
ATOM 2607 C CA . LYS A 1 345 ? 8.630 24.402 0.645 1.00 80.44 345 LYS A CA 1
ATOM 2608 C C . LYS A 1 345 ? 9.377 24.377 -0.684 1.00 80.44 345 LYS A C 1
ATOM 2610 O O . LYS A 1 345 ? 9.120 23.511 -1.518 1.00 80.44 345 LYS A O 1
ATOM 2615 N N . ASP A 1 346 ? 10.336 25.275 -0.879 1.00 83.19 346 ASP A N 1
ATOM 2616 C CA . ASP A 1 346 ? 11.088 25.336 -2.131 1.00 83.19 346 ASP A CA 1
ATOM 2617 C C . ASP A 1 346 ? 12.003 24.128 -2.331 1.00 83.19 346 ASP A C 1
ATOM 2619 O O . ASP A 1 346 ? 12.154 23.644 -3.458 1.00 83.19 346 ASP A O 1
ATOM 2623 N N . ARG A 1 347 ? 12.573 23.574 -1.252 1.00 84.69 347 ARG A N 1
ATOM 2624 C CA . ARG A 1 347 ? 13.293 22.296 -1.318 1.00 84.69 347 ARG A CA 1
ATOM 2625 C C . ARG A 1 347 ? 12.362 21.161 -1.762 1.00 84.69 347 ARG A C 1
ATOM 2627 O O . ARG A 1 347 ? 12.740 20.432 -2.675 1.00 84.69 347 ARG A O 1
ATOM 2634 N N . ALA A 1 348 ? 11.157 21.044 -1.201 1.00 85.69 348 ALA A N 1
ATOM 2635 C CA . ALA A 1 348 ? 10.176 20.043 -1.633 1.00 85.69 348 ALA A CA 1
ATOM 2636 C C . ALA A 1 348 ? 9.786 20.193 -3.110 1.00 85.69 348 ALA A C 1
ATOM 2638 O O . ALA A 1 348 ? 9.830 19.218 -3.858 1.00 85.69 348 ALA A O 1
ATOM 2639 N N . LYS A 1 349 ? 9.468 21.415 -3.559 1.00 84.19 349 LYS A N 1
ATOM 2640 C CA . LYS A 1 349 ? 9.136 21.692 -4.968 1.00 84.19 349 LYS A CA 1
ATOM 2641 C C . LYS A 1 349 ? 10.266 21.256 -5.902 1.00 84.19 349 LYS A C 1
ATOM 2643 O O . LYS A 1 349 ? 10.010 20.596 -6.906 1.00 84.19 349 LYS A O 1
ATOM 2648 N N . ARG A 1 350 ? 11.520 21.580 -5.556 1.00 86.50 350 ARG A N 1
ATOM 2649 C CA . ARG A 1 350 ? 12.699 21.152 -6.324 1.00 86.50 350 ARG A CA 1
ATOM 2650 C C . ARG A 1 350 ? 12.831 19.634 -6.366 1.00 86.50 350 ARG A C 1
ATOM 2652 O O . ARG A 1 350 ? 13.074 19.102 -7.442 1.00 86.50 350 ARG A O 1
ATOM 2659 N N . ILE A 1 351 ? 12.639 18.940 -5.241 1.00 88.75 351 ILE A N 1
ATOM 2660 C CA . ILE A 1 351 ? 12.683 17.469 -5.207 1.00 88.75 351 ILE A CA 1
ATOM 2661 C C . ILE A 1 351 ? 11.634 16.886 -6.158 1.00 88.75 351 ILE A C 1
ATOM 2663 O O . ILE A 1 351 ? 11.979 16.021 -6.956 1.00 88.75 351 ILE A O 1
ATOM 2667 N N . ILE A 1 352 ? 10.396 17.389 -6.145 1.00 87.62 352 ILE A N 1
ATOM 2668 C CA . ILE A 1 352 ? 9.339 16.915 -7.053 1.00 87.62 352 ILE A CA 1
ATOM 2669 C C . ILE A 1 352 ? 9.739 17.142 -8.517 1.00 87.62 352 ILE A C 1
ATOM 2671 O O . ILE A 1 352 ? 9.702 16.199 -9.304 1.00 87.62 352 ILE A O 1
ATOM 2675 N N . ILE A 1 353 ? 10.185 18.353 -8.877 1.00 84.44 353 ILE A N 1
ATOM 2676 C CA . ILE A 1 353 ? 10.593 18.686 -10.254 1.00 84.44 353 ILE A CA 1
ATOM 2677 C C . ILE A 1 353 ? 11.735 17.783 -10.721 1.00 84.44 353 ILE A C 1
ATOM 2679 O O . ILE A 1 353 ? 11.632 17.154 -11.772 1.00 84.44 353 ILE A O 1
ATOM 2683 N N . TYR A 1 354 ? 12.813 17.686 -9.940 1.00 88.56 354 TYR A N 1
ATOM 2684 C CA . TYR A 1 354 ? 13.972 16.877 -10.315 1.00 88.56 354 TYR A CA 1
ATOM 2685 C C . TYR A 1 354 ? 13.648 15.388 -10.371 1.00 88.56 354 TYR A C 1
ATOM 2687 O O . TYR A 1 354 ? 14.161 14.690 -11.241 1.00 88.56 354 TYR A O 1
ATOM 2695 N N . THR A 1 355 ? 12.763 14.905 -9.502 1.00 91.31 355 THR A N 1
ATOM 2696 C CA . THR A 1 355 ? 12.330 13.507 -9.518 1.00 91.31 355 THR A CA 1
ATOM 2697 C C . THR A 1 355 ? 11.498 13.190 -10.754 1.00 91.31 355 THR A C 1
ATOM 2699 O O . THR A 1 355 ? 11.742 12.178 -11.405 1.00 91.31 355 THR A O 1
ATOM 2702 N N . ILE A 1 356 ? 10.561 14.068 -11.125 1.00 88.31 356 ILE A N 1
ATOM 2703 C CA . ILE A 1 356 ? 9.782 13.929 -12.361 1.00 88.31 356 ILE A CA 1
ATOM 2704 C C . ILE A 1 356 ? 10.720 13.906 -13.569 1.00 88.31 356 ILE A C 1
ATOM 2706 O O . ILE A 1 356 ? 10.603 13.017 -14.406 1.00 88.31 356 ILE A O 1
ATOM 2710 N N . ILE A 1 357 ? 11.686 14.830 -13.634 1.00 87.31 357 ILE A N 1
ATOM 2711 C CA . ILE A 1 357 ? 12.695 14.852 -14.703 1.00 87.31 357 ILE A CA 1
ATOM 2712 C C . ILE A 1 357 ? 13.513 13.551 -14.703 1.00 87.31 357 ILE A C 1
ATOM 2714 O O . ILE A 1 357 ? 13.738 12.977 -15.763 1.00 87.31 357 ILE A O 1
ATOM 2718 N N . GLY A 1 358 ? 13.916 13.049 -13.535 1.00 89.81 358 GLY A N 1
ATOM 2719 C CA . GLY A 1 358 ? 14.676 11.806 -13.393 1.00 89.81 358 GLY A CA 1
ATOM 2720 C C . GLY A 1 358 ? 13.921 10.571 -13.892 1.00 89.81 358 GLY A C 1
ATOM 2721 O O . GLY A 1 358 ? 14.437 9.853 -14.744 1.00 89.81 358 GLY A O 1
ATOM 2722 N N . ILE A 1 359 ? 12.683 10.351 -13.429 1.00 90.38 359 ILE A N 1
ATOM 2723 C CA . ILE A 1 359 ? 11.816 9.240 -13.886 1.00 90.38 359 ILE A CA 1
ATOM 2724 C C . ILE A 1 359 ? 11.670 9.268 -15.409 1.00 90.38 359 ILE A C 1
ATOM 2726 O O . ILE A 1 359 ? 11.655 8.248 -16.091 1.00 90.38 359 ILE A O 1
ATOM 2730 N N . LEU A 1 360 ? 11.571 10.461 -15.958 1.00 85.31 360 LEU A N 1
ATOM 2731 C CA . LEU A 1 360 ? 11.308 10.679 -17.362 1.00 85.31 360 LEU A CA 1
ATOM 2732 C C . LEU A 1 360 ? 12.551 10.490 -18.231 1.00 85.31 360 LEU A C 1
ATOM 2734 O O . LEU A 1 360 ? 12.448 9.896 -19.299 1.00 85.31 360 LEU A O 1
ATOM 2738 N N . LEU A 1 361 ? 13.731 10.892 -17.748 1.00 88.56 361 LEU A N 1
ATOM 2739 C CA . LEU A 1 361 ? 15.017 10.528 -18.353 1.00 88.56 361 LEU A CA 1
ATOM 2740 C C . LEU A 1 361 ? 15.209 9.009 -18.382 1.00 88.56 361 LEU A C 1
ATOM 2742 O O . LEU A 1 361 ? 15.700 8.474 -19.372 1.00 88.56 361 LEU A O 1
ATOM 2746 N N . VAL A 1 362 ? 14.772 8.309 -17.334 1.00 90.25 362 VAL A N 1
ATOM 2747 C CA . VAL A 1 362 ? 14.796 6.842 -17.269 1.00 90.25 362 VAL A CA 1
ATOM 2748 C C . VAL A 1 362 ? 13.901 6.225 -18.352 1.00 90.25 362 VAL A C 1
ATOM 2750 O O . VAL A 1 362 ? 14.326 5.304 -19.050 1.00 90.25 362 VAL A O 1
ATOM 2753 N N . VAL A 1 363 ? 12.696 6.766 -18.561 1.00 88.38 363 VAL A N 1
ATOM 2754 C CA . VAL A 1 363 ? 11.805 6.328 -19.650 1.00 88.38 363 VAL A CA 1
ATOM 2755 C C . VAL A 1 363 ? 12.401 6.650 -21.028 1.00 88.38 363 VAL A C 1
ATOM 2757 O O . VAL A 1 363 ? 12.403 5.788 -21.905 1.00 88.38 363 VAL A O 1
ATOM 2760 N N . LEU A 1 364 ? 12.969 7.847 -21.216 1.00 86.12 364 LEU A N 1
ATOM 2761 C CA . LEU A 1 364 ? 13.638 8.240 -22.464 1.00 86.12 364 LEU A CA 1
ATOM 2762 C C . LEU A 1 364 ? 14.821 7.324 -22.800 1.00 86.12 364 LEU A C 1
ATOM 2764 O O . LEU A 1 364 ? 14.987 6.935 -23.955 1.00 86.12 364 LEU A O 1
ATOM 2768 N N . ALA A 1 365 ? 15.627 6.952 -21.804 1.00 88.38 365 ALA A N 1
ATOM 2769 C CA . ALA A 1 365 ? 16.776 6.073 -21.993 1.00 88.38 365 ALA A CA 1
ATOM 2770 C C . ALA A 1 365 ? 16.365 4.715 -22.583 1.00 88.38 365 ALA A C 1
ATOM 2772 O O . ALA A 1 365 ? 17.035 4.207 -23.482 1.00 88.38 365 ALA A O 1
ATOM 2773 N N . ARG A 1 366 ? 15.228 4.158 -22.142 1.00 85.50 366 ARG A N 1
ATOM 2774 C CA . ARG A 1 366 ? 14.691 2.900 -22.680 1.00 85.50 366 ARG A CA 1
ATOM 2775 C C . ARG A 1 366 ? 14.356 3.010 -24.167 1.00 85.50 366 ARG A C 1
ATOM 2777 O O . ARG A 1 366 ? 14.715 2.126 -24.945 1.00 85.50 366 ARG A O 1
ATOM 2784 N N . GLU A 1 367 ? 13.693 4.093 -24.563 1.00 84.12 367 GLU A N 1
ATOM 2785 C CA . GLU A 1 367 ? 13.331 4.323 -25.964 1.00 84.12 367 GLU A CA 1
ATOM 2786 C C . GLU A 1 367 ? 14.576 4.453 -26.848 1.00 84.12 367 GLU A C 1
ATOM 2788 O O . GLU A 1 367 ? 14.639 3.839 -27.914 1.00 84.12 367 GLU A O 1
ATOM 2793 N N . ILE A 1 368 ? 15.604 5.168 -26.373 1.00 84.38 368 ILE A N 1
ATOM 2794 C CA . ILE A 1 368 ? 16.884 5.319 -27.079 1.00 84.38 368 ILE A CA 1
ATOM 2795 C C . ILE A 1 368 ? 17.562 3.957 -27.284 1.00 84.38 368 ILE A C 1
ATOM 2797 O O . ILE A 1 368 ? 17.924 3.617 -28.411 1.00 84.38 368 ILE A O 1
ATOM 2801 N N . VAL A 1 369 ? 17.693 3.149 -26.226 1.00 84.00 369 VAL A N 1
ATOM 2802 C CA . VAL A 1 369 ? 18.296 1.804 -26.312 1.00 84.00 369 VAL A CA 1
ATOM 2803 C C . VAL A 1 369 ? 17.533 0.927 -27.303 1.00 84.00 369 VAL A C 1
ATOM 2805 O O . VAL A 1 369 ? 18.133 0.216 -28.106 1.00 84.00 369 VAL A O 1
ATOM 2808 N N . SER A 1 370 ? 16.205 1.009 -27.297 1.00 81.38 370 SER A N 1
ATOM 2809 C CA . SER A 1 370 ? 15.370 0.193 -28.167 1.00 81.38 370 SER A CA 1
ATOM 2810 C C . SER A 1 370 ? 15.447 0.630 -29.645 1.00 81.38 370 SER A C 1
ATOM 2812 O O . SER A 1 370 ? 15.374 -0.221 -30.534 1.00 81.38 370 SER A O 1
ATOM 2814 N N . ILE A 1 371 ? 15.671 1.922 -29.932 1.00 80.75 371 ILE A N 1
ATOM 2815 C CA . ILE A 1 371 ? 16.003 2.409 -31.286 1.00 80.75 371 ILE A CA 1
ATOM 2816 C C . ILE A 1 371 ? 17.340 1.819 -31.750 1.00 80.75 371 ILE A C 1
ATOM 2818 O O . ILE A 1 371 ? 17.413 1.282 -32.854 1.00 80.75 371 ILE A O 1
ATOM 2822 N N . ILE A 1 372 ? 18.378 1.880 -30.908 1.00 81.56 372 ILE A N 1
ATOM 2823 C CA . ILE A 1 372 ? 19.716 1.359 -31.234 1.00 81.56 372 ILE A CA 1
ATOM 2824 C C . ILE A 1 372 ? 19.655 -0.147 -31.497 1.00 81.56 372 ILE A C 1
ATOM 2826 O O . ILE A 1 372 ? 20.175 -0.614 -32.507 1.00 81.56 372 ILE A O 1
ATOM 2830 N N . PHE A 1 373 ? 18.964 -0.905 -30.641 1.00 78.06 373 PHE A N 1
ATOM 2831 C CA . PHE A 1 373 ? 18.789 -2.343 -30.831 1.00 78.06 373 PHE A CA 1
ATOM 2832 C C . PHE A 1 373 ? 18.121 -2.660 -32.170 1.00 78.06 373 PHE A C 1
ATOM 2834 O O . PHE A 1 373 ? 18.587 -3.531 -32.894 1.00 78.06 373 PHE A O 1
ATOM 2841 N N . TYR A 1 374 ? 17.074 -1.922 -32.545 1.00 74.75 374 TYR A N 1
ATOM 2842 C CA . TYR A 1 374 ? 16.391 -2.132 -33.820 1.00 74.75 374 TYR A CA 1
ATOM 2843 C C . TYR A 1 374 ? 17.278 -1.808 -35.035 1.00 74.75 374 TYR A C 1
ATOM 2845 O O . TYR A 1 374 ? 17.223 -2.517 -36.036 1.00 74.75 374 TYR A O 1
ATOM 2853 N N . LEU A 1 375 ? 18.131 -0.783 -34.942 1.00 77.56 375 LEU A N 1
ATOM 2854 C CA . LEU A 1 375 ? 19.102 -0.442 -35.989 1.00 77.56 375 LEU A CA 1
ATOM 2855 C C . LEU A 1 375 ? 20.202 -1.502 -36.153 1.00 77.56 375 LEU A C 1
ATOM 2857 O O . LEU A 1 375 ? 20.649 -1.752 -37.270 1.00 77.56 375 LEU A O 1
ATOM 2861 N N . VAL A 1 376 ? 20.639 -2.113 -35.049 1.00 75.94 376 VAL A N 1
ATOM 2862 C CA . VAL A 1 376 ? 21.733 -3.097 -35.032 1.00 75.94 376 VAL A CA 1
ATOM 2863 C C . VAL A 1 376 ? 21.230 -4.511 -35.351 1.00 75.94 376 VAL A C 1
ATOM 2865 O O . VAL A 1 376 ? 21.837 -5.207 -36.158 1.00 75.94 376 VAL A O 1
ATOM 2868 N N . ALA A 1 377 ? 20.104 -4.935 -34.771 1.00 70.25 377 ALA A N 1
ATOM 2869 C CA . ALA A 1 377 ? 19.521 -6.266 -34.969 1.00 70.25 377 ALA A CA 1
ATOM 2870 C C . ALA A 1 377 ? 18.696 -6.388 -36.265 1.00 70.25 377 ALA A C 1
ATOM 2872 O O . ALA A 1 377 ? 18.501 -7.488 -36.775 1.00 70.25 377 ALA A O 1
ATOM 2873 N N . GLY A 1 378 ? 18.228 -5.267 -36.827 1.00 62.31 378 GLY A N 1
ATOM 2874 C CA . GLY A 1 378 ? 17.434 -5.226 -38.060 1.00 62.31 378 GLY A CA 1
ATOM 2875 C C . GLY A 1 378 ? 18.219 -5.482 -39.351 1.00 62.31 378 GLY A C 1
ATOM 2876 O O . GLY A 1 378 ? 17.619 -5.467 -40.421 1.00 62.31 378 GLY A O 1
ATOM 2877 N N . GLN A 1 379 ? 19.534 -5.724 -39.284 1.00 58.6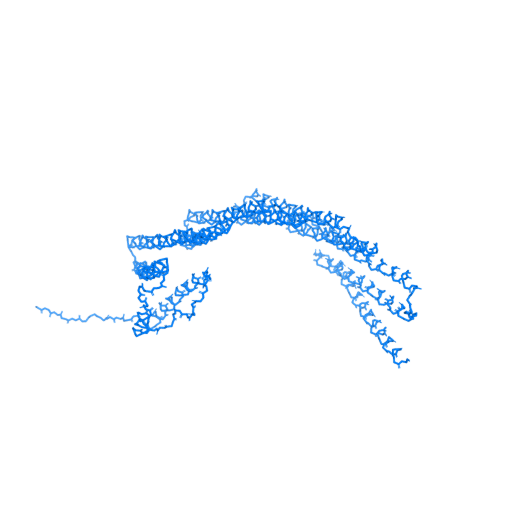6 379 GLN A N 1
ATOM 2878 C CA . GLN A 1 379 ? 20.366 -5.959 -40.473 1.00 58.66 379 GLN A CA 1
ATOM 2879 C C . GLN A 1 379 ? 20.263 -7.383 -41.055 1.00 58.66 379 GLN A C 1
ATOM 2881 O O . GLN A 1 379 ? 20.856 -7.644 -42.097 1.00 58.66 379 GLN A O 1
ATOM 2886 N N . GLY A 1 380 ? 19.520 -8.297 -40.415 1.00 55.59 380 GLY A N 1
ATOM 2887 C CA . GLY A 1 380 ? 19.428 -9.709 -40.827 1.00 55.59 380 GLY A CA 1
ATOM 2888 C C . GLY A 1 380 ? 18.041 -10.212 -41.240 1.00 55.59 380 GLY A C 1
ATOM 2889 O O . GLY A 1 380 ? 17.904 -11.392 -41.543 1.00 55.59 380 GLY A O 1
ATOM 2890 N N . SER A 1 381 ? 17.004 -9.372 -41.223 1.00 57.84 381 SER A N 1
ATOM 2891 C CA . SER A 1 381 ? 15.645 -9.789 -41.594 1.00 57.84 381 SER A CA 1
ATOM 2892 C C . SER A 1 381 ? 15.280 -9.272 -42.979 1.00 57.84 381 SER A C 1
ATOM 2894 O O . SER A 1 381 ? 15.435 -8.077 -43.218 1.00 57.84 381 SER A O 1
ATOM 2896 N N . ASP A 1 382 ? 14.652 -10.106 -43.812 1.00 55.81 382 ASP A N 1
ATOM 2897 C CA . ASP A 1 382 ? 13.992 -9.745 -45.087 1.00 55.81 382 ASP A CA 1
ATOM 2898 C C . ASP A 1 382 ? 12.876 -8.679 -44.945 1.00 55.81 382 ASP A C 1
ATOM 2900 O O . ASP A 1 382 ? 12.103 -8.412 -45.868 1.00 55.81 382 ASP A O 1
ATOM 2904 N N . ALA A 1 383 ? 12.762 -8.042 -43.774 1.00 58.94 383 ALA A N 1
ATOM 2905 C CA . ALA A 1 383 ? 12.000 -6.831 -43.570 1.00 58.94 383 ALA A CA 1
ATOM 2906 C C . ALA A 1 383 ? 12.574 -5.739 -44.478 1.00 58.94 383 ALA A C 1
ATOM 2908 O O . ALA A 1 383 ? 13.561 -5.082 -44.153 1.00 58.94 383 ALA A O 1
ATOM 2909 N N . GLY A 1 384 ? 11.930 -5.544 -45.631 1.00 69.56 384 GLY A N 1
ATOM 2910 C CA . GLY A 1 384 ? 12.319 -4.518 -46.586 1.00 69.56 384 GLY A CA 1
ATOM 2911 C C . GLY A 1 384 ? 12.545 -3.168 -45.901 1.00 69.56 384 GLY A C 1
ATOM 2912 O O . GLY A 1 384 ? 11.844 -2.820 -44.948 1.00 69.56 384 GLY A O 1
ATOM 2913 N N . VAL A 1 385 ? 13.502 -2.396 -46.422 1.00 74.44 385 VAL A N 1
ATOM 2914 C CA . VAL A 1 385 ? 13.954 -1.074 -45.934 1.00 74.44 385 VAL A CA 1
ATOM 2915 C C . VAL A 1 385 ? 12.798 -0.175 -45.467 1.00 74.44 385 VAL A C 1
ATOM 2917 O O . VAL A 1 385 ? 12.908 0.556 -44.484 1.00 74.44 385 VAL A O 1
ATOM 2920 N N . ARG A 1 386 ? 11.637 -0.283 -46.117 1.00 75.38 386 ARG A N 1
ATOM 2921 C CA . ARG A 1 386 ? 10.401 0.405 -45.744 1.00 75.38 386 ARG A CA 1
ATOM 2922 C C . ARG A 1 386 ? 9.886 0.083 -44.331 1.00 75.38 386 ARG A C 1
ATOM 2924 O O . ARG A 1 386 ? 9.493 1.007 -43.628 1.00 75.38 386 ARG A O 1
ATOM 2931 N N . SER A 1 387 ? 9.887 -1.177 -43.896 1.00 77.75 387 SER A N 1
ATOM 2932 C CA . SER A 1 387 ? 9.481 -1.577 -42.534 1.00 77.75 387 SER A CA 1
ATOM 2933 C C . SER A 1 387 ? 10.405 -0.968 -41.476 1.00 77.75 387 SER A C 1
ATOM 2935 O O . SER A 1 387 ? 9.941 -0.452 -40.453 1.00 77.75 387 SER A O 1
ATOM 2937 N N . ILE A 1 388 ? 11.707 -0.940 -41.780 1.00 78.50 388 ILE A N 1
ATOM 2938 C CA . ILE A 1 388 ? 12.729 -0.352 -40.915 1.00 78.50 388 ILE A CA 1
ATOM 2939 C C . ILE A 1 388 ? 12.486 1.152 -40.766 1.00 78.50 388 ILE A C 1
ATOM 2941 O O . ILE A 1 388 ? 12.348 1.646 -39.647 1.00 78.50 388 ILE A O 1
ATOM 2945 N N . ILE A 1 389 ? 12.337 1.873 -41.884 1.00 80.25 389 ILE A N 1
ATOM 2946 C CA . ILE A 1 389 ? 12.068 3.319 -41.888 1.00 80.25 389 ILE A CA 1
ATOM 2947 C C . ILE A 1 389 ? 10.786 3.644 -41.114 1.00 80.25 389 ILE A C 1
ATOM 2949 O O . ILE A 1 389 ? 10.784 4.536 -40.270 1.00 80.25 389 ILE A O 1
ATOM 2953 N N . VAL A 1 390 ? 9.698 2.908 -41.347 1.00 82.56 390 VAL A N 1
ATOM 2954 C CA . VAL A 1 390 ? 8.410 3.155 -40.678 1.00 82.56 390 VAL A CA 1
ATOM 2955 C C . VAL A 1 390 ? 8.517 2.953 -39.168 1.00 82.56 390 VAL A C 1
ATOM 2957 O O . VAL A 1 390 ? 7.992 3.758 -38.396 1.00 82.56 390 VAL A O 1
ATOM 2960 N N . THR A 1 391 ? 9.213 1.905 -38.730 1.00 84.00 391 THR A N 1
ATOM 2961 C CA . THR A 1 391 ? 9.416 1.628 -37.304 1.00 84.00 391 THR A CA 1
ATOM 2962 C C . THR A 1 391 ? 10.275 2.704 -36.644 1.00 84.00 391 THR A C 1
ATOM 2964 O O . THR A 1 391 ? 9.942 3.167 -35.552 1.00 84.00 391 THR A O 1
ATOM 2967 N N . LEU A 1 392 ? 11.333 3.163 -37.318 1.00 83.00 392 LEU A N 1
ATOM 2968 C CA . LEU A 1 392 ? 12.172 4.260 -36.834 1.00 83.00 392 LEU A CA 1
ATOM 2969 C C . LEU A 1 392 ? 11.390 5.567 -36.723 1.00 83.00 392 LEU A C 1
ATOM 2971 O O . LEU A 1 392 ? 11.411 6.196 -35.669 1.00 83.00 392 LEU A O 1
ATOM 2975 N N . VAL A 1 393 ? 10.641 5.944 -37.762 1.00 86.62 393 VAL A N 1
ATOM 2976 C CA . VAL A 1 393 ? 9.817 7.160 -37.748 1.00 86.62 393 VAL A CA 1
ATOM 2977 C C . VAL A 1 393 ? 8.786 7.106 -36.617 1.00 86.62 393 VAL A C 1
ATOM 2979 O O . VAL A 1 393 ? 8.646 8.077 -35.878 1.00 86.62 393 VAL A O 1
ATOM 2982 N N . ARG A 1 394 ? 8.115 5.964 -36.401 1.00 86.44 394 ARG A N 1
ATOM 2983 C CA . ARG A 1 394 ? 7.177 5.790 -35.276 1.00 86.44 394 ARG A CA 1
ATOM 2984 C C . ARG A 1 394 ? 7.852 5.961 -33.915 1.00 86.44 394 ARG A C 1
ATOM 2986 O O . ARG A 1 394 ? 7.291 6.623 -33.045 1.00 86.44 394 ARG A O 1
ATOM 2993 N N . ARG A 1 395 ? 9.049 5.403 -33.725 1.00 86.50 395 ARG A N 1
ATOM 2994 C CA . ARG A 1 395 ? 9.807 5.569 -32.474 1.00 86.50 395 ARG A CA 1
ATOM 2995 C C . ARG A 1 395 ? 10.253 7.012 -32.256 1.00 86.50 395 ARG A C 1
ATOM 2997 O O . ARG A 1 395 ? 10.109 7.514 -31.148 1.00 86.50 395 ARG A O 1
ATOM 3004 N N . VAL A 1 396 ? 10.730 7.696 -33.298 1.00 86.62 396 VAL A N 1
ATOM 3005 C CA . VAL A 1 396 ? 11.091 9.123 -33.219 1.00 86.62 396 VAL A CA 1
ATOM 3006 C C . VAL A 1 396 ? 9.867 9.966 -32.855 1.00 86.62 396 VAL A C 1
ATOM 3008 O O . VAL A 1 396 ? 9.954 10.809 -31.967 1.00 86.62 396 VAL A O 1
ATOM 3011 N N . LEU A 1 397 ? 8.705 9.703 -33.462 1.00 87.44 397 LEU A N 1
ATOM 3012 C CA . LEU A 1 397 ? 7.458 10.385 -33.104 1.00 87.44 397 LEU A CA 1
ATOM 3013 C C . LEU A 1 397 ? 7.067 10.144 -31.639 1.00 87.44 397 LEU A C 1
ATOM 3015 O O . LEU A 1 397 ? 6.702 11.095 -30.951 1.00 87.44 397 LEU A O 1
ATOM 3019 N N . ASN A 1 398 ? 7.192 8.912 -31.136 1.00 87.75 398 ASN A N 1
ATOM 3020 C CA . ASN A 1 398 ? 6.944 8.605 -29.723 1.00 87.75 398 ASN A CA 1
ATOM 3021 C C . ASN A 1 398 ? 7.927 9.331 -28.792 1.00 87.75 398 ASN A C 1
ATOM 3023 O O . ASN A 1 398 ? 7.519 9.840 -27.751 1.00 87.75 398 ASN A O 1
ATOM 3027 N N . PHE A 1 399 ? 9.200 9.430 -29.177 1.00 87.06 399 PHE A N 1
ATOM 3028 C CA . PHE A 1 399 ? 10.224 10.142 -28.413 1.00 87.06 399 PHE A CA 1
ATOM 3029 C C . PHE A 1 399 ? 9.918 11.644 -28.306 1.00 87.06 399 PHE A C 1
ATOM 3031 O O . PHE A 1 399 ? 9.921 12.203 -27.209 1.00 87.06 399 PHE A O 1
ATOM 3038 N N . VAL A 1 400 ? 9.576 12.296 -29.423 1.00 88.69 400 VAL A N 1
ATOM 3039 C CA . VAL A 1 400 ? 9.198 13.720 -29.431 1.00 88.69 400 VAL A CA 1
ATOM 3040 C C . VAL A 1 400 ? 7.885 13.946 -28.669 1.00 88.69 400 VAL A C 1
ATOM 3042 O O . VAL A 1 400 ? 7.766 14.922 -27.928 1.00 88.69 400 VAL A O 1
ATOM 3045 N N . ALA A 1 401 ? 6.919 13.027 -28.782 1.00 88.31 401 ALA A N 1
ATOM 3046 C CA . ALA A 1 401 ? 5.684 13.078 -27.999 1.00 88.31 401 ALA A CA 1
ATOM 3047 C C . ALA A 1 401 ? 5.963 12.996 -26.493 1.00 88.31 401 ALA A C 1
ATOM 3049 O O . ALA A 1 401 ? 5.376 13.750 -25.717 1.00 88.31 401 ALA A O 1
ATOM 3050 N N . LEU A 1 402 ? 6.894 12.132 -26.078 1.00 87.56 402 LEU A N 1
ATOM 3051 C CA . LEU A 1 402 ? 7.283 12.014 -24.679 1.00 87.56 402 LEU A CA 1
ATOM 3052 C C . LEU A 1 402 ? 7.911 13.316 -24.174 1.00 87.56 402 LEU A C 1
ATOM 3054 O O . LEU A 1 402 ? 7.504 13.781 -23.115 1.00 87.56 402 LEU A O 1
ATOM 3058 N N . ILE A 1 403 ? 8.798 13.947 -24.962 1.00 88.44 403 ILE A N 1
ATOM 3059 C CA . ILE A 1 403 ? 9.383 15.274 -24.677 1.00 88.44 403 ILE A CA 1
ATOM 3060 C C . ILE A 1 403 ? 8.297 16.344 -24.487 1.00 88.44 403 ILE A C 1
ATOM 3062 O O . ILE A 1 403 ? 8.365 17.139 -23.548 1.00 88.44 403 ILE A O 1
ATOM 3066 N N . ALA A 1 404 ? 7.271 16.358 -25.338 1.00 89.12 404 ALA A N 1
ATOM 3067 C CA . ALA A 1 404 ? 6.164 17.305 -25.207 1.00 89.12 404 ALA A CA 1
ATOM 3068 C C . ALA A 1 404 ? 5.410 17.123 -23.876 1.00 89.12 404 ALA A C 1
ATOM 3070 O O . ALA A 1 404 ? 5.109 18.099 -23.188 1.00 89.12 404 ALA A O 1
ATOM 3071 N N . VAL A 1 405 ? 5.173 15.875 -23.460 1.00 88.12 405 VAL A N 1
ATOM 3072 C CA . VAL A 1 405 ? 4.560 15.575 -22.156 1.00 88.12 405 VAL A CA 1
ATOM 3073 C C . VAL A 1 405 ? 5.424 16.100 -21.000 1.00 88.12 405 VAL A C 1
ATOM 3075 O O . VAL A 1 405 ? 4.878 16.672 -20.058 1.00 88.12 405 VAL A O 1
ATOM 3078 N N . ILE A 1 406 ? 6.759 16.007 -21.090 1.00 84.31 406 ILE A N 1
ATOM 3079 C CA . ILE A 1 406 ? 7.694 16.562 -20.085 1.00 84.31 406 ILE A CA 1
ATOM 3080 C C . ILE A 1 406 ? 7.439 18.042 -19.856 1.00 84.31 406 ILE A C 1
ATOM 3082 O O . ILE A 1 406 ? 7.262 18.504 -18.728 1.00 84.31 406 ILE A O 1
ATOM 3086 N N . VAL A 1 407 ? 7.449 18.789 -20.955 1.00 87.62 407 VAL A N 1
ATOM 3087 C CA . VAL A 1 407 ? 7.383 20.243 -20.929 1.00 87.62 407 VAL A CA 1
ATOM 3088 C C . VAL A 1 407 ? 6.022 20.695 -20.394 1.00 87.62 407 VAL A C 1
ATOM 3090 O O . VAL A 1 407 ? 5.969 21.646 -19.614 1.00 87.62 407 VAL A O 1
ATOM 3093 N N . ILE A 1 408 ? 4.943 19.968 -20.709 1.00 89.94 408 ILE A N 1
ATOM 3094 C CA . ILE A 1 408 ? 3.608 20.212 -20.143 1.00 89.94 408 ILE A CA 1
ATOM 3095 C C . ILE A 1 408 ? 3.573 19.943 -18.638 1.00 89.94 408 ILE A C 1
ATOM 3097 O O . ILE A 1 408 ? 3.048 20.776 -17.904 1.00 89.94 408 ILE A O 1
ATOM 3101 N N . ILE A 1 409 ? 4.126 18.824 -18.157 1.00 87.50 409 ILE A N 1
ATOM 3102 C CA . ILE A 1 409 ? 4.123 18.500 -16.720 1.00 87.50 409 ILE A CA 1
ATOM 3103 C C . ILE A 1 409 ? 4.894 19.563 -15.931 1.00 87.50 409 ILE A C 1
ATOM 3105 O O . ILE A 1 409 ? 4.395 20.065 -14.923 1.00 87.50 409 ILE A O 1
ATOM 3109 N N . ILE A 1 410 ? 6.081 19.956 -16.407 1.00 85.19 410 ILE A N 1
ATOM 3110 C CA . ILE A 1 410 ? 6.894 20.997 -15.764 1.00 85.19 410 ILE A CA 1
ATOM 3111 C C . ILE A 1 410 ? 6.137 22.329 -15.751 1.00 85.19 410 ILE A C 1
ATOM 3113 O O . ILE A 1 410 ? 6.048 22.975 -14.708 1.00 85.19 410 ILE A O 1
ATOM 3117 N N . ALA A 1 411 ? 5.556 22.733 -16.883 1.00 88.69 411 ALA A N 1
ATOM 3118 C CA . ALA A 1 411 ? 4.810 23.983 -16.969 1.00 88.69 411 ALA A CA 1
ATOM 3119 C C . ALA A 1 411 ? 3.545 23.968 -16.099 1.00 88.69 411 ALA A C 1
ATOM 3121 O O . ALA A 1 411 ? 3.259 24.957 -15.430 1.00 88.69 411 ALA A O 1
ATOM 3122 N N . GLY A 1 412 ? 2.822 22.847 -16.046 1.00 87.50 412 GLY A N 1
ATOM 3123 C CA . GLY A 1 412 ? 1.665 22.665 -15.171 1.00 87.50 412 GLY A CA 1
ATOM 3124 C C . GLY A 1 412 ? 2.037 22.763 -13.692 1.00 87.50 412 GLY A C 1
ATOM 3125 O O . GLY A 1 412 ? 1.358 23.445 -12.929 1.00 87.50 412 GLY A O 1
ATOM 3126 N N . PHE A 1 413 ? 3.155 22.158 -13.289 1.00 83.81 413 PHE A N 1
ATOM 3127 C CA . PHE A 1 413 ? 3.638 22.243 -11.912 1.00 83.81 413 PHE A CA 1
ATOM 3128 C C . PHE A 1 413 ? 4.049 23.672 -11.528 1.00 83.81 413 PHE A C 1
ATOM 3130 O O . PHE A 1 413 ? 3.660 24.155 -10.465 1.00 83.81 413 PHE A O 1
ATOM 3137 N N . VAL A 1 414 ? 4.768 24.380 -12.410 1.00 84.06 414 VAL A N 1
ATOM 3138 C CA . VAL A 1 414 ? 5.097 25.804 -12.216 1.00 84.06 414 VAL A CA 1
ATOM 3139 C C . VAL A 1 414 ? 3.816 26.633 -12.090 1.00 84.06 414 VAL A C 1
ATOM 3141 O O . VAL A 1 414 ? 3.683 27.391 -11.137 1.00 84.06 414 VAL A O 1
ATOM 3144 N N . LEU A 1 415 ? 2.829 26.426 -12.970 1.00 86.25 415 LEU A N 1
ATOM 3145 C CA . LEU A 1 415 ? 1.549 27.143 -12.937 1.00 86.25 415 LEU A CA 1
ATOM 3146 C C . LEU A 1 415 ? 0.824 27.004 -11.586 1.00 86.25 415 LEU A C 1
ATOM 3148 O O . LEU A 1 415 ? 0.315 27.994 -11.061 1.00 86.25 415 LEU A O 1
ATOM 3152 N N . ILE A 1 416 ? 0.777 25.788 -11.028 1.00 83.75 416 ILE A N 1
ATOM 3153 C CA . ILE A 1 416 ? 0.092 25.493 -9.758 1.00 83.75 416 ILE A CA 1
ATOM 3154 C C . ILE A 1 416 ? 0.833 26.119 -8.567 1.00 83.75 416 ILE A C 1
ATOM 3156 O O . ILE A 1 416 ? 0.204 26.562 -7.607 1.00 83.75 416 ILE A O 1
ATOM 3160 N N . LEU A 1 417 ? 2.165 26.173 -8.619 1.00 76.56 417 LEU A N 1
ATOM 3161 C CA . LEU A 1 417 ? 2.993 26.601 -7.491 1.00 76.56 417 LEU A CA 1
ATOM 3162 C C . LEU A 1 417 ? 3.368 28.080 -7.476 1.00 76.56 417 LEU A C 1
ATOM 3164 O O . LEU A 1 417 ? 3.840 28.554 -6.441 1.00 76.56 417 LEU A O 1
ATOM 3168 N N . SER A 1 418 ? 3.161 28.817 -8.568 1.00 79.69 418 SER A N 1
ATOM 3169 C CA . SER A 1 418 ? 3.425 30.261 -8.663 1.00 79.69 418 SER A CA 1
ATOM 3170 C C . SER A 1 418 ? 2.398 31.113 -7.897 1.00 79.69 418 SER A C 1
ATOM 3172 O O . SER A 1 418 ? 1.899 32.117 -8.406 1.00 79.69 418 SER A O 1
ATOM 3174 N N . LEU A 1 419 ? 2.041 30.718 -6.671 1.00 70.06 419 LEU A N 1
ATOM 3175 C CA . LEU A 1 419 ? 1.123 31.443 -5.791 1.00 70.06 419 LEU A CA 1
ATOM 3176 C C . LEU A 1 419 ? 1.641 32.874 -5.552 1.00 70.06 419 LEU A C 1
ATOM 3178 O O . LEU A 1 419 ? 2.562 33.081 -4.772 1.00 70.06 419 LEU A O 1
ATOM 3182 N N . GLY A 1 420 ? 1.043 33.851 -6.241 1.00 68.00 420 GLY A N 1
ATOM 3183 C CA . GLY A 1 420 ? 1.326 35.283 -6.083 1.00 68.00 420 GLY A CA 1
ATOM 3184 C C . GLY A 1 420 ? 2.249 35.915 -7.135 1.00 68.00 420 GLY A C 1
ATOM 3185 O O . GLY A 1 420 ? 2.307 37.137 -7.189 1.00 68.00 420 GLY A O 1
ATOM 3186 N N . ASP A 1 421 ? 2.909 35.134 -7.999 1.00 83.06 421 ASP A N 1
ATOM 3187 C CA . ASP A 1 421 ? 3.777 35.664 -9.066 1.00 83.06 421 ASP A CA 1
ATOM 3188 C C . ASP A 1 421 ? 3.106 35.537 -10.447 1.00 83.06 421 ASP A C 1
ATOM 3190 O O . ASP A 1 421 ? 3.086 34.468 -11.069 1.00 83.06 421 ASP A O 1
ATOM 3194 N N . GLU A 1 422 ? 2.534 36.647 -10.923 1.00 84.62 422 GLU A N 1
ATOM 3195 C CA . GLU A 1 422 ? 1.881 36.772 -12.236 1.00 84.62 422 GLU A CA 1
ATOM 3196 C C . GLU A 1 422 ? 2.834 36.430 -13.398 1.00 84.62 422 GLU A C 1
ATOM 3198 O O . GLU A 1 422 ? 2.437 35.760 -14.357 1.00 84.62 422 GLU A O 1
ATOM 3203 N N . GLN A 1 423 ? 4.118 36.800 -13.302 1.00 87.88 423 GLN A N 1
ATOM 3204 C CA . GLN A 1 423 ? 5.076 36.600 -14.394 1.00 87.88 423 GLN A CA 1
ATOM 3205 C C . GLN A 1 423 ? 5.377 35.115 -14.618 1.00 87.88 423 GLN A C 1
ATOM 3207 O O . GLN A 1 423 ? 5.458 34.647 -15.762 1.00 87.88 423 GLN A O 1
ATOM 3212 N N . GLN A 1 424 ? 5.518 34.349 -13.533 1.00 83.12 424 GLN A N 1
ATOM 3213 C CA . GLN A 1 424 ? 5.754 32.908 -13.625 1.00 83.12 424 GLN A CA 1
ATOM 3214 C C . GLN A 1 424 ? 4.527 32.157 -14.147 1.00 83.12 424 GLN A C 1
ATOM 3216 O O . GLN A 1 424 ? 4.674 31.259 -14.984 1.00 83.12 424 GLN A O 1
ATOM 3221 N N . LYS A 1 425 ? 3.319 32.569 -13.739 1.00 86.38 425 LYS A N 1
ATOM 3222 C CA . LYS A 1 425 ? 2.069 32.006 -14.269 1.00 86.38 425 LYS A CA 1
ATOM 3223 C C . LYS A 1 425 ? 1.959 32.207 -15.777 1.00 86.38 425 LYS A C 1
ATOM 3225 O O . LYS A 1 425 ? 1.666 31.255 -16.498 1.00 86.38 425 LYS A O 1
ATOM 3230 N N . ASP A 1 426 ? 2.232 33.406 -16.282 1.00 89.56 426 ASP A N 1
ATOM 3231 C CA . ASP A 1 426 ? 2.109 33.685 -17.716 1.00 89.56 426 ASP A CA 1
ATOM 3232 C C . ASP A 1 426 ? 3.207 33.028 -18.552 1.00 89.56 426 ASP A C 1
ATOM 3234 O O . ASP A 1 426 ? 2.971 32.592 -19.684 1.00 89.56 426 ASP A O 1
ATOM 3238 N N . ARG A 1 427 ? 4.413 32.872 -17.994 1.00 89.19 427 ARG A N 1
ATOM 3239 C CA . ARG A 1 427 ? 5.447 32.029 -18.605 1.00 89.19 427 ARG A CA 1
ATOM 3240 C C . ARG A 1 427 ? 4.972 30.579 -18.728 1.00 89.19 427 ARG A C 1
ATOM 3242 O O . ARG A 1 427 ? 5.070 30.018 -19.817 1.00 89.19 427 ARG A O 1
ATOM 3249 N N . ALA A 1 428 ? 4.434 29.997 -17.659 1.00 89.75 428 ALA A N 1
ATOM 3250 C CA . ALA A 1 428 ? 3.931 28.626 -17.666 1.00 89.75 428 ALA A CA 1
ATOM 3251 C C . ALA A 1 428 ? 2.784 28.428 -18.673 1.00 89.75 428 ALA A C 1
ATOM 3253 O O . ALA A 1 428 ? 2.838 27.498 -19.476 1.00 89.75 428 ALA A O 1
ATOM 3254 N N . LYS A 1 429 ? 1.801 29.341 -18.718 1.00 91.19 429 LYS A N 1
ATOM 3255 C CA . LYS A 1 429 ? 0.710 29.301 -19.712 1.00 91.19 429 LYS A CA 1
ATOM 3256 C C . LYS A 1 429 ? 1.239 29.306 -21.143 1.00 91.19 429 LYS A C 1
ATOM 3258 O O . LYS A 1 429 ? 0.805 28.492 -21.951 1.00 91.19 429 LYS A O 1
ATOM 3263 N N . ARG A 1 430 ? 2.190 30.192 -21.467 1.00 93.25 430 ARG A N 1
ATOM 3264 C CA . ARG A 1 430 ? 2.794 30.245 -22.811 1.00 93.25 430 ARG A CA 1
ATOM 3265 C C . ARG A 1 430 ? 3.472 28.931 -23.175 1.00 93.25 430 ARG A C 1
ATOM 3267 O O . ARG A 1 430 ? 3.263 28.439 -24.278 1.00 93.25 430 ARG A O 1
ATOM 3274 N N . ILE A 1 431 ? 4.231 28.343 -22.249 1.00 91.88 431 ILE A N 1
ATOM 3275 C CA . ILE A 1 431 ? 4.866 27.037 -22.467 1.00 91.88 431 ILE A CA 1
ATOM 3276 C C . ILE A 1 431 ? 3.805 25.971 -22.773 1.00 91.88 431 ILE A C 1
ATOM 3278 O O . ILE A 1 431 ? 3.965 25.232 -23.740 1.00 91.88 431 ILE A O 1
ATOM 3282 N N . ILE A 1 432 ? 2.703 25.935 -22.015 1.00 92.00 432 ILE A N 1
ATOM 3283 C CA . ILE A 1 432 ? 1.589 25.004 -22.254 1.00 92.00 432 ILE A CA 1
ATOM 3284 C C . ILE A 1 432 ? 0.979 25.224 -23.647 1.00 92.00 432 ILE A C 1
ATOM 3286 O O . ILE A 1 432 ? 0.832 24.258 -24.391 1.00 92.00 432 ILE A O 1
ATOM 3290 N N . TYR A 1 433 ? 0.689 26.470 -24.041 1.00 92.81 433 TYR A N 1
ATOM 3291 C CA . TYR A 1 433 ? 0.141 26.780 -25.370 1.00 92.81 433 TYR A CA 1
ATOM 3292 C C . TYR A 1 433 ? 1.046 26.296 -26.509 1.00 92.81 433 TYR A C 1
ATOM 3294 O O . TYR A 1 433 ? 0.574 25.619 -27.424 1.00 92.81 433 TYR A O 1
ATOM 3302 N N . TYR A 1 434 ? 2.347 26.590 -26.441 1.00 92.25 434 TYR A N 1
ATOM 3303 C CA . TYR A 1 434 ? 3.299 26.132 -27.455 1.00 92.25 434 TYR A CA 1
ATOM 3304 C C . TYR A 1 434 ? 3.432 24.606 -27.479 1.00 92.25 434 TYR A C 1
ATOM 3306 O O . TYR A 1 434 ? 3.544 24.016 -28.553 1.00 92.25 434 TYR A O 1
ATOM 3314 N N . CYS A 1 435 ? 3.370 23.948 -26.321 1.00 92.31 435 CYS A N 1
ATOM 3315 C CA . CYS A 1 435 ? 3.414 22.491 -26.251 1.00 92.31 435 CYS A CA 1
ATOM 3316 C C . CYS A 1 435 ? 2.171 21.826 -26.846 1.00 92.31 435 CYS A C 1
ATOM 3318 O O . CYS A 1 435 ? 2.299 20.828 -27.549 1.00 92.31 435 CYS A O 1
ATOM 3320 N N . ILE A 1 436 ? 0.981 22.387 -26.614 1.00 93.12 436 ILE A N 1
ATOM 3321 C CA . ILE A 1 436 ? -0.264 21.899 -27.222 1.00 93.12 436 ILE A CA 1
ATOM 3322 C C . ILE A 1 436 ? -0.192 22.028 -28.748 1.00 93.12 436 ILE A C 1
ATOM 3324 O O . ILE A 1 436 ? -0.519 21.078 -29.458 1.00 93.12 436 ILE A O 1
ATOM 3328 N N . ALA A 1 437 ? 0.302 23.160 -29.261 1.00 92.50 437 ALA A N 1
ATOM 3329 C CA . ALA A 1 437 ? 0.524 23.337 -30.695 1.00 92.50 437 ALA A CA 1
ATOM 3330 C C . ALA A 1 437 ? 1.523 22.303 -31.251 1.00 92.50 437 ALA A C 1
ATOM 3332 O O . ALA A 1 437 ? 1.256 21.675 -32.274 1.00 92.50 437 ALA A O 1
ATOM 3333 N N . GLY A 1 438 ? 2.633 22.057 -30.548 1.00 91.31 438 GLY A N 1
ATOM 3334 C CA . GLY A 1 438 ? 3.595 21.013 -30.912 1.00 91.31 438 GLY A CA 1
ATOM 3335 C C . GLY A 1 438 ? 2.987 19.606 -30.905 1.00 91.31 438 GLY A C 1
ATOM 3336 O O . GLY A 1 438 ? 3.226 18.824 -31.822 1.00 91.31 438 GLY A O 1
ATOM 3337 N N . MET A 1 439 ? 2.141 19.291 -29.923 1.00 91.44 439 MET A N 1
ATOM 3338 C CA . MET A 1 439 ? 1.452 18.001 -29.836 1.00 91.44 439 MET A CA 1
ATOM 3339 C C . MET A 1 439 ? 0.471 17.793 -30.996 1.00 91.44 439 MET A C 1
ATOM 3341 O O . MET A 1 439 ? 0.421 16.698 -31.553 1.00 91.44 439 MET A O 1
ATOM 3345 N N . LEU A 1 440 ? -0.244 18.841 -31.421 1.00 93.00 440 LEU A N 1
ATOM 3346 C CA . LEU A 1 440 ? -1.082 18.794 -32.624 1.00 93.00 440 LEU A CA 1
ATOM 3347 C C . LEU A 1 440 ? -0.256 18.464 -33.872 1.00 93.00 440 LEU A C 1
ATOM 3349 O O . LEU A 1 440 ? -0.647 17.596 -34.650 1.00 93.00 440 LEU A O 1
ATOM 3353 N N . VAL A 1 441 ? 0.913 19.089 -34.038 1.00 92.75 441 VAL A N 1
ATOM 3354 C CA . VAL A 1 441 ? 1.815 18.799 -35.166 1.00 92.75 441 VAL A CA 1
ATOM 3355 C C . VAL A 1 441 ? 2.282 17.339 -35.149 1.00 92.75 441 VAL A C 1
ATOM 3357 O O . VAL A 1 441 ? 2.268 16.681 -36.189 1.00 92.75 441 VAL A O 1
ATOM 3360 N N . ILE A 1 442 ? 2.635 16.796 -33.980 1.00 92.12 442 ILE A N 1
ATOM 3361 C CA . ILE A 1 442 ? 3.048 15.388 -33.834 1.00 92.12 442 ILE A CA 1
ATOM 3362 C C . ILE A 1 442 ? 1.897 14.431 -34.185 1.00 92.12 442 ILE A C 1
ATOM 3364 O O . ILE A 1 442 ? 2.124 13.414 -34.844 1.00 92.12 442 ILE A O 1
ATOM 3368 N N . LEU A 1 443 ? 0.660 14.758 -33.793 1.00 90.81 443 LEU A N 1
ATOM 3369 C CA . LEU A 1 443 ? -0.526 13.972 -34.148 1.00 90.81 443 LEU A CA 1
ATOM 3370 C C . LEU A 1 443 ? -0.755 13.949 -35.664 1.00 90.81 443 LEU A C 1
ATOM 3372 O O . LEU A 1 443 ? -0.939 12.871 -36.231 1.00 90.81 443 LEU A O 1
ATOM 3376 N N . PHE A 1 444 ? -0.667 15.101 -36.337 1.00 92.44 444 PHE A N 1
ATOM 3377 C CA . PHE A 1 444 ? -0.761 15.160 -37.799 1.00 92.44 444 PHE A CA 1
ATOM 3378 C C . PHE A 1 444 ? 0.364 14.375 -38.480 1.00 92.44 444 PHE A C 1
ATOM 3380 O O . PHE A 1 444 ? 0.101 13.613 -39.409 1.00 92.44 444 PHE A O 1
ATOM 3387 N N . ALA A 1 445 ? 1.600 14.487 -37.986 1.00 91.56 445 ALA A N 1
ATOM 3388 C CA . ALA A 1 445 ? 2.728 13.723 -38.510 1.00 91.56 445 ALA A CA 1
ATOM 3389 C C . ALA A 1 445 ? 2.486 12.206 -38.413 1.00 91.56 445 ALA A C 1
ATOM 3391 O O . ALA A 1 445 ? 2.768 11.472 -39.359 1.00 91.56 445 ALA A O 1
ATOM 3392 N N . ARG A 1 446 ? 1.900 11.729 -37.307 1.00 90.00 446 ARG A N 1
ATOM 3393 C CA . ARG A 1 446 ? 1.567 10.310 -37.129 1.00 90.00 446 ARG A CA 1
ATOM 3394 C C . ARG A 1 446 ? 0.512 9.825 -38.123 1.00 90.00 446 ARG A C 1
ATOM 3396 O O . ARG A 1 446 ? 0.707 8.771 -38.727 1.00 90.00 446 ARG A O 1
ATOM 3403 N N . ILE A 1 447 ? -0.554 10.601 -38.331 1.00 90.88 447 ILE A N 1
ATOM 3404 C CA . ILE A 1 447 ? -1.614 10.284 -39.303 1.00 90.88 447 ILE A CA 1
ATOM 3405 C C . ILE A 1 447 ? -1.029 10.164 -40.714 1.00 90.88 447 ILE A C 1
ATOM 3407 O O . ILE A 1 447 ? -1.314 9.202 -41.426 1.00 90.88 447 ILE A O 1
ATOM 3411 N N . ILE A 1 448 ? -0.165 11.104 -41.106 1.00 89.25 448 ILE A N 1
ATOM 3412 C CA . ILE A 1 448 ? 0.481 11.098 -42.425 1.00 89.25 448 ILE A CA 1
ATOM 3413 C C . ILE A 1 448 ? 1.344 9.843 -42.603 1.00 89.25 448 ILE A C 1
ATOM 3415 O O . ILE A 1 448 ? 1.252 9.171 -43.629 1.00 89.25 448 ILE A O 1
ATOM 3419 N N . VAL A 1 449 ? 2.156 9.485 -41.603 1.00 86.62 449 VAL A N 1
ATOM 3420 C CA . VAL A 1 449 ? 3.004 8.283 -41.661 1.00 86.62 449 VAL A CA 1
ATOM 3421 C C . VAL A 1 449 ? 2.157 7.018 -41.798 1.00 86.62 449 VAL A C 1
ATOM 3423 O O . VAL A 1 449 ? 2.477 6.154 -42.612 1.00 86.62 449 VAL A O 1
ATOM 3426 N N . GLU A 1 450 ? 1.063 6.899 -41.044 1.00 86.62 450 GLU A N 1
ATOM 3427 C CA . GLU A 1 450 ? 0.155 5.750 -41.142 1.00 86.62 450 GLU A CA 1
ATOM 3428 C C . GLU A 1 450 ? -0.539 5.673 -42.509 1.00 86.62 450 GLU A C 1
ATOM 3430 O O . GLU A 1 450 ? -0.625 4.587 -43.088 1.00 86.62 450 GLU A O 1
ATOM 3435 N N . PHE A 1 451 ? -0.933 6.812 -43.079 1.00 86.50 451 PHE A N 1
ATOM 3436 C CA . PHE A 1 451 ? -1.500 6.889 -44.425 1.00 86.50 451 PHE A CA 1
ATOM 3437 C C . PHE A 1 451 ? -0.505 6.438 -45.512 1.00 86.50 451 PHE A C 1
ATOM 3439 O O . PHE A 1 451 ? -0.848 5.632 -46.378 1.00 86.50 451 PHE A O 1
ATOM 3446 N N . VAL A 1 452 ? 0.760 6.868 -45.434 1.00 84.81 452 VAL A N 1
ATOM 3447 C CA . VAL A 1 452 ? 1.825 6.446 -46.370 1.00 84.81 452 VAL A CA 1
ATOM 3448 C C . VAL A 1 452 ? 2.124 4.943 -46.254 1.00 84.81 452 VAL A C 1
ATOM 3450 O O . VAL A 1 452 ? 2.412 4.261 -47.245 1.00 84.81 452 VAL A O 1
ATOM 3453 N N . VAL A 1 453 ? 2.043 4.387 -45.043 1.00 82.94 453 VAL A N 1
ATOM 3454 C CA . VAL A 1 453 ? 2.184 2.941 -44.819 1.00 82.94 453 VAL A CA 1
ATOM 3455 C C . VAL A 1 453 ? 1.032 2.174 -45.458 1.00 82.94 453 VAL A C 1
ATOM 3457 O O . VAL A 1 453 ? 1.278 1.179 -46.143 1.00 82.94 453 VAL A O 1
ATOM 3460 N N . PHE A 1 454 ? -0.199 2.643 -45.257 1.00 82.69 454 PHE A N 1
ATOM 3461 C CA . PHE A 1 454 ? -1.399 2.035 -45.819 1.00 82.69 454 PHE A CA 1
ATOM 3462 C C . PHE A 1 454 ? -1.330 1.964 -47.349 1.00 82.69 454 PHE A C 1
ATOM 3464 O O . PHE A 1 454 ? -1.447 0.876 -47.909 1.00 82.69 454 PHE A O 1
ATOM 3471 N N . LEU A 1 455 ? -1.027 3.085 -48.012 1.00 81.62 455 LEU A N 1
ATOM 3472 C CA . LEU A 1 455 ? -0.981 3.151 -49.475 1.00 81.62 455 LEU A CA 1
ATOM 3473 C C . LEU A 1 455 ? 0.026 2.176 -50.086 1.00 81.62 455 LEU A C 1
ATOM 3475 O O . LEU A 1 455 ? -0.318 1.391 -50.964 1.00 81.62 455 LEU A O 1
ATOM 3479 N N . GLY A 1 456 ? 1.266 2.148 -49.606 1.00 71.94 456 GLY A N 1
ATOM 3480 C CA . GLY A 1 456 ? 2.242 1.246 -50.220 1.00 71.94 456 GLY A CA 1
ATOM 3481 C C . GLY A 1 456 ? 2.073 -0.226 -49.822 1.00 71.94 456 GLY A C 1
ATOM 3482 O O . GLY A 1 456 ? 2.898 -1.029 -50.225 1.00 71.94 456 GLY A O 1
ATOM 3483 N N . ARG A 1 457 ? 1.117 -0.609 -48.959 1.00 66.25 457 ARG A N 1
ATOM 3484 C CA . ARG A 1 457 ? 0.802 -2.035 -48.712 1.00 66.25 457 ARG A CA 1
ATOM 3485 C C . ARG A 1 457 ? -0.166 -2.594 -49.771 1.00 66.25 457 ARG A C 1
ATOM 3487 O O . ARG A 1 457 ? -0.397 -3.795 -49.791 1.00 66.25 457 ARG A O 1
ATOM 3494 N N . SER A 1 458 ? -0.743 -1.714 -50.598 1.00 56.19 458 SER A N 1
ATOM 3495 C CA . SER A 1 458 ? -1.713 -2.025 -51.659 1.00 56.19 458 SER A CA 1
ATOM 3496 C C . SER A 1 458 ? -1.115 -2.095 -53.076 1.00 56.19 458 SER A C 1
ATOM 3498 O O . SER A 1 458 ? -1.863 -2.207 -54.044 1.00 56.19 458 SER A O 1
ATOM 3500 N N . VAL A 1 459 ? 0.218 -2.062 -53.183 1.00 46.94 459 VAL A N 1
ATOM 3501 C CA . VAL A 1 459 ? 1.031 -2.362 -54.378 1.00 46.94 459 VAL A CA 1
ATOM 3502 C C . VAL A 1 459 ? 2.016 -3.445 -53.973 1.00 46.94 459 VAL A C 1
ATOM 3504 O O . VAL A 1 459 ? 2.251 -4.357 -54.792 1.00 46.94 459 VAL A O 1
#

Secondary structure (DSSP, 8-state):
----------PPPHHHHHHHHHHHHHHTTHHHHHHHT---S---S-S-S---HHHHHHHHHT---SSSS-HHHHHHHHHHHHHHHHHHHHHHHHHHHHHHHHH-TT-HHHHHHHHHHHHHHHHHHHHHHHHHHHHHHHHHHHT-SS--HHHHHHHHHHHHHHHHHHHHHHHHHHHHHHHHH--S-HHHHHHHHHHHHHHHHHHHHHHHHHHHHHHHHHHHTTTSS-HHHHHHHHHHHHHHHHHHHHHHHHHHHHHHHHH--S-HHHHHHHHHHHHHHHHHHHHHHHHHHHHHHHHHHHT--S--HHHHHHHHHHHHHHHHHHHHHHHHHHHHHHHHH-TT-HHHHHHHHHHHHHHHHHHHHHHHHHHHHHHHHHHHHGGGS---HHHHHHHHHHHHHHHHHHHHHHHHHHHHHHHHH-TT-HHHHHHHHHHHHHHHHHHHHHHHHHHHHHHHHHHTT--